Protein 1VYU (pdb70)

Secondary structure (P-SEA, 3-state):
caaaaaaaaaaaaaaaaccccccbbbbbccccccccccccccccccccccccbbbbbcccccccbbbbbcccccccbbbbbcaaaaaaaaaaaaacccccccccccbbbbbccccccccccccaaaaaaaaaaccccbbbbbbcccccccccaaaaaaaaaaaaaaaccccccccccccccccccccccccccbbbbbccccaaaaaaaaaaacccccccccccaaaaaaccccccccccccccaaaaaaaaaaaaaaaaaaacc/ccaaaaaaaaaaaaaaaaaaaaaaaccccccbbbbbcccccccccccccccccbbbbcccbbbbbcccccccbbbbbcccccccbbbbbcaaaaaaaaaaaaaacccccccccccccccccbbbbbccccccccccccaaaaaaaaccccccbbbbbbccccccccccaaaaaaaaaaaaaaaccccbbbbcccccccccccccccccccccccccccaaaaaaaaaaacccccccccccaaaaaaccccccccccccccaaaaaaaaaaaaaaaaaaac

Organism: Rattus norvegicus (NCBI:txid10116)

GO terms:
  GO:1990454 L-type voltage-gated calcium channel complex (C, IDA)
  GO:0061577 calcium ion transmembrane transport via high voltage-gated calcium channel (P, IDA)
  GO:0005246 calcium channel regulator activity (F, IMP)
  GO:1990454 L-type voltage-gated calcium channel complex (C, IMP)
  GO:1901843 positive regulation of high voltage-gated calcium channel activity (P, IMP)
  GO:0005515 protein binding (F, IPI)
  GO:0016324 apical plasma membrane (C, IDA)
  GO:0005891 voltage-gated calcium channel complex (C, IDA)
  GO:1901386 negative regulation of voltage-gated calcium channel activity (P, IDA)
  GO:1901387 positive regulation of voltage-gated calcium channel activity (P, IDA)
  GO:1902630 regulation of membrane hyperpolarization (P, IDA)
  GO:0071456 cellular response to hypoxia (P, IEP)
  GO:0019901 protein kinase binding (F, IDA)
  GO:0005245 voltage-gated calcium channel activity (F, TAS)
  GO:0006816 calcium ion transport (P, TAS)
  GO:0005245 voltage-gated calcium channel activity (F, IMP)
  GO:1905788 negative regulation of detection of mechanical stimulus involved in sensory perception of touch (P, IMP)
  GO:2000463 positive regulation of excitatory postsynaptic potential (P, IMP)
  GO:0050966 detection of mechanical stimulus involved in sensory perception of pain (P, IMP)
  GO:0090314 positive regulation of protein targeting to membrane (P, IMP)

Nearest PDB structures (foldseek):
  1vyu-assembly2_B  TM=1.004E+00  e=7.362E-59  Rattus norvegicus
  1vyv-assembly1_A  TM=9.678E-01  e=3.023E-46  Rattus norvegicus
  5v2p-assembly1_A  TM=9.501E-01  e=9.180E-45  Rattus norvegicus
  5v2q-assembly1_A  TM=9.617E-01  e=9.643E-43  Rattus norvegicus
  8dam-assembly1_A  TM=9.283E-01  e=4.276E-42  Mus musculus

Structure (mmCIF, N/CA/C/O backbone):
data_1VYU
#
_entry.id   1VYU
#
_cell.length_a   57.300
_cell.length_b   66.400
_cell.length_c   90.000
_cell.angle_alpha   90.00
_cell.angle_beta   103.10
_cell.angle_gamma   90.00
#
_symmetry.space_group_name_H-M   'P 1 21 1'
#
loop_
_entity.id
_entity.type
_entity.pdbx_description
1 polymer 'CALCIUM CHANNEL BETA-3 SUBUNIT'
2 water water
#
loop_
_atom_site.group_PDB
_atom_site.id
_atom_site.type_symbol
_atom_site.label_atom_id
_atom_site.label_alt_id
_atom_site.label_comp_id
_atom_site.label_asym_id
_atom_site.label_entity_id
_atom_site.label_seq_id
_atom_site.pdbx_PDB_ins_code
_atom_site.Cartn_x
_atom_site.Cartn_y
_atom_site.Cartn_z
_atom_site.occupancy
_atom_site.B_iso_or_equiv
_atom_site.auth_seq_id
_atom_site.auth_comp_id
_atom_site.auth_asym_id
_atom_site.auth_atom_id
_atom_site.pdbx_PDB_model_num
ATOM 1 N N . SER A 1 24 ? -33.013 67.903 23.951 1.00 96.33 39 SER A N 1
ATOM 2 C CA . SER A 1 24 ? -33.433 67.071 22.788 1.00 96.17 39 SER A CA 1
ATOM 3 C C . SER A 1 24 ? -34.946 66.911 22.765 1.00 95.80 39 SER A C 1
ATOM 4 O O . SER A 1 24 ? -35.569 66.699 23.805 1.00 95.43 39 SER A O 1
ATOM 7 N N . ALA A 1 25 ? -35.529 67.029 21.574 1.00 95.50 40 ALA A N 1
ATOM 8 C CA . ALA A 1 25 ? -36.971 66.885 21.397 1.00 94.95 40 ALA A CA 1
ATOM 9 C C . ALA A 1 25 ? -37.363 65.425 21.604 1.00 94.35 40 ALA A C 1
ATOM 10 O O . ALA A 1 25 ? -38.510 65.115 21.935 1.00 93.70 40 ALA A O 1
ATOM 12 N N . ARG A 1 26 ? -36.387 64.540 21.413 1.00 93.88 41 ARG A N 1
ATOM 13 C CA . ARG A 1 26 ? -36.581 63.106 21.576 1.00 92.93 41 ARG A CA 1
ATOM 14 C C . ARG A 1 26 ? -36.941 62.782 23.026 1.00 91.68 41 ARG A C 1
ATOM 15 O O . ARG A 1 26 ? -37.816 61.957 23.283 1.00 91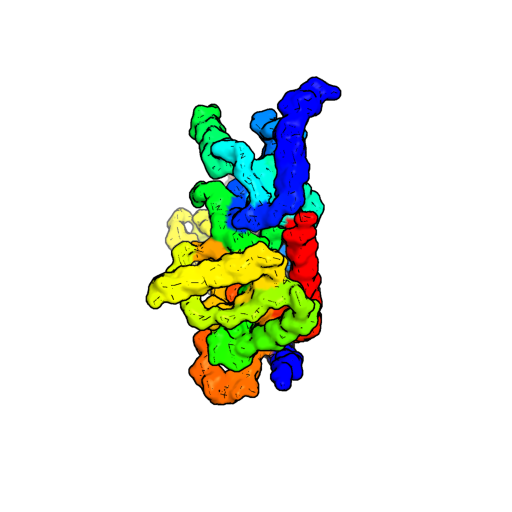.12 41 ARG A O 1
ATOM 23 N N . ARG A 1 27 ? -36.290 63.470 23.961 1.00 90.59 42 ARG A N 1
ATOM 24 C CA . ARG A 1 27 ? -36.523 63.267 25.391 1.00 89.61 42 ARG A CA 1
ATOM 25 C C . ARG A 1 27 ? -37.991 63.498 25.758 1.00 87.52 42 ARG A C 1
ATOM 26 O O . ARG A 1 27 ? -38.553 62.769 26.574 1.00 87.68 42 ARG A O 1
ATOM 34 N N . GLU A 1 28 ? -38.606 64.510 25.149 1.00 84.92 43 GLU A N 1
ATOM 35 C CA . GLU A 1 28 ? -40.007 64.835 25.413 1.00 82.47 43 GLU A CA 1
ATOM 36 C C . GLU A 1 28 ? -40.959 63.771 24.870 1.00 79.16 43 GLU A C 1
ATOM 37 O O . GLU A 1 28 ? -41.903 63.365 25.549 1.00 78.85 43 GLU A O 1
ATOM 43 N N . VAL A 1 29 ? -40.702 63.326 23.644 1.00 75.76 44 VAL A N 1
ATOM 44 C CA . VAL A 1 29 ? -41.522 62.308 22.986 1.00 72.27 44 VAL A CA 1
ATOM 45 C C . VAL A 1 29 ? -41.507 60.971 23.736 1.00 69.57 44 VAL A C 1
ATOM 46 O O . VAL A 1 29 ? -42.512 60.259 23.775 1.00 68.76 44 VAL A O 1
ATOM 50 N N . GLU A 1 30 ? -40.371 60.661 24.356 1.00 66.36 45 GLU A N 1
ATOM 51 C CA . GLU A 1 30 ? -40.189 59.411 25.093 1.00 63.46 45 GLU A CA 1
ATOM 52 C C . GLU A 1 30 ? -40.518 59.460 26.583 1.00 61.46 45 GLU A C 1
ATOM 53 O O . GLU A 1 30 ? -40.566 58.416 27.225 1.00 62.51 45 GLU A O 1
ATOM 59 N N . SER A 1 31 ? -40.722 60.655 27.131 1.00 58.83 46 SER A N 1
ATOM 60 C CA . SER A 1 31 ? -40.992 60.821 28.564 1.00 55.98 46 SER A CA 1
ATOM 61 C C . SER A 1 31 ? -41.924 59.798 29.208 1.00 54.01 46 SER A C 1
ATOM 62 O O . SER A 1 31 ? -41.685 59.362 30.332 1.00 52.95 46 SER A O 1
ATOM 65 N N . GLN A 1 32 ? -42.982 59.421 28.497 1.00 52.26 47 GLN A N 1
ATOM 66 C CA . GLN A 1 32 ? -43.946 58.460 29.019 1.00 51.96 47 GLN A CA 1
ATOM 67 C C . GLN A 1 32 ? -43.404 57.033 28.974 1.00 49.94 47 GLN A C 1
ATOM 68 O O . GLN A 1 32 ? -43.667 56.228 29.876 1.00 48.54 47 GLN A O 1
ATOM 74 N N . ALA A 1 33 ? -42.668 56.719 27.912 1.00 47.88 48 ALA A N 1
ATOM 75 C CA . ALA A 1 33 ? -42.068 55.397 27.750 1.00 46.10 48 ALA A CA 1
ATOM 76 C C . ALA A 1 33 ? -40.934 55.257 28.762 1.00 43.58 48 ALA A C 1
ATOM 77 O O . ALA A 1 33 ? -40.788 54.218 29.398 1.00 41.65 48 ALA A O 1
ATOM 79 N N . GLN A 1 34 ? -40.174 56.337 28.935 1.00 44.26 49 GLN A N 1
ATOM 80 C CA . GLN A 1 34 ? -39.055 56.386 29.872 1.00 45.58 49 GLN A CA 1
ATOM 81 C C . GLN A 1 34 ? -39.558 56.239 31.310 1.00 45.64 49 GLN A C 1
ATOM 82 O O . GLN A 1 34 ? -38.910 55.599 32.136 1.00 45.96 49 GLN A O 1
ATOM 88 N N . GLN A 1 35 ? -40.718 56.827 31.595 1.00 44.59 50 GLN A N 1
ATOM 89 C CA . GLN A 1 35 ? -41.334 56.756 32.920 1.00 45.51 50 GLN A CA 1
ATOM 90 C C . GLN A 1 35 ? -41.719 55.305 33.228 1.00 44.08 50 GLN A C 1
ATOM 91 O O . GLN A 1 35 ? -41.494 54.817 34.335 1.00 42.61 50 GLN A O 1
ATOM 97 N N . GLN A 1 36 ? -42.290 54.630 32.232 1.00 42.51 51 GLN A N 1
ATOM 98 C CA . GLN A 1 36 ? -42.705 53.236 32.355 1.00 42.46 51 GLN A CA 1
ATOM 99 C C . GLN A 1 36 ? -41.481 52.343 32.595 1.00 39.73 51 GLN A C 1
ATOM 100 O O . GLN A 1 36 ? -41.525 51.404 33.389 1.00 38.37 51 GLN A O 1
ATOM 106 N N . LEU A 1 37 ? -40.394 52.660 31.901 1.00 36.26 52 LEU A N 1
ATOM 107 C CA . LEU A 1 37 ? -39.137 51.934 32.011 1.00 36.32 52 LEU A CA 1
ATOM 108 C C . LEU A 1 37 ? -38.635 52.055 33.454 1.00 36.66 52 LEU A C 1
ATOM 109 O O . LEU A 1 37 ? -38.275 51.059 34.086 1.00 36.11 52 LEU A O 1
ATOM 114 N N . GLU A 1 38 ? -38.678 53.279 33.974 1.00 36.04 53 GLU A N 1
ATOM 115 C CA . GLU A 1 38 ? -38.243 53.595 35.328 1.00 35.72 53 GLU A CA 1
ATOM 116 C C . GLU A 1 38 ? -39.061 52.851 36.381 1.00 34.27 53 GLU A C 1
ATOM 117 O O . GLU A 1 38 ? -38.518 52.406 37.393 1.00 32.95 53 GLU A O 1
ATOM 123 N N . ARG A 1 39 ? -40.363 52.723 36.142 1.00 30.07 54 ARG A N 1
ATOM 124 C CA . ARG A 1 39 ? -41.243 52.034 37.081 1.00 32.32 54 ARG A CA 1
ATOM 125 C C . ARG A 1 39 ? -40.982 50.528 37.118 1.00 31.11 54 ARG A C 1
ATOM 126 O O . ARG A 1 39 ? -40.800 49.952 38.197 1.00 30.10 54 ARG A O 1
ATOM 134 N N . ALA A 1 40 ? -40.915 49.916 35.938 1.00 29.76 55 ALA A N 1
ATOM 135 C CA . ALA A 1 40 ? -40.673 48.477 35.800 1.00 30.07 55 ALA A CA 1
ATOM 136 C C . ALA A 1 40 ? -39.400 48.024 36.509 1.00 29.48 55 ALA A C 1
ATOM 137 O O . ALA A 1 40 ? -39.312 46.890 36.973 1.00 29.38 55 ALA A O 1
ATOM 139 N N . LYS A 1 41 ? -38.453 48.945 36.647 1.00 28.90 56 LYS A N 1
ATOM 140 C CA . LYS A 1 41 ? -37.171 48.683 37.291 1.00 29.95 56 LYS A CA 1
ATOM 141 C C . LYS A 1 41 ? -37.324 48.149 38.718 1.00 29.16 56 LYS A C 1
ATOM 142 O O . LYS A 1 41 ? -36.530 47.319 39.176 1.00 29.91 56 LYS A O 1
ATOM 148 N N . HIS A 1 42 ? -38.378 48.587 39.397 1.00 26.19 57 HIS A N 1
ATOM 149 C CA . HIS A 1 42 ? -38.611 48.179 40.774 1.00 24.08 57 HIS A CA 1
ATOM 150 C C . HIS A 1 42 ? -39.614 47.048 40.917 1.00 23.77 57 HIS A C 1
ATOM 151 O O . HIS A 1 42 ? -39.975 46.664 42.026 1.00 22.08 57 HIS A O 1
ATOM 158 N N . LYS A 1 43 ? -40.046 46.498 39.792 1.00 23.56 58 LYS A N 1
ATOM 159 C CA . LYS A 1 43 ? -41.002 45.401 39.824 1.00 27.50 58 LYS A CA 1
ATOM 160 C C . LYS A 1 43 ? -40.284 44.057 39.804 1.00 27.28 58 LYS A C 1
ATOM 161 O O . LYS A 1 43 ? -39.154 43.963 39.348 1.00 27.81 58 LYS A O 1
ATOM 167 N N . PRO A 1 44 ? -40.913 43.013 40.361 1.00 27.79 59 PRO A N 1
ATOM 168 C CA . PRO A 1 44 ? -40.312 41.675 40.385 1.00 27.31 59 PRO A CA 1
ATOM 169 C C . PRO A 1 44 ? -40.357 41.063 38.996 1.00 26.69 59 PRO A C 1
ATOM 170 O O . PRO A 1 44 ? -41.032 41.582 38.103 1.00 28.51 59 PRO A O 1
ATOM 174 N N . VAL A 1 45 ? -39.659 39.947 38.820 1.00 25.10 60 VAL A N 1
ATOM 175 C CA . VAL A 1 45 ? -39.646 39.255 37.539 1.00 23.74 60 VAL A CA 1
ATOM 176 C C . VAL A 1 45 ? -40.955 38.485 37.328 1.00 22.92 60 VAL A C 1
ATOM 177 O O . VAL A 1 45 ? -41.280 37.597 38.101 1.00 24.75 60 VAL A O 1
ATOM 181 N N . ALA A 1 46 ? -41.727 38.867 36.311 1.00 23.46 61 ALA A N 1
ATOM 182 C CA . ALA A 1 46 ? -42.992 38.196 35.991 1.00 21.73 61 ALA A CA 1
ATOM 183 C C . ALA A 1 46 ? -42.705 36.802 35.421 1.00 22.07 61 ALA A C 1
ATOM 184 O O . ALA A 1 46 ? -43.327 35.820 35.826 1.00 24.73 61 ALA A O 1
ATOM 186 N N . PHE A 1 47 ? -41.789 36.730 34.455 1.00 19.56 62 PHE A N 1
ATOM 187 C CA . PHE A 1 47 ? -41.385 35.456 33.855 1.00 19.55 62 PHE A CA 1
ATOM 188 C C . PHE A 1 47 ? -40.048 35.627 33.149 1.00 17.69 62 PHE A C 1
ATOM 189 O O . PHE A 1 47 ? -39.530 36.739 33.048 1.00 18.56 62 PHE A O 1
ATOM 197 N N . ALA A 1 48 ? -39.491 34.523 32.668 1.00 17.15 63 ALA A N 1
ATOM 198 C CA . ALA A 1 48 ? -38.200 34.552 31.987 1.00 18.82 63 ALA A CA 1
ATOM 199 C C . ALA A 1 48 ? -38.234 33.797 30.667 1.00 19.24 63 ALA A C 1
ATOM 200 O O . ALA A 1 48 ? -39.031 32.879 30.485 1.00 19.41 63 ALA A O 1
ATOM 202 N N . VAL A 1 49 ? -37.375 34.205 29.739 1.00 19.32 64 VAL A N 1
ATOM 203 C CA . VAL A 1 49 ? -37.295 33.548 28.445 1.00 21.02 64 VAL A CA 1
ATOM 204 C C . VAL A 1 49 ? -35.851 33.339 28.021 1.00 22.26 64 VAL A C 1
ATOM 205 O O . VAL A 1 49 ? -34.954 34.063 28.458 1.00 22.87 64 VAL A O 1
ATOM 209 N N . ARG A 1 50 ? -35.639 32.318 27.195 1.00 21.83 65 ARG A N 1
ATOM 210 C CA . ARG A 1 50 ? -34.329 32.035 26.617 1.00 22.15 65 ARG A CA 1
ATOM 211 C C . ARG A 1 50 ? -34.568 32.387 25.150 1.00 19.98 65 ARG A C 1
ATOM 212 O O . ARG A 1 50 ? -35.609 32.051 24.606 1.00 18.87 65 ARG A O 1
ATOM 220 N N . THR A 1 51 ? -33.652 33.120 24.530 1.00 21.26 66 THR A N 1
ATOM 221 C CA . THR A 1 51 ? -33.842 33.508 23.138 1.00 24.17 66 THR A CA 1
ATOM 222 C C . THR A 1 51 ? -33.336 32.484 22.136 1.00 25.86 66 THR A C 1
ATOM 223 O O . THR A 1 51 ? -32.392 31.745 22.411 1.00 25.96 66 THR A O 1
ATOM 227 N N . ASN A 1 52 ? -33.957 32.469 20.963 1.00 27.29 67 ASN A N 1
ATOM 228 C CA . ASN A 1 52 ? -33.549 31.574 19.889 1.00 31.55 67 ASN A CA 1
ATOM 229 C C . ASN A 1 52 ? -33.084 32.384 18.682 1.00 33.23 67 ASN A C 1
ATOM 230 O O . ASN A 1 52 ? -32.792 31.828 17.621 1.00 33.19 67 ASN A O 1
ATOM 235 N N . VAL A 1 53 ? -33.028 33.704 18.851 1.00 32.39 68 VAL A N 1
ATOM 236 C CA . VAL A 1 53 ? -32.595 34.587 17.779 1.00 31.98 68 VAL A CA 1
ATOM 237 C C . VAL A 1 53 ? -31.740 35.714 18.314 1.00 31.71 68 VAL A C 1
ATOM 238 O O . VAL A 1 53 ? -31.724 35.992 19.511 1.00 31.32 68 VAL A O 1
ATOM 242 N N . SER A 1 54 ? -31.009 36.337 17.405 1.00 31.07 69 SER A N 1
ATOM 243 C CA . SER A 1 54 ? -30.143 37.456 17.722 1.00 32.59 69 SER A CA 1
ATOM 244 C C . SER A 1 54 ? -30.991 38.725 17.584 1.00 31.06 69 SER A C 1
ATOM 245 O O . SER A 1 54 ? -31.917 38.777 16.767 1.00 30.15 69 SER A O 1
ATOM 248 N N . TYR A 1 55 ? -30.719 39.725 18.414 1.00 28.93 70 TYR A N 1
ATOM 249 C CA . TYR A 1 55 ? -31.471 40.979 18.336 1.00 28.65 70 TYR A CA 1
ATOM 250 C C . TYR A 1 55 ? -30.814 42.147 19.062 1.00 28.92 70 TYR A C 1
ATOM 251 O O . TYR A 1 55 ? -30.667 42.134 20.283 1.00 29.16 70 TYR A O 1
ATOM 260 N N . CYS A 1 56 ? -30.500 43.189 18.300 1.00 30.54 71 CYS A N 1
ATOM 261 C CA . CYS A 1 56 ? -29.865 44.388 18.830 1.00 32.53 71 CYS A CA 1
ATOM 262 C C . CYS A 1 56 ? -30.875 45.540 18.945 1.00 32.88 71 CYS A C 1
ATOM 263 O O . CYS A 1 56 ? -31.148 46.239 17.973 1.00 34.16 71 CYS A O 1
ATOM 266 N N . GLY A 1 57 ? -31.420 45.732 20.144 1.00 34.56 72 GLY A N 1
ATOM 267 C CA . GLY A 1 57 ? -32.398 46.787 20.370 1.00 34.67 72 GLY A CA 1
ATOM 268 C C . GLY A 1 57 ? -31.858 48.207 20.374 1.00 35.98 72 GLY A C 1
ATOM 269 O O . GLY A 1 57 ? -32.612 49.155 20.137 1.00 35.89 72 GLY A O 1
ATOM 270 N N . VAL A 1 58 ? -30.567 48.358 20.662 1.00 35.05 73 VAL A N 1
ATOM 271 C CA . VAL A 1 58 ? -29.917 49.665 20.686 1.00 35.75 73 VAL A CA 1
ATOM 272 C C . VAL A 1 58 ? -30.058 50.358 19.327 1.00 37.59 73 VAL A C 1
ATOM 273 O O . VAL A 1 58 ? -30.109 51.586 19.244 1.00 35.75 73 VAL A O 1
ATOM 277 N N . LEU A 1 59 ? -30.177 49.556 18.274 1.00 39.55 74 LEU A N 1
ATOM 278 C CA . LEU A 1 59 ? -30.308 50.079 16.921 1.00 41.90 74 LEU A CA 1
ATOM 279 C C . LEU A 1 59 ? -31.728 50.034 16.368 1.00 43.29 74 LEU A C 1
ATOM 280 O O . LEU A 1 59 ? -31.967 50.460 15.233 1.00 44.79 74 LEU A O 1
ATOM 285 N N . ASP A 1 60 ? -32.665 49.492 17.144 1.00 42.91 75 ASP A N 1
ATOM 286 C CA . ASP A 1 60 ? -34.046 49.434 16.693 1.00 43.88 75 ASP A CA 1
ATOM 287 C C . ASP A 1 60 ? -34.613 50.848 16.765 1.00 46.48 75 ASP A C 1
ATOM 288 O O . ASP A 1 60 ? -34.806 51.416 17.846 1.00 46.10 75 ASP A O 1
ATOM 293 N N . GLU A 1 61 ? -34.847 51.402 15.583 1.00 48.49 76 GLU A N 1
ATOM 294 C CA . GLU A 1 61 ? -35.366 52.748 15.393 1.00 50.98 76 GLU A CA 1
ATOM 295 C C . GLU A 1 61 ? -36.702 52.980 16.085 1.00 50.54 76 GLU A C 1
ATOM 296 O O . GLU A 1 61 ? -36.921 54.040 16.671 1.00 50.76 76 GLU A O 1
ATOM 302 N N . GLU A 1 62 ? -37.594 51.995 16.017 1.00 50.44 77 GLU A N 1
ATOM 303 C CA . GLU A 1 62 ? -38.902 52.145 16.636 1.00 50.34 77 GLU A CA 1
ATOM 304 C C . GLU A 1 62 ? -39.053 51.678 18.076 1.00 47.24 77 GLU A C 1
ATOM 305 O O . GLU A 1 62 ? -40.152 51.339 18.522 1.00 46.58 77 GLU A O 1
ATOM 311 N N . CYS A 1 63 ? -37.945 51.702 18.809 1.00 44.04 78 CYS A N 1
ATOM 312 C CA . CYS A 1 63 ? -37.946 51.325 20.217 1.00 40.30 78 CYS A CA 1
ATOM 313 C C . CYS A 1 63 ? -38.453 52.558 20.970 1.00 37.98 78 CYS A C 1
ATOM 314 O O . CYS A 1 63 ? -37.951 53.662 20.758 1.00 38.34 78 CYS A O 1
ATOM 317 N N . PRO A 1 64 ? -39.462 52.390 21.848 1.00 37.47 79 PRO A N 1
ATOM 318 C CA . PRO A 1 64 ? -40.055 53.486 22.636 1.00 37.10 79 PRO A CA 1
ATOM 319 C C . PRO A 1 64 ? -39.072 54.505 23.222 1.00 39.21 79 PRO A C 1
ATOM 320 O O . PRO A 1 64 ? -39.402 55.679 23.377 1.00 41.37 79 PRO A O 1
ATOM 324 N N . VAL A 1 65 ? -37.882 54.041 23.581 1.00 40.99 80 VAL A N 1
ATOM 325 C CA . VAL A 1 65 ? -36.824 54.906 24.099 1.00 40.83 80 VAL A CA 1
ATOM 326 C C . VAL A 1 65 ? -35.595 54.475 23.314 1.00 43.52 80 VAL A C 1
ATOM 327 O O . VAL A 1 65 ? -35.114 53.346 23.475 1.00 44.24 80 VAL A O 1
ATOM 331 N N . GLN A 1 66 ? -35.123 55.347 22.428 1.00 44.90 81 GLN A N 1
ATOM 332 C CA . GLN A 1 66 ? -33.961 55.036 21.600 1.00 46.16 81 GLN A CA 1
ATOM 333 C C . GLN A 1 66 ? -32.692 54.743 22.384 1.00 43.74 81 GLN A C 1
ATOM 334 O O . GLN A 1 66 ? -32.340 55.464 23.319 1.00 42.68 81 GLN A O 1
ATOM 340 N N . GLY A 1 67 ? -32.017 53.668 21.989 1.00 42.26 82 GLY A N 1
ATOM 341 C CA . GLY A 1 67 ? -30.791 53.270 22.652 1.00 40.77 82 GLY A CA 1
ATOM 342 C C . GLY A 1 67 ? -31.024 52.423 23.887 1.00 41.03 82 GLY A C 1
ATOM 343 O O . GLY A 1 67 ? -30.069 51.903 24.477 1.00 40.74 82 GLY A O 1
ATOM 344 N N . SER A 1 68 ? -32.290 52.285 24.282 1.00 39.39 83 SER A N 1
ATOM 345 C CA . SER A 1 68 ? -32.647 51.500 25.457 1.00 38.15 83 SER A CA 1
ATOM 346 C C . SER A 1 68 ? -33.369 50.203 25.108 1.00 35.23 83 SER A C 1
ATOM 347 O O . SER A 1 68 ? -34.334 49.812 25.760 1.00 35.73 83 SER A O 1
ATOM 350 N N . GLY A 1 69 ? -32.901 49.559 24.048 1.00 33.09 84 GLY A N 1
ATOM 351 C CA . GLY A 1 69 ? -33.475 48.298 23.623 1.00 31.30 84 GLY A CA 1
ATOM 352 C C . GLY A 1 69 ? -32.495 47.195 23.972 1.00 27.08 84 GLY A C 1
ATOM 353 O O . GLY A 1 69 ? -31.297 47.333 23.743 1.00 28.11 84 GLY A O 1
ATOM 354 N N . VAL A 1 70 ? -33.002 46.107 24.537 1.00 26.41 85 VAL A N 1
ATOM 355 C CA . VAL A 1 70 ? -32.170 44.974 24.929 1.00 24.90 85 VAL A CA 1
ATOM 356 C C . VAL A 1 70 ? -31.325 44.482 23.743 1.00 25.97 85 VAL A C 1
ATOM 357 O O . VAL A 1 70 ? -31.783 44.479 22.593 1.00 27.55 85 VAL A O 1
ATOM 361 N N . ASN A 1 71 ? -30.086 44.095 24.028 1.00 24.88 86 ASN A N 1
ATOM 362 C CA . ASN A 1 71 ? -29.159 43.617 23.009 1.00 24.20 86 ASN A CA 1
ATOM 363 C C . ASN A 1 71 ? -28.780 42.180 23.345 1.00 25.68 86 ASN A C 1
ATOM 364 O O . ASN A 1 71 ? -27.971 41.936 24.244 1.00 25.23 86 ASN A O 1
ATOM 369 N N . PHE A 1 72 ? -29.351 41.228 22.615 1.00 25.72 87 PHE A N 1
ATOM 370 C CA . PHE A 1 72 ? -29.079 39.832 22.902 1.00 26.14 87 PHE A CA 1
ATOM 371 C C . PHE A 1 72 ? -28.707 38.923 21.740 1.00 26.64 87 PHE A C 1
ATOM 372 O O . PHE A 1 72 ? -29.064 39.185 20.599 1.00 29.84 87 PHE A O 1
ATOM 380 N N . GLU A 1 73 ? -27.968 37.864 22.061 1.00 28.01 88 GLU A N 1
ATOM 381 C CA . GLU A 1 73 ? -27.570 36.837 21.092 1.00 29.02 88 GLU A CA 1
ATOM 382 C C . GLU A 1 73 ? -28.589 35.714 21.275 1.00 27.00 88 GLU A C 1
ATOM 383 O O . GLU A 1 73 ? -29.410 35.747 22.195 1.00 27.01 88 GLU A O 1
ATOM 389 N N . ALA A 1 74 ? -28.511 34.708 20.416 1.00 26.10 89 ALA A N 1
ATOM 390 C CA . ALA A 1 74 ? -29.381 33.554 20.538 1.00 26.40 89 ALA A CA 1
ATOM 391 C C . ALA A 1 74 ? -28.895 32.812 21.786 1.00 25.32 89 ALA A C 1
ATOM 392 O O . ALA A 1 74 ? -27.700 32.808 22.089 1.00 25.63 89 ALA A O 1
ATOM 394 N N . LYS A 1 75 ? -29.831 32.256 22.546 1.00 25.97 90 LYS A N 1
ATOM 395 C CA . LYS A 1 75 ? -29.521 31.506 23.767 1.00 28.20 90 LYS A CA 1
ATOM 396 C C . LYS A 1 75 ? -29.268 32.352 25.007 1.00 26.76 90 LYS A C 1
ATOM 397 O O . LYS A 1 75 ? -28.927 31.816 26.060 1.00 27.03 90 LYS A O 1
ATOM 403 N N . ASP A 1 76 ? -29.406 33.670 24.876 1.00 23.78 91 ASP A N 1
ATOM 404 C CA . ASP A 1 76 ? -29.255 34.558 26.024 1.00 22.98 91 ASP A CA 1
ATOM 405 C C . ASP A 1 76 ? -30.564 34.457 26.824 1.00 20.27 91 ASP A C 1
ATOM 406 O O . ASP A 1 76 ? -31.584 33.984 26.313 1.00 20.17 91 ASP A O 1
ATOM 411 N N . PHE A 1 77 ? -30.527 34.891 28.076 1.00 19.59 92 PHE A N 1
ATOM 412 C CA . PHE A 1 77 ? -31.703 34.861 28.924 1.00 17.85 92 PHE A CA 1
ATOM 413 C C . PHE A 1 77 ? -32.189 36.262 29.242 1.00 18.54 92 PHE A C 1
ATOM 414 O O . PHE A 1 77 ? -31.389 37.184 29.421 1.00 19.19 92 PHE A O 1
ATOM 422 N N . LEU A 1 78 ? -33.507 36.415 29.316 1.00 19.58 93 LEU A N 1
ATOM 423 C CA . LEU A 1 78 ? -34.112 37.706 29.627 1.00 19.04 93 LEU A CA 1
ATOM 424 C C . LEU A 1 78 ? -35.142 37.565 30.732 1.00 19.26 93 LEU A C 1
ATOM 425 O O . LEU A 1 78 ? -35.895 36.590 30.760 1.00 19.67 93 LEU A O 1
ATOM 430 N N . HIS A 1 79 ? -35.141 38.518 31.661 1.00 18.62 94 HIS A N 1
ATOM 431 C CA . HIS A 1 79 ? -36.136 38.549 32.730 1.00 20.41 94 HIS A CA 1
ATOM 432 C C . HIS A 1 79 ? -37.162 39.606 32.322 1.00 20.29 94 HIS A C 1
ATOM 433 O O . HIS A 1 79 ? -36.804 40.748 32.040 1.00 17.86 94 HIS A O 1
ATOM 440 N N . ILE A 1 80 ? -38.420 39.201 32.221 1.00 22.24 95 ILE A N 1
ATOM 441 C CA . ILE A 1 80 ? -39.473 40.121 31.838 1.00 23.81 95 ILE A CA 1
ATOM 442 C C . ILE A 1 80 ? -40.211 40.617 33.072 1.00 27.13 95 ILE A C 1
ATOM 443 O O . ILE A 1 80 ? -40.691 39.829 33.894 1.00 26.80 95 ILE A O 1
ATOM 448 N N . LYS A 1 81 ? -40.275 41.933 33.213 1.00 28.59 96 LYS A N 1
ATOM 449 C CA . LYS A 1 81 ? -40.958 42.518 34.353 1.00 31.89 96 LYS A CA 1
ATOM 450 C C . LYS A 1 81 ? -42.343 43.014 34.001 1.00 33.72 96 LYS A C 1
ATOM 451 O O . LYS A 1 81 ? -43.266 42.902 34.804 1.00 34.47 96 LYS A O 1
ATOM 457 N N . GLU A 1 82 ? -42.520 43.438 32.755 1.00 36.27 97 GLU A N 1
ATOM 458 C CA . GLU A 1 82 ? -43.802 43.983 32.335 1.00 41.03 97 GLU A CA 1
ATOM 459 C C . GLU A 1 82 ? -44.021 43.960 30.827 1.00 42.72 97 GLU A C 1
ATOM 460 O O . GLU A 1 82 ? -43.073 43.914 30.039 1.00 39.93 97 GLU A O 1
ATOM 466 N N . LYS A 1 83 ? -45.293 43.950 30.446 1.00 44.69 98 LYS A N 1
ATOM 467 C CA . LYS A 1 83 ? -45.686 43.985 29.048 1.00 46.60 98 LYS A CA 1
ATOM 468 C C . LYS A 1 83 ? -46.178 45.416 28.809 1.00 47.26 98 LYS A C 1
ATOM 469 O O . LYS A 1 83 ? -47.112 45.882 29.464 1.00 47.73 98 LYS A O 1
ATOM 475 N N . TYR A 1 84 ? -45.476 46.131 27.937 1.00 46.36 99 TYR A N 1
ATOM 476 C CA . TYR A 1 84 ? -45.789 47.518 27.611 1.00 47.71 99 TYR A CA 1
ATOM 477 C C . TYR A 1 84 ? -46.906 47.624 26.559 1.00 49.12 99 TYR A C 1
ATOM 478 O O . TYR A 1 84 ? -47.856 48.399 26.716 1.00 48.79 99 TYR A O 1
ATOM 487 N N . SER A 1 85 ? -46.789 46.822 25.505 1.00 48.06 100 SER A N 1
ATOM 488 C CA . SER A 1 85 ? -47.766 46.791 24.423 1.00 48.63 100 SER A CA 1
ATOM 489 C C . SER A 1 85 ? -47.663 45.433 23.743 1.00 48.73 100 SER A C 1
ATOM 490 O O . SER A 1 85 ? -46.879 44.582 24.167 1.00 48.95 100 SER A O 1
ATOM 493 N N . ASN A 1 86 ? -48.450 45.231 22.690 1.00 48.79 101 ASN A N 1
ATOM 494 C CA . ASN A 1 86 ? -48.420 43.973 21.945 1.00 48.78 101 ASN A CA 1
ATOM 495 C C . ASN A 1 86 ? -47.144 43.866 21.121 1.00 46.48 101 ASN A C 1
ATOM 496 O O . ASN A 1 86 ? -46.834 42.814 20.567 1.00 46.84 101 ASN A O 1
ATOM 501 N N . ASP A 1 87 ? -46.390 44.956 21.084 1.00 43.58 102 ASP A N 1
ATOM 502 C CA . ASP A 1 87 ? -45.147 45.009 20.335 1.00 40.77 102 ASP A CA 1
ATOM 503 C C . ASP A 1 87 ? -43.915 45.030 21.236 1.00 36.71 102 ASP A C 1
ATOM 504 O O . ASP A 1 87 ? -42.827 44.639 20.812 1.00 31.47 102 ASP A O 1
ATOM 509 N N . TRP A 1 88 ? -44.093 45.470 22.481 1.00 33.17 103 TRP A N 1
ATOM 510 C CA . TRP A 1 88 ? -42.973 45.599 23.397 1.00 31.29 103 TRP A CA 1
ATOM 511 C C . TRP A 1 88 ? -43.192 45.167 24.829 1.00 29.75 103 TRP A C 1
ATOM 512 O O . TRP A 1 88 ? -44.236 45.425 25.414 1.00 32.01 103 TRP A O 1
ATOM 523 N N . TRP A 1 89 ? -42.165 44.540 25.394 1.00 27.76 104 TRP A N 1
ATOM 524 C CA . TRP A 1 89 ? -42.166 44.122 26.788 1.00 24.82 104 TRP A CA 1
ATOM 525 C C . TRP A 1 89 ? -41.087 44.962 27.461 1.00 22.34 104 TRP A C 1
ATOM 526 O O . TRP A 1 89 ? -40.367 45.714 26.798 1.00 21.39 104 TRP A O 1
ATOM 537 N N . ILE A 1 90 ? -40.989 44.853 28.779 1.00 20.49 105 ILE A N 1
ATOM 538 C CA . ILE A 1 90 ? -39.968 45.570 29.521 1.00 20.29 105 ILE A CA 1
ATOM 539 C C . ILE A 1 90 ? -39.314 44.581 30.485 1.00 20.74 105 ILE A C 1
ATOM 540 O O . ILE A 1 90 ? -39.991 43.822 31.189 1.00 21.09 105 ILE A O 1
ATOM 545 N N . GLY A 1 91 ? -37.989 44.547 30.459 1.00 20.32 106 GLY A N 1
ATOM 546 C CA . GLY A 1 91 ? -37.263 43.644 31.328 1.00 20.36 106 GLY A CA 1
ATOM 547 C C . GLY A 1 91 ? -35.784 43.866 31.145 1.00 23.13 106 GLY A C 1
ATOM 548 O O . GLY A 1 91 ? -35.352 44.984 30.857 1.00 21.56 106 GLY A O 1
ATOM 549 N N . ARG A 1 92 ? -34.992 42.810 31.293 1.00 22.96 107 ARG A N 1
ATOM 550 C CA . ARG A 1 92 ? -33.563 42.972 31.125 1.00 22.12 107 ARG A CA 1
ATOM 551 C C . ARG A 1 92 ? -32.797 41.723 30.746 1.00 22.91 107 ARG A C 1
ATOM 552 O O . ARG A 1 92 ? -33.264 40.594 30.951 1.00 24.88 107 ARG A O 1
ATOM 560 N N . LEU A 1 93 ? -31.624 41.949 30.162 1.00 19.65 108 LEU A N 1
ATOM 561 C CA . LEU A 1 93 ? -30.724 40.881 29.775 1.00 20.46 108 LEU A CA 1
ATOM 562 C C . LEU A 1 93 ? -30.135 40.333 31.082 1.00 20.36 108 LEU A C 1
ATOM 563 O O . LEU A 1 93 ? -29.649 41.098 31.924 1.00 18.37 108 LEU A O 1
ATOM 568 N N . VAL A 1 94 ? -30.215 39.022 31.275 1.00 21.67 109 VAL A N 1
ATOM 569 C CA . VAL A 1 94 ? -29.672 38.430 32.490 1.00 23.76 109 VAL A CA 1
ATOM 570 C C . VAL A 1 94 ? -28.152 38.331 32.342 1.00 26.58 109 VAL A C 1
ATOM 571 O O . VAL A 1 94 ? -27.610 37.394 31.750 1.00 27.08 109 VAL A O 1
ATOM 575 N N . LYS A 1 95 ? -27.500 39.376 32.841 1.00 29.11 110 LYS A N 1
ATOM 576 C CA . LYS A 1 95 ? -26.055 39.562 32.801 1.00 30.37 110 LYS A CA 1
ATOM 577 C C . LYS A 1 95 ? -25.761 40.646 33.857 1.00 31.19 110 LYS A C 1
ATOM 578 O O . LYS A 1 95 ? -26.611 41.498 34.106 1.00 31.48 110 LYS A O 1
ATOM 584 N N . GLU A 1 96 ? -24.589 40.612 34.488 1.00 31.81 111 GLU A N 1
ATOM 585 C CA . GLU A 1 96 ? -24.239 41.648 35.465 1.00 33.82 111 GLU A CA 1
ATOM 586 C C . GLU A 1 96 ? -24.208 42.985 34.739 1.00 31.79 111 GLU A C 1
ATOM 587 O O . GLU A 1 96 ? -23.546 43.113 33.709 1.00 29.23 111 GLU A O 1
ATOM 593 N N . GLY A 1 97 ? -24.915 43.977 35.274 1.00 32.48 112 GLY A N 1
ATOM 594 C CA . GLY A 1 97 ? -24.944 45.286 34.634 1.00 31.02 112 GLY A CA 1
ATOM 595 C C . GLY A 1 97 ? -25.973 45.394 33.517 1.00 31.10 112 GLY A C 1
ATOM 596 O O . GLY A 1 97 ? -25.952 46.346 32.743 1.00 31.28 112 GLY A O 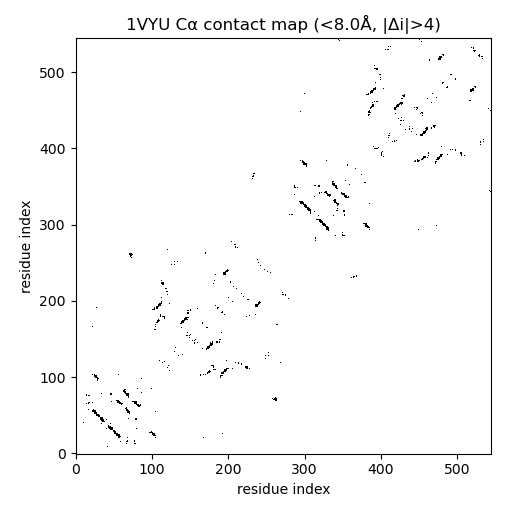1
ATOM 597 N N . GLY A 1 98 ? -26.845 44.395 33.401 1.00 31.63 113 GLY A N 1
ATOM 598 C CA . GLY A 1 98 ? -27.881 44.431 32.380 1.00 31.91 113 GLY A CA 1
ATOM 599 C C . GLY A 1 98 ? -29.021 45.276 32.912 1.00 32.61 113 GLY A C 1
ATOM 600 O O . GLY A 1 98 ? -29.767 44.824 33.782 1.00 33.25 113 GLY A O 1
ATOM 601 N N . ASP A 1 99 ? -29.131 46.508 32.420 1.00 31.66 114 ASP A N 1
ATOM 602 C CA . ASP A 1 99 ? -30.166 47.448 32.855 1.00 32.65 114 ASP A CA 1
ATOM 603 C C . ASP A 1 99 ? -31.551 47.224 32.252 1.00 30.05 114 ASP A C 1
ATOM 604 O O . ASP A 1 99 ? -31.701 46.536 31.237 1.00 30.27 114 ASP A O 1
ATOM 609 N N . ILE A 1 100 ? -32.554 47.840 32.876 1.00 27.40 115 ILE A N 1
ATOM 610 C CA . ILE A 1 100 ? -33.935 47.748 32.415 1.00 26.86 115 ILE A CA 1
ATOM 611 C C . ILE A 1 100 ? -34.002 48.256 30.968 1.00 25.06 115 ILE A C 1
ATOM 612 O O . ILE A 1 100 ? -33.383 49.260 30.616 1.00 24.51 115 ILE A O 1
ATOM 617 N N . ALA A 1 101 ? -34.728 47.538 30.123 1.00 22.92 116 ALA A N 1
ATOM 618 C CA . ALA A 1 101 ? -34.802 47.902 28.723 1.00 23.07 116 ALA A CA 1
ATOM 619 C C . ALA A 1 101 ? -36.074 47.416 28.044 1.00 24.07 116 ALA A C 1
ATOM 620 O O . ALA A 1 101 ? -36.852 46.637 28.616 1.00 24.24 116 ALA A O 1
ATOM 622 N N . PHE A 1 102 ? -36.292 47.912 26.829 1.00 23.58 117 PHE A N 1
ATOM 623 C CA . PHE A 1 102 ? -37.446 47.515 26.041 1.00 24.92 117 PHE A CA 1
ATOM 624 C C . PHE A 1 102 ? -37.075 46.238 25.295 1.00 24.07 117 PHE A C 1
ATOM 625 O O . PHE A 1 102 ? -35.965 46.099 24.782 1.00 24.41 117 PHE A O 1
ATOM 633 N N . ILE A 1 103 ? -37.990 45.280 25.327 1.00 24.08 118 ILE A N 1
ATOM 634 C CA . ILE A 1 103 ? -37.787 43.979 24.716 1.00 23.58 118 ILE A CA 1
ATOM 635 C C . ILE A 1 103 ? -38.896 43.723 23.709 1.00 26.02 118 ILE A C 1
ATOM 636 O O . ILE A 1 103 ? -40.072 43.853 24.025 1.00 31.30 118 ILE A O 1
ATOM 641 N N . PRO A 1 104 ? -38.530 43.385 22.468 1.00 27.63 119 PRO A N 1
ATOM 642 C CA . PRO A 1 104 ? -39.517 43.115 21.417 1.00 27.73 119 PRO A CA 1
ATOM 643 C C . PRO A 1 104 ? -40.329 41.878 21.757 1.00 29.34 119 PRO A C 1
ATOM 644 O O . PRO A 1 104 ? -39.772 40.872 22.200 1.00 27.24 119 PRO A O 1
ATOM 648 N N . SER A 1 105 ? -41.634 41.939 21.517 1.00 29.91 120 SER A N 1
ATOM 649 C CA . SER A 1 105 ? -42.507 40.792 21.768 1.00 31.73 120 SER A CA 1
ATOM 650 C C . SER A 1 105 ? -42.256 39.776 20.643 1.00 31.34 120 SER A C 1
ATOM 651 O O . SER A 1 105 ? -41.612 40.101 19.649 1.00 28.28 120 SER A O 1
ATOM 654 N N . PRO A 1 106 ? -42.714 38.520 20.810 1.00 34.68 121 PRO A N 1
ATOM 655 C CA . PRO A 1 106 ? -42.504 37.525 19.752 1.00 38.13 121 PRO A CA 1
ATOM 656 C C . PRO A 1 106 ? -43.110 38.027 18.437 1.00 42.76 121 PRO A C 1
ATOM 657 O O . PRO A 1 106 ? -42.554 37.801 17.361 1.00 44.94 121 PRO A O 1
ATOM 661 N N . GLN A 1 107 ? -44.221 38.757 18.550 1.00 46.63 122 GLN A N 1
ATOM 662 C CA . GLN A 1 107 ? -44.924 39.335 17.403 1.00 50.13 122 GLN A CA 1
ATOM 663 C C . GLN A 1 107 ? -44.009 40.303 16.643 1.00 50.73 122 GLN A C 1
ATOM 664 O O . GLN A 1 107 ? -43.857 40.197 15.424 1.00 50.36 122 GLN A O 1
ATOM 670 N N . ARG A 1 108 ? -43.407 41.240 17.373 1.00 51.00 123 ARG A N 1
ATOM 671 C CA . ARG A 1 108 ? -42.500 42.226 16.788 1.00 52.67 123 ARG A CA 1
ATOM 672 C C . ARG A 1 108 ? -41.336 41.549 16.065 1.00 53.86 123 ARG A C 1
ATOM 673 O O . ARG A 1 108 ? -40.995 41.929 14.944 1.00 54.29 123 ARG A O 1
ATOM 681 N N . LEU A 1 109 ? -40.739 40.544 16.704 1.00 53.85 124 LEU A N 1
ATOM 682 C CA . LEU A 1 109 ? -39.618 39.811 16.122 1.00 54.65 124 LEU A CA 1
ATOM 683 C C . LEU A 1 109 ? -40.006 39.085 14.837 1.00 57.99 124 LEU A C 1
ATOM 684 O O . LEU A 1 109 ? -39.188 38.938 13.931 1.00 57.81 124 LEU A O 1
ATOM 689 N N . GLU A 1 110 ? -41.258 38.643 14.760 1.00 62.55 125 GLU A N 1
ATOM 690 C CA . GLU A 1 110 ? -41.761 37.951 13.577 1.00 66.64 125 GLU A CA 1
ATOM 691 C C . GLU A 1 110 ? -41.909 38.918 12.412 1.00 67.87 125 GLU A C 1
ATOM 692 O O . GLU A 1 110 ? -41.620 38.569 11.271 1.00 68.15 125 GLU A O 1
ATOM 698 N N . SER A 1 111 ? -42.352 40.135 12.711 1.00 70.31 126 SER A N 1
ATOM 699 C CA . SER A 1 111 ? -42.522 41.169 11.697 1.00 72.99 126 SER A CA 1
ATOM 700 C C . SER A 1 111 ? -41.159 41.570 11.137 1.00 74.59 126 SER A C 1
ATOM 701 O O . SER A 1 111 ? -41.024 41.838 9.944 1.00 75.08 126 SER A O 1
ATOM 704 N N . ILE A 1 112 ? -40.154 41.597 12.010 1.00 76.31 127 ILE A N 1
ATOM 705 C CA . ILE A 1 112 ? -38.793 41.953 11.622 1.00 78.22 127 ILE A CA 1
ATOM 706 C C . ILE A 1 112 ? -38.204 40.884 10.708 1.00 80.43 127 ILE A C 1
ATOM 707 O O . ILE A 1 112 ? -37.582 41.201 9.696 1.00 81.26 127 ILE A O 1
ATOM 712 N N . ARG A 1 113 ? -38.421 39.620 11.068 1.00 83.36 128 ARG A N 1
ATOM 713 C CA . ARG A 1 113 ? -37.920 38.484 10.296 1.00 85.85 128 ARG A CA 1
ATOM 714 C C . ARG A 1 113 ? -38.672 38.385 8.970 1.00 87.78 128 ARG A C 1
ATOM 715 O O . ARG A 1 113 ? -38.103 37.989 7.951 1.00 87.77 128 ARG A O 1
ATOM 723 N N . LEU A 1 114 ? -39.956 38.741 9.001 1.00 90.18 129 LEU A N 1
ATOM 724 C CA . LEU A 1 114 ? -40.819 38.719 7.823 1.00 92.88 129 LEU A CA 1
ATOM 725 C C . LEU A 1 114 ? -40.413 39.825 6.855 1.00 94.85 129 LEU A C 1
ATOM 726 O O . LEU A 1 114 ? -40.475 39.652 5.640 1.00 94.95 129 LEU A O 1
ATOM 731 N N . LYS A 1 115 ? -40.024 40.970 7.411 1.00 97.16 130 LYS A N 1
ATOM 732 C CA . LYS A 1 115 ? -39.595 42.122 6.625 1.00 99.54 130 LYS A CA 1
ATOM 733 C C . LYS A 1 115 ? -38.339 41.781 5.832 1.00 101.26 130 LYS A C 1
ATOM 734 O O . LYS A 1 115 ? -38.276 42.019 4.628 1.00 101.93 130 LYS A O 1
ATOM 740 N N . GLN A 1 116 ? -37.318 41.272 6.512 1.00 103.35 131 GLN A N 1
ATOM 741 C CA . GLN A 1 116 ? -36.054 40.943 5.848 1.00 105.49 131 GLN A CA 1
ATOM 742 C C . GLN A 1 116 ? -36.151 39.771 4.935 1.00 106.82 131 GLN A C 1
ATOM 743 O O . GLN A 1 116 ? -35.276 39.558 4.084 1.00 107.58 131 GLN A O 1
ATOM 749 N N . GLU A 1 117 ? -37.179 39.042 5.112 1.00 107.92 132 GLU A N 1
ATOM 750 C CA . GLU A 1 117 ? -37.277 37.791 4.414 1.00 109.08 132 GLU A CA 1
ATOM 751 C C . GLU A 1 117 ? -38.128 37.870 3.217 1.00 109.73 132 GLU A C 1
ATOM 752 O O . GLU A 1 117 ? -38.518 36.867 2.623 1.00 109.88 132 GLU A O 1
ATOM 758 N N . GLN A 1 118 ? -38.390 39.081 2.893 1.00 110.28 133 GLN A N 1
ATOM 759 C CA . GLN A 1 118 ? -39.259 39.416 1.859 1.00 110.94 133 GLN A CA 1
ATOM 760 C C . GLN A 1 118 ? -38.821 40.757 1.253 1.00 111.16 133 GLN A C 1
ATOM 761 O O . GLN A 1 118 ? -39.572 41.416 0.541 1.00 111.13 133 GLN A O 1
ATOM 767 N N . LYS A 1 119 ? -37.573 41.163 1.578 1.00 111.28 134 LYS A N 1
ATOM 768 C CA . LYS A 1 119 ? -36.934 42.414 1.158 1.00 111.51 134 LYS A CA 1
ATOM 769 C C . LYS A 1 119 ? -35.553 42.164 0.513 1.00 111.41 134 LYS A C 1
ATOM 770 O O . LYS A 1 119 ? -35.339 42.437 -0.667 1.00 111.38 134 LYS A O 1
ATOM 776 N N . VAL A 1 153 ? -37.770 27.314 16.667 1.00 53.39 168 VAL A N 1
ATOM 777 C CA . VAL A 1 153 ? -38.504 28.185 15.759 1.00 51.76 168 VAL A CA 1
ATOM 778 C C . VAL A 1 153 ? -39.083 29.449 16.426 1.00 49.51 168 VAL A C 1
ATOM 779 O O . VAL A 1 153 ? -38.908 30.550 15.899 1.00 50.87 168 VAL A O 1
ATOM 783 N N . PRO A 1 154 ? -39.764 29.323 17.587 1.00 46.20 169 PRO A N 1
ATOM 784 C CA . PRO A 1 154 ? -40.300 30.540 18.217 1.00 43.19 169 PRO A CA 1
ATOM 785 C C . PRO A 1 154 ? -39.110 31.363 18.705 1.00 39.78 169 PRO A C 1
ATOM 786 O O . PRO A 1 154 ? -38.092 30.800 19.117 1.00 40.71 169 PRO A O 1
ATOM 790 N N . PRO A 1 155 ? -39.222 32.698 18.686 1.00 36.20 170 PRO A N 1
ATOM 791 C CA . PRO A 1 155 ? -38.100 33.528 19.137 1.00 33.46 170 PRO A CA 1
ATOM 792 C C . PRO A 1 155 ? -37.735 33.333 20.612 1.00 30.96 170 PRO A C 1
ATOM 793 O O . PRO A 1 155 ? -36.562 33.388 20.970 1.00 30.66 170 PRO A O 1
ATOM 797 N N . TYR A 1 156 ? -38.739 33.081 21.452 1.00 29.06 171 TYR A N 1
ATOM 798 C CA . TYR A 1 156 ? -38.525 32.905 22.888 1.00 26.45 171 TYR A CA 1
ATOM 799 C C . TYR A 1 156 ? -39.145 31.633 23.439 1.00 27.29 171 TYR A C 1
ATOM 800 O O . TYR A 1 156 ? -40.203 31.194 22.988 1.00 28.34 171 TYR A O 1
ATOM 809 N N . ASP A 1 157 ? -38.484 31.062 24.440 1.00 25.92 172 ASP A N 1
ATOM 810 C CA . ASP A 1 157 ? -38.982 29.886 25.134 1.00 24.86 172 ASP A CA 1
ATOM 811 C C . ASP A 1 157 ? -39.074 30.333 26.587 1.00 24.90 172 ASP A C 1
ATOM 812 O O . ASP A 1 157 ? -38.148 30.966 27.102 1.00 23.87 172 ASP A O 1
ATOM 817 N N . VAL A 1 158 ? -40.208 30.058 27.225 1.00 22.92 173 VAL A N 1
ATOM 818 C CA . VAL A 1 158 ? -40.410 30.425 28.616 1.00 22.06 173 VAL A CA 1
ATOM 819 C C . VAL A 1 158 ? -39.653 29.410 29.467 1.00 22.94 173 VAL A C 1
ATOM 820 O O . VAL A 1 158 ? -39.767 28.199 29.260 1.00 22.65 173 VAL A O 1
ATOM 824 N N . VAL A 1 159 ? -38.814 29.926 30.359 1.00 19.64 174 VAL A N 1
ATOM 825 C CA . VAL A 1 159 ? -37.987 29.114 31.242 1.00 18.56 174 VAL A CA 1
ATOM 826 C C . VAL A 1 159 ? -38.085 29.662 32.672 1.00 20.20 174 VAL A C 1
ATOM 827 O O . VAL A 1 159 ? -38.668 30.728 32.895 1.00 21.14 174 VAL A O 1
ATOM 831 N N . PRO A 1 160 ? -37.557 28.919 33.664 1.00 19.78 175 PRO A N 1
ATOM 832 C CA . PRO A 1 160 ? -37.610 29.394 35.056 1.00 18.80 175 PRO A CA 1
ATOM 833 C C . PRO A 1 160 ? -36.751 30.651 35.198 1.00 17.72 175 PRO A C 1
ATOM 834 O O . PRO A 1 160 ? -35.839 30.875 34.385 1.00 18.46 175 PRO A O 1
ATOM 838 N N . SER A 1 161 ? -37.033 31.460 36.220 1.00 16.11 176 SER A N 1
ATOM 839 C CA . SER A 1 161 ? -36.290 32.704 36.461 1.00 17.75 176 SER A CA 1
ATOM 840 C C . SER A 1 161 ? -34.849 32.464 36.920 1.00 19.10 176 SER A C 1
ATOM 841 O O . SER A 1 161 ? -34.040 33.393 36.981 1.00 19.85 176 SER A O 1
ATOM 852 N N . ARG A 1 163 ? -31.918 29.305 36.284 1.00 17.19 178 ARG A N 1
ATOM 853 C CA . ARG A 1 163 ? -31.623 28.048 35.608 1.00 18.99 178 ARG A CA 1
ATOM 854 C C . ARG A 1 163 ? -31.270 26.990 36.660 1.00 18.67 178 ARG A C 1
ATOM 855 O O . ARG A 1 163 ? -30.334 27.165 37.435 1.00 18.86 178 ARG A O 1
ATOM 863 N N . PRO A 1 164 ? -32.035 25.890 36.719 1.00 18.58 179 PRO A N 1
ATOM 864 C CA . PRO A 1 164 ? -31.749 24.844 37.713 1.00 17.77 179 PRO A CA 1
ATOM 865 C C . PRO A 1 164 ? -30.405 24.175 37.457 1.00 16.21 179 PRO A C 1
ATOM 866 O O . PRO A 1 164 ? -30.086 23.834 36.326 1.00 12.98 179 PRO A O 1
ATOM 870 N N . VAL A 1 165 ? -29.602 24.046 38.508 1.00 16.28 180 VAL A N 1
ATOM 871 C CA . VAL A 1 165 ? -28.313 23.384 38.397 1.00 13.82 180 VAL A CA 1
ATOM 872 C C . VAL A 1 165 ? -28.565 21.874 38.406 1.00 14.36 180 VAL A C 1
ATOM 873 O O . VAL A 1 165 ? -29.308 21.368 39.248 1.00 12.97 180 VAL A O 1
ATOM 877 N N . VAL A 1 166 ? -27.992 21.174 37.430 1.00 14.24 181 VAL A N 1
ATOM 878 C CA . VAL A 1 166 ? -28.135 19.727 37.320 1.00 15.25 181 VAL A CA 1
ATOM 879 C C . VAL A 1 166 ? -26.751 19.115 37.114 1.00 16.07 181 VAL A C 1
ATOM 880 O O . VAL A 1 166 ? -25.997 19.552 36.242 1.00 16.84 181 VAL A O 1
ATOM 884 N N . LEU A 1 167 ? -26.431 18.097 37.908 1.00 16.34 182 LEU A N 1
ATOM 885 C CA . LEU A 1 167 ? -25.139 17.421 37.804 1.00 17.92 182 LEU A CA 1
ATOM 886 C C . LEU A 1 167 ? -25.239 16.139 36.996 1.00 18.26 182 LEU A C 1
ATOM 887 O O . LEU A 1 167 ? -26.170 15.368 37.184 1.00 19.69 182 LEU A O 1
ATOM 892 N N . VAL A 1 168 ? -24.281 15.918 36.097 1.00 18.53 183 VAL A N 1
ATOM 893 C CA . VAL A 1 168 ? -24.239 14.695 35.302 1.00 17.74 183 VAL A CA 1
ATOM 894 C C . VAL A 1 168 ? -22.803 14.185 35.335 1.00 19.80 183 VAL A C 1
ATOM 895 O O . VAL A 1 168 ? -21.852 14.965 35.326 1.00 18.13 183 VAL A O 1
ATOM 899 N N . GLY A 1 169 ? -22.660 12.869 35.431 1.00 20.42 184 GLY A N 1
ATOM 900 C CA . GLY A 1 169 ? -21.341 12.278 35.466 1.00 21.41 184 GLY A CA 1
ATOM 901 C C . GLY A 1 169 ? -20.804 12.047 36.867 1.00 22.05 184 GLY A C 1
ATOM 902 O O . GLY A 1 169 ? -21.374 12.537 37.844 1.00 20.40 184 GLY A O 1
ATOM 903 N N . PRO A 1 170 ? -19.639 11.381 36.979 1.00 22.91 185 PRO A N 1
ATOM 904 C CA . PRO A 1 170 ? -18.892 10.890 35.809 1.00 21.83 185 PRO A CA 1
ATOM 905 C C . PRO A 1 170 ? -19.575 9.727 35.106 1.00 21.31 185 PRO A C 1
ATOM 906 O O . PRO A 1 170 ? -19.336 9.485 33.933 1.00 22.39 185 PRO A O 1
ATOM 910 N N . SER A 1 171 ? -20.461 9.041 35.815 1.00 22.64 186 SER A N 1
ATOM 911 C CA . SER A 1 171 ? -21.165 7.908 35.237 1.00 22.93 186 SER A CA 1
ATOM 912 C C . SER A 1 171 ? -22.655 7.937 35.601 1.00 23.68 186 SER A C 1
ATOM 913 O O . SER A 1 171 ? -23.222 9.008 35.814 1.00 22.87 186 SER A O 1
ATOM 916 N N . LEU A 1 172 ? -23.274 6.762 35.690 1.00 23.25 187 LEU A N 1
ATOM 917 C CA . LEU A 1 172 ? -24.688 6.640 36.011 1.00 23.39 187 LEU A CA 1
ATOM 918 C C . LEU A 1 172 ? -25.057 6.862 37.465 1.00 24.24 187 LEU A C 1
ATOM 919 O O . LEU A 1 172 ? -24.412 6.333 38.372 1.00 24.41 187 LEU A O 1
ATOM 924 N N . LYS A 1 173 ? -26.126 7.627 37.674 1.00 23.65 188 LYS A N 1
ATOM 925 C CA . LYS A 1 173 ? -26.641 7.876 39.011 1.00 25.28 188 LYS A CA 1
ATOM 926 C C . LYS A 1 173 ? -27.287 6.560 39.467 1.00 26.40 188 LYS A C 1
ATOM 927 O O . LYS A 1 173 ? -27.691 5.736 38.639 1.00 25.51 188 LYS A O 1
ATOM 933 N N . GLY A 1 174 ? -27.374 6.354 40.775 1.00 26.46 189 GLY A N 1
ATOM 934 C CA . GLY A 1 174 ? -27.944 5.116 41.269 1.00 26.59 189 GLY A CA 1
ATOM 935 C C . GLY A 1 174 ? -26.808 4.185 41.662 1.00 27.42 189 GLY A C 1
ATOM 936 O O . GLY A 1 174 ? -27.024 3.178 42.331 1.00 28.15 189 GLY A O 1
ATOM 937 N N . TYR A 1 175 ? -25.597 4.526 41.231 1.00 27.04 190 TYR A N 1
ATOM 938 C CA . TYR A 1 175 ? -24.405 3.753 41.547 1.00 26.70 190 TYR A CA 1
ATOM 939 C C . TYR A 1 175 ? -23.492 4.582 42.442 1.00 28.01 190 TYR A C 1
ATOM 940 O O . TYR A 1 175 ? -23.449 5.816 42.344 1.00 27.52 190 TYR A O 1
ATOM 949 N N . GLU A 1 176 ? -22.748 3.891 43.299 1.00 27.94 191 GLU A N 1
ATOM 950 C CA . GLU A 1 176 ? -21.873 4.530 44.276 1.00 28.02 191 GLU A CA 1
ATOM 951 C C . GLU A 1 176 ? -20.842 5.568 43.855 1.00 26.31 191 GLU A C 1
ATOM 952 O O . GLU A 1 176 ? -20.723 6.592 44.518 1.00 27.90 191 GLU A O 1
ATOM 958 N N . VAL A 1 177 ? -20.081 5.317 42.792 1.00 25.08 192 VAL A N 1
ATOM 959 C CA . VAL A 1 177 ? -19.058 6.279 42.376 1.00 24.37 192 VAL A CA 1
ATOM 960 C C . VAL A 1 177 ? -19.657 7.637 42.008 1.00 23.65 192 VAL A C 1
ATOM 961 O O . VAL A 1 177 ? -19.224 8.673 42.515 1.00 23.02 192 VAL A O 1
ATOM 965 N N . THR A 1 178 ? -20.678 7.623 41.157 1.00 22.23 193 THR A N 1
ATOM 966 C CA . THR A 1 178 ? -21.331 8.856 40.749 1.00 22.91 193 THR A CA 1
ATOM 967 C C . THR A 1 178 ? -22.121 9.490 41.898 1.00 22.99 193 THR A C 1
ATOM 968 O O . THR A 1 178 ? -21.983 10.690 42.152 1.00 23.48 193 THR A O 1
ATOM 972 N N . ASP A 1 179 ? -22.904 8.688 42.619 1.00 24.11 194 ASP A N 1
ATOM 973 C CA . ASP A 1 179 ? -23.704 9.209 43.736 1.00 26.24 194 ASP A CA 1
ATOM 974 C C . ASP A 1 179 ? -22.852 9.848 44.831 1.00 26.19 194 ASP A C 1
ATOM 975 O O . ASP A 1 179 ? -23.217 10.878 45.382 1.00 29.08 194 ASP A O 1
ATOM 996 N N . GLN A 1 182 ? -21.275 13.196 43.468 1.00 24.70 197 GLN A N 1
ATOM 997 C CA . GLN A 1 182 ? -22.288 14.235 43.343 1.00 23.65 197 GLN A CA 1
ATOM 998 C C . GLN A 1 182 ? -22.753 14.669 44.729 1.00 23.89 197 GLN A C 1
ATOM 999 O O . GLN A 1 182 ? -22.942 15.863 44.969 1.00 22.95 197 GLN A O 1
ATOM 1005 N N . LYS A 1 183 ? -22.854 13.715 45.660 1.00 25.00 198 LYS A N 1
ATOM 1006 C CA . LYS A 1 183 ? -23.274 14.021 47.034 1.00 26.55 198 LYS A CA 1
ATOM 1007 C C . LYS A 1 183 ? -22.337 15.027 47.700 1.00 24.13 198 LYS A C 1
ATOM 1008 O O . LYS A 1 183 ? -22.791 15.967 48.345 1.00 25.12 198 LYS A O 1
ATOM 1014 N N . ALA A 1 184 ? -21.035 14.840 47.509 1.00 23.80 199 ALA A N 1
ATOM 1015 C CA . ALA A 1 184 ? -20.030 15.742 48.068 1.00 22.36 199 ALA A CA 1
ATOM 1016 C C . ALA A 1 184 ? -20.228 17.159 47.516 1.00 24.85 199 ALA A C 1
ATOM 1017 O O . ALA A 1 184 ? -20.046 18.147 48.234 1.00 26.43 199 ALA A O 1
ATOM 1019 N N . LEU A 1 185 ? -20.599 17.262 46.241 1.00 24.00 200 LEU A N 1
ATOM 1020 C CA . LEU A 1 185 ? -20.839 18.574 45.639 1.00 23.16 200 LEU A CA 1
ATOM 1021 C C . LEU A 1 185 ? -22.102 19.213 46.207 1.00 23.03 200 LEU A C 1
ATOM 1022 O O . LEU A 1 185 ? -22.110 20.407 46.521 1.00 23.67 200 LEU A O 1
ATOM 1027 N N . PHE A 1 186 ? -23.157 18.413 46.352 1.00 21.55 201 PHE A N 1
ATOM 1028 C CA . PHE A 1 186 ? -24.417 18.893 46.905 1.00 24.72 201 PHE A CA 1
ATOM 1029 C C . PHE A 1 186 ? -24.223 19.414 48.335 1.00 25.83 201 PHE A C 1
ATOM 1030 O O . PHE A 1 186 ? -24.761 20.461 48.684 1.00 27.99 201 PHE A O 1
ATOM 1038 N N . ASP A 1 187 ? -23.480 18.672 49.159 1.00 25.82 202 ASP A N 1
ATOM 1039 C CA . ASP A 1 187 ? -23.229 19.074 50.546 1.00 26.44 202 ASP A CA 1
ATOM 1040 C C . ASP A 1 187 ? -22.472 20.398 50.602 1.00 26.38 202 ASP A C 1
ATOM 1041 O O . ASP A 1 187 ? -22.790 21.273 51.412 1.00 27.35 202 ASP A O 1
ATOM 1046 N N . PHE A 1 188 ? -21.457 20.524 49.753 1.00 24.52 203 PHE A N 1
ATOM 1047 C CA . PHE A 1 188 ? -20.684 21.749 49.674 1.00 26.52 203 PHE A CA 1
ATOM 1048 C C . PHE A 1 188 ? -21.598 22.937 49.336 1.00 28.24 203 PHE A C 1
ATOM 1049 O O . PHE A 1 188 ? -21.537 23.980 49.992 1.00 28.55 203 PHE A O 1
ATOM 1057 N N . LEU A 1 189 ? -22.421 22.781 48.299 1.00 28.23 204 LEU A N 1
ATOM 1058 C CA . LEU A 1 189 ? -23.334 23.844 47.880 1.00 27.66 204 LEU A CA 1
ATOM 1059 C C . LEU A 1 189 ? -24.297 24.270 48.989 1.00 28.96 204 LEU A C 1
ATOM 1060 O O . LEU A 1 189 ? -24.542 25.468 49.170 1.00 27.73 204 LEU A O 1
ATOM 1065 N N . LYS A 1 190 ? -24.831 23.296 49.729 1.00 30.56 205 LYS A N 1
ATOM 1066 C CA . LYS A 1 190 ? -25.755 23.575 50.832 1.00 34.71 205 LYS A CA 1
ATOM 1067 C C . LYS A 1 190 ? -25.095 24.472 51.875 1.00 35.69 205 LYS A C 1
ATOM 1068 O O . LYS A 1 190 ? -25.726 25.378 52.420 1.00 34.56 205 LYS A O 1
ATOM 1074 N N . HIS A 1 191 ? -23.823 24.195 52.149 1.00 36.19 206 HIS A N 1
ATOM 1075 C CA . HIS A 1 191 ? -23.051 24.961 53.117 1.00 37.51 206 HIS A CA 1
ATOM 1076 C C . HIS A 1 191 ? -22.621 26.317 52.561 1.00 34.93 206 HIS A C 1
ATOM 1077 O O . HIS A 1 191 ? -22.866 27.346 53.181 1.00 37.80 206 HIS A O 1
ATOM 1084 N N . ARG A 1 192 ? -21.991 26.313 51.390 1.00 31.90 207 ARG A N 1
ATOM 1085 C CA . ARG A 1 192 ? -21.516 27.539 50.767 1.00 30.48 207 ARG A CA 1
ATOM 1086 C C . ARG A 1 192 ? -22.604 28.557 50.427 1.00 31.21 207 ARG A C 1
ATOM 1087 O O . ARG A 1 192 ? -22.382 29.766 50.556 1.00 31.98 207 ARG A O 1
ATOM 1095 N N . PHE A 1 193 ? -23.779 28.078 50.026 1.00 28.11 208 PHE A N 1
ATOM 1096 C CA . PHE A 1 193 ? -24.864 28.975 49.649 1.00 25.20 208 PHE A CA 1
ATOM 1097 C C . PHE A 1 193 ? -26.081 28.965 50.547 1.00 24.92 208 PHE A C 1
ATOM 1098 O O . PHE A 1 193 ? -27.143 29.435 50.148 1.00 28.02 208 PHE A O 1
ATOM 1106 N N . ASP A 1 194 ? -25.935 28.438 51.756 1.00 27.55 209 ASP A N 1
ATOM 1107 C CA . ASP A 1 194 ? -27.038 28.392 52.716 1.00 29.10 209 ASP A CA 1
ATOM 1108 C C . ASP A 1 194 ? -27.729 29.767 52.779 1.00 27.57 209 ASP A C 1
ATOM 1109 O O . ASP A 1 194 ? -27.062 30.809 52.822 1.00 26.31 209 ASP A O 1
ATOM 1114 N N . GLY A 1 195 ? -29.060 29.759 52.714 1.00 27.37 210 GLY A N 1
ATOM 1115 C CA . GLY A 1 195 ? -29.826 30.997 52.741 1.00 26.57 210 GLY A CA 1
ATOM 1116 C C . GLY A 1 195 ? -30.163 31.556 51.360 1.00 27.74 210 GLY A C 1
ATOM 1117 O O . GLY A 1 195 ? -31.156 32.279 51.195 1.00 27.22 210 GLY A O 1
ATOM 1118 N N . ARG A 1 196 ? -29.338 31.223 50.369 1.00 25.39 211 ARG A N 1
ATOM 1119 C CA . ARG A 1 196 ? -29.520 31.684 48.985 1.00 26.70 211 ARG A CA 1
ATOM 1120 C C . ARG A 1 196 ? -29.772 30.506 48.048 1.00 23.88 211 ARG A C 1
ATOM 1121 O O . ARG A 1 196 ? -29.714 30.662 46.842 1.00 23.26 211 ARG A O 1
ATOM 1129 N N . ILE A 1 197 ? -30.062 29.336 48.594 1.00 25.17 212 ILE A N 1
ATOM 1130 C CA . ILE A 1 197 ? -30.212 28.163 47.750 1.00 26.71 212 ILE A CA 1
ATOM 1131 C C . ILE A 1 197 ? -31.357 27.221 48.091 1.00 25.47 212 ILE A C 1
ATOM 1132 O O . ILE A 1 197 ? -31.687 27.012 49.254 1.00 26.71 212 ILE A O 1
ATOM 1137 N N .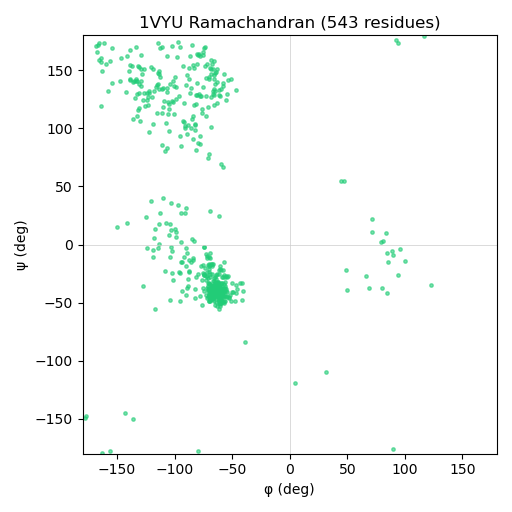 SER A 1 198 ? -31.979 26.685 47.049 1.00 26.23 213 SER A N 1
ATOM 1138 C CA . SER A 1 198 ? -33.058 25.716 47.196 1.00 28.86 213 SER A CA 1
ATOM 1139 C C . SER A 1 198 ? -32.647 24.444 46.462 1.00 28.31 213 SER A C 1
ATOM 1140 O O . SER A 1 198 ? -32.705 24.383 45.229 1.00 28.71 213 SER A O 1
ATOM 1143 N N . ILE A 1 199 ? -32.116 23.486 47.216 1.00 28.56 214 ILE A N 1
ATOM 1144 C CA . ILE A 1 199 ? -31.698 22.206 46.658 1.00 30.16 214 ILE A CA 1
ATOM 1145 C C . ILE A 1 199 ? -32.846 21.230 46.867 1.00 31.49 214 ILE A C 1
ATOM 1146 O O . ILE A 1 199 ? -33.402 21.121 47.973 1.00 34.23 214 ILE A O 1
ATOM 1151 N N . THR A 1 200 ? -33.256 20.574 45.789 1.00 28.80 215 THR A N 1
ATOM 1152 C CA . THR A 1 200 ? -34.352 19.633 45.887 1.00 24.08 215 THR A CA 1
ATOM 1153 C C . THR A 1 200 ? -34.150 18.368 45.073 1.00 22.15 215 THR A C 1
ATOM 1154 O O . THR A 1 200 ? -33.511 18.372 44.019 1.00 21.08 215 THR A O 1
ATOM 1158 N N . ARG A 1 201 ? -34.715 17.283 45.576 1.00 20.83 216 ARG A N 1
ATOM 1159 C CA . ARG A 1 201 ? -34.627 15.983 44.924 1.00 22.12 216 ARG A CA 1
ATOM 1160 C C . ARG A 1 201 ? -35.806 15.817 43.951 1.00 20.92 216 ARG A C 1
ATOM 1161 O O . ARG A 1 201 ? -36.925 16.202 44.267 1.00 21.86 216 ARG A O 1
ATOM 1169 N N . VAL A 1 202 ? -35.538 15.281 42.763 1.00 21.61 217 VAL A N 1
ATOM 1170 C CA . VAL A 1 202 ? -36.577 15.033 41.756 1.00 23.22 217 VAL A CA 1
ATOM 1171 C C . VAL A 1 202 ? -36.444 13.582 41.246 1.00 24.20 217 VAL A C 1
ATOM 1172 O O . VAL A 1 202 ? -35.502 13.246 40.529 1.00 25.16 217 VAL A O 1
ATOM 1176 N N . THR A 1 203 ? -37.360 12.715 41.664 1.00 25.26 218 THR A N 1
ATOM 1177 C CA . THR A 1 203 ? -37.330 11.314 41.246 1.00 25.23 218 THR A CA 1
ATOM 1178 C C . THR A 1 203 ? -38.068 11.064 39.929 1.00 27.23 218 THR A C 1
ATOM 1179 O O . THR A 1 203 ? -37.789 10.085 39.239 1.00 28.01 218 THR A O 1
ATOM 1183 N N . ALA A 1 204 ? -39.006 11.949 39.585 1.00 29.86 219 ALA A N 1
ATOM 1184 C CA . ALA A 1 204 ? -39.765 11.818 38.338 1.00 29.14 219 ALA A CA 1
ATOM 1185 C C . ALA A 1 204 ? -38.816 11.939 37.154 1.00 31.29 219 ALA A C 1
ATOM 1186 O O . ALA A 1 204 ? -37.774 12.609 37.239 1.00 30.98 219 ALA A O 1
ATOM 1188 N N . ASP A 1 205 ? -39.175 11.290 36.053 1.00 29.35 220 ASP A N 1
ATOM 1189 C CA . ASP A 1 205 ? -38.346 11.322 34.874 1.00 30.80 220 ASP A CA 1
ATOM 1190 C C . ASP A 1 205 ? -38.619 12.571 34.055 1.00 31.96 220 ASP A C 1
ATOM 1191 O O . ASP A 1 205 ? -39.457 12.559 33.145 1.00 30.07 220 ASP A O 1
ATOM 1196 N N . LEU A 1 206 ? -37.853 13.623 34.346 1.00 30.94 221 LEU A N 1
ATOM 1197 C CA . LEU A 1 206 ? -37.992 14.899 33.660 1.00 31.62 221 LEU A CA 1
ATOM 1198 C C . LEU A 1 206 ? -37.750 14.810 32.155 1.00 34.54 221 LEU A C 1
ATOM 1199 O O . LEU A 1 206 ? -38.190 15.686 31.415 1.00 33.45 221 LEU A O 1
ATOM 1204 N N . SER A 1 207 ? -37.055 13.769 31.696 1.00 37.24 222 SER A N 1
ATOM 1205 C CA . SER A 1 207 ? -36.785 13.638 30.266 1.00 41.41 222 SER A CA 1
ATOM 1206 C C . SER A 1 207 ? -38.077 13.515 29.457 1.00 43.64 222 SER A C 1
ATOM 1207 O O . SER A 1 207 ? -38.098 13.807 28.258 1.00 43.34 222 SER A O 1
ATOM 1210 N N . LEU A 1 208 ? -39.152 13.102 30.126 1.00 45.72 223 LEU A N 1
ATOM 1211 C CA . LEU A 1 208 ? -40.455 12.946 29.485 1.00 49.61 223 LEU A CA 1
ATOM 1212 C C . LEU A 1 208 ? -41.214 14.276 29.402 1.00 52.42 223 LEU A C 1
ATOM 1213 O O . LEU A 1 208 ? -42.351 14.316 28.930 1.00 53.78 223 LEU A O 1
ATOM 1218 N N . ALA A 1 209 ? -40.581 15.356 29.856 1.00 55.07 224 ALA A N 1
ATOM 1219 C CA . ALA A 1 209 ? -41.199 16.681 29.850 1.00 58.66 224 ALA A CA 1
ATOM 1220 C C . ALA A 1 209 ? -41.388 17.295 28.469 1.00 61.73 224 ALA A C 1
ATOM 1221 O O . ALA A 1 209 ? -40.548 17.147 27.576 1.00 61.15 224 ALA A O 1
ATOM 1223 N N . LYS A 1 210 ? -42.501 18.011 28.330 1.00 64.61 225 LYS A N 1
ATOM 1224 C CA . LYS A 1 210 ? -42.886 18.687 27.098 1.00 67.34 225 LYS A CA 1
ATOM 1225 C C . LYS A 1 210 ? -42.311 20.100 27.051 1.00 67.60 225 LYS A C 1
ATOM 1226 O O . LYS A 1 210 ? -42.683 20.959 27.854 1.00 67.59 225 LYS A O 1
ATOM 1232 N N . SER A 1 231 ? -48.185 10.043 36.061 1.00 56.76 246 SER A N 1
ATOM 1233 C CA . SER A 1 231 ? -47.768 9.751 34.695 1.00 58.07 246 SER A CA 1
ATOM 1234 C C . SER A 1 231 ? -47.106 10.999 34.105 1.00 56.58 246 SER A C 1
ATOM 1235 O O . SER A 1 231 ? -46.080 11.470 34.604 1.00 54.79 246 SER A O 1
ATOM 1238 N N . ILE A 1 232 ? -47.682 11.515 33.025 1.00 55.10 247 ILE A N 1
ATOM 1239 C CA . ILE A 1 232 ? -47.174 12.722 32.394 1.00 53.79 247 ILE A CA 1
ATOM 1240 C C . ILE A 1 232 ? -47.552 13.901 33.302 1.00 50.62 247 ILE A C 1
ATOM 1241 O O . ILE A 1 232 ? -46.936 14.967 33.242 1.00 51.08 247 ILE A O 1
ATOM 1246 N N . ALA A 1 233 ? -48.548 13.685 34.161 1.00 45.99 248 ALA A N 1
ATOM 1247 C CA . ALA A 1 233 ? -49.002 14.712 35.089 1.00 44.29 248 ALA A CA 1
ATOM 1248 C C . ALA A 1 233 ? -48.032 14.860 36.259 1.00 41.76 248 ALA A C 1
ATOM 1249 O O . ALA A 1 233 ? -47.909 15.942 36.823 1.00 40.62 248 ALA A O 1
ATOM 1251 N N . GLU A 1 234 ? -47.361 13.775 36.637 1.00 38.90 249 GLU A N 1
ATOM 1252 C CA . GLU A 1 234 ? -46.405 13.852 37.734 1.00 38.53 249 GLU A CA 1
ATOM 1253 C C . GLU A 1 234 ? -45.201 14.659 37.255 1.00 35.16 249 GLU A C 1
ATOM 1254 O O . GLU A 1 234 ? -44.667 15.476 37.996 1.00 33.87 249 GLU A O 1
ATOM 1260 N N . VAL A 1 235 ? -44.811 14.442 36.001 1.00 31.53 250 VAL A N 1
ATOM 1261 C CA . VAL A 1 235 ? -43.691 15.152 35.397 1.00 31.86 250 VAL A CA 1
ATOM 1262 C C . VAL A 1 235 ? -44.010 16.647 35.254 1.00 32.02 250 VAL A C 1
ATOM 1263 O O . VAL A 1 235 ? -43.196 17.491 35.639 1.00 29.80 250 VAL A O 1
ATOM 1267 N N . GLN A 1 236 ? -45.206 16.966 34.751 1.00 31.03 251 GLN A N 1
ATOM 1268 C CA . GLN A 1 236 ? -45.623 18.362 34.587 1.00 32.85 251 GLN A CA 1
ATOM 1269 C C . GLN A 1 236 ? -45.718 19.080 35.924 1.00 29.30 251 GLN A C 1
ATOM 1270 O O . GLN A 1 236 ? -45.389 20.257 36.030 1.00 28.82 251 GLN A O 1
ATOM 1276 N N . SER A 1 237 ? -46.189 18.364 36.936 1.00 27.60 252 SER A N 1
ATOM 1277 C CA . SER A 1 237 ? -46.316 18.925 38.270 1.00 27.11 252 SER A CA 1
ATOM 1278 C C . SER A 1 237 ? -44.934 19.254 38.837 1.00 26.51 252 SER A C 1
ATOM 1279 O O . SER A 1 237 ? -44.768 20.253 39.534 1.00 26.89 252 SER A O 1
ATOM 1282 N N . GLU A 1 238 ? -43.947 18.415 38.526 1.00 25.54 253 GLU A N 1
ATOM 1283 C CA . GLU A 1 238 ? -42.574 18.643 38.976 1.00 25.87 253 GLU A CA 1
ATOM 1284 C C . GLU A 1 238 ? -41.958 19.818 38.198 1.00 25.24 253 GLU A C 1
ATOM 1285 O O . GLU A 1 238 ? -41.231 20.641 38.765 1.00 25.15 253 GLU A O 1
ATOM 1291 N N . ILE A 1 239 ? -42.282 19.912 36.912 1.00 24.66 254 ILE A N 1
ATOM 1292 C CA . ILE A 1 239 ? -41.797 21.019 36.091 1.00 25.91 254 ILE A CA 1
ATOM 1293 C C . ILE A 1 239 ? -42.300 22.327 36.724 1.00 26.34 254 ILE A C 1
ATOM 1294 O O . ILE A 1 239 ? -41.517 23.234 36.979 1.00 27.35 254 ILE A O 1
ATOM 1299 N N . GLU A 1 240 ? -43.590 22.380 37.058 1.00 27.21 255 GLU A N 1
ATOM 1300 C CA . GLU A 1 240 ? -44.191 23.576 37.665 1.00 29.21 255 GLU A CA 1
ATOM 1301 C C . GLU A 1 240 ? -43.602 23.908 39.030 1.00 27.38 255 GLU A C 1
ATOM 1302 O O . GLU A 1 240 ? -43.460 25.072 39.407 1.00 28.64 255 GLU A O 1
ATOM 1308 N N . ARG A 1 241 ? -43.264 22.863 39.766 1.00 26.58 256 ARG A N 1
ATOM 1309 C CA . ARG A 1 241 ? -42.687 22.994 41.088 1.00 25.03 256 ARG A CA 1
ATOM 1310 C C . ARG A 1 241 ? -41.302 23.652 41.007 1.00 25.20 256 ARG A C 1
ATOM 1311 O O . ARG A 1 241 ? -40.955 24.522 41.823 1.00 24.48 256 ARG A O 1
ATOM 1319 N N . ILE A 1 242 ? -40.514 23.229 40.019 1.00 22.95 257 ILE A N 1
ATOM 1320 C CA . ILE A 1 242 ? -39.189 23.786 39.806 1.00 22.81 257 ILE A CA 1
ATOM 1321 C C . ILE A 1 242 ? -39.312 25.266 39.406 1.00 24.43 257 ILE A C 1
ATOM 1322 O O . ILE A 1 242 ? -38.567 26.114 39.908 1.00 22.84 257 ILE A O 1
ATOM 1327 N N . PHE A 1 243 ? -40.288 25.573 38.552 1.00 24.98 258 PHE A N 1
ATOM 1328 C CA . PHE A 1 243 ? -40.530 26.954 38.130 1.00 25.18 258 PHE A CA 1
ATOM 1329 C C . PHE A 1 243 ? -40.865 27.777 39.374 1.00 26.26 258 PHE A C 1
ATOM 1330 O O . PHE A 1 243 ? -40.353 28.887 39.560 1.00 25.25 258 PHE A O 1
ATOM 1338 N N . GLU A 1 244 ? -41.710 27.211 40.232 1.00 26.95 259 GLU A N 1
ATOM 1339 C CA . GLU A 1 244 ? -42.121 27.885 41.460 1.00 28.95 259 GLU A CA 1
ATOM 1340 C C . GLU A 1 244 ? -40.963 28.176 42.408 1.00 27.47 259 GLU A C 1
ATOM 1341 O O . GLU A 1 244 ? -40.876 29.277 42.952 1.00 27.49 259 GLU A O 1
ATOM 1347 N N . LEU A 1 245 ? -40.075 27.199 42.597 1.00 26.49 260 LEU A N 1
ATOM 1348 C CA . LEU A 1 245 ? -38.917 27.372 43.481 1.00 26.32 260 LEU A CA 1
ATOM 1349 C C . LEU A 1 245 ? -38.034 28.508 43.003 1.00 25.86 260 LEU A C 1
ATOM 1350 O O . LEU A 1 245 ? -37.451 29.225 43.805 1.00 28.63 260 LEU A O 1
ATOM 1355 N N . ALA A 1 246 ? -37.914 28.628 41.687 1.00 24.77 261 ALA A N 1
ATOM 1356 C CA . ALA A 1 246 ? -37.081 29.640 41.057 1.00 26.46 261 ALA A CA 1
ATOM 1357 C C . ALA A 1 246 ? -37.667 31.040 41.086 1.00 25.95 261 ALA A C 1
ATOM 1358 O O . ALA A 1 246 ? -36.954 32.019 40.872 1.00 26.47 261 ALA A O 1
ATOM 1360 N N . LYS A 1 247 ? -38.967 31.125 41.332 1.00 27.64 262 LYS A N 1
ATOM 1361 C CA . LYS A 1 247 ? -39.680 32.394 41.342 1.00 31.44 262 LYS A CA 1
ATOM 1362 C C . LYS A 1 247 ? -39.041 33.463 42.241 1.00 31.88 262 LYS A C 1
ATOM 1363 O O . LYS A 1 247 ? -38.905 34.621 41.830 1.00 31.34 262 LYS A O 1
ATOM 1369 N N . SER A 1 248 ? -38.620 33.057 43.437 1.00 30.99 263 SER A N 1
ATOM 1370 C CA . SER A 1 248 ? -38.009 33.958 44.415 1.00 32.10 263 SER A CA 1
ATOM 1371 C C . SER A 1 248 ? -36.584 34.356 44.079 1.00 29.66 263 SER A C 1
ATOM 1372 O O . SER A 1 248 ? -35.966 35.118 44.818 1.00 30.88 263 SER A O 1
ATOM 1375 N N . LEU A 1 249 ? -36.059 33.815 42.987 1.00 27.57 264 LEU A N 1
ATOM 1376 C CA . LEU A 1 249 ? -34.701 34.094 42.536 1.00 27.30 264 LEU A CA 1
ATOM 1377 C C . LEU A 1 249 ? -33.593 33.472 43.391 1.00 25.07 264 LEU A C 1
ATOM 1378 O O . LEU A 1 249 ? -32.460 33.944 43.388 1.00 26.74 264 LEU A O 1
ATOM 1383 N N . GLN A 1 250 ? -33.924 32.427 44.139 1.00 25.15 265 GLN A N 1
ATOM 1384 C CA . GLN A 1 250 ? -32.922 31.711 44.932 1.00 26.27 265 GLN A CA 1
ATOM 1385 C C . GLN A 1 250 ? -32.211 30.764 43.958 1.00 25.54 265 GLN A C 1
ATOM 1386 O O . GLN A 1 250 ? -32.770 30.415 42.908 1.00 20.14 265 GLN A O 1
ATOM 1392 N N . LEU A 1 251 ? -30.976 30.381 44.276 1.00 22.26 266 LEU A N 1
ATOM 1393 C CA . LEU A 1 251 ? -30.259 29.439 43.427 1.00 22.90 266 LEU A CA 1
ATOM 1394 C C . LEU A 1 251 ? -31.020 28.126 43.553 1.00 20.42 266 LEU A C 1
ATOM 1395 O O . LEU A 1 251 ? -31.344 27.704 44.660 1.00 20.11 266 LEU A O 1
ATOM 1400 N N . VAL A 1 252 ? -31.359 27.525 42.419 1.00 20.28 267 VAL A N 1
ATOM 1401 C CA . VAL A 1 252 ? -32.085 26.258 42.404 1.00 18.50 267 VAL A CA 1
ATOM 1402 C C . VAL A 1 252 ? -31.164 25.130 41.938 1.00 17.41 267 VAL A C 1
ATOM 1403 O O . VAL A 1 252 ? -30.557 25.209 40.872 1.00 18.46 267 VAL A O 1
ATOM 1407 N N . VAL A 1 253 ? -31.041 24.101 42.764 1.00 16.70 268 VAL A N 1
ATOM 1408 C CA . VAL A 1 253 ? -30.203 22.958 42.448 1.00 16.99 268 VAL A CA 1
ATOM 1409 C C . VAL A 1 253 ? -31.071 21.711 42.465 1.00 18.50 268 VAL A C 1
ATOM 1410 O O . VAL A 1 253 ? -31.793 21.448 43.428 1.00 20.13 268 VAL A O 1
ATOM 1414 N N . LEU A 1 254 ? -30.963 20.916 41.416 1.00 19.44 269 LEU A N 1
ATOM 1415 C CA . LEU A 1 254 ? -31.765 19.708 41.311 1.00 18.90 269 LEU A CA 1
ATOM 1416 C C . LEU A 1 254 ? -30.940 18.445 41.375 1.00 20.03 269 LEU A C 1
ATOM 1417 O O . LEU A 1 254 ? -29.889 18.360 40.755 1.00 20.27 269 LEU A O 1
ATOM 1422 N N . ASP A 1 255 ? -31.389 17.487 42.177 1.00 20.73 270 ASP A N 1
ATOM 1423 C CA . ASP A 1 255 ? -30.738 16.188 42.232 1.00 21.58 270 ASP A CA 1
ATOM 1424 C C . ASP A 1 255 ? -31.770 15.333 41.468 1.00 22.21 270 ASP A C 1
ATOM 1425 O O . ASP A 1 255 ? -32.689 14.764 42.065 1.00 21.28 270 ASP A O 1
ATOM 1430 N N . ALA A 1 256 ? -31.671 15.369 40.138 1.00 20.90 271 ALA A N 1
ATOM 1431 C CA . ALA A 1 256 ? -32.571 14.649 39.235 1.00 21.25 271 ALA A CA 1
ATOM 1432 C C . ALA A 1 256 ? -32.033 13.247 38.895 1.00 21.75 271 ALA A C 1
ATOM 1433 O O . ALA A 1 256 ? -31.148 13.089 38.053 1.00 19.79 271 ALA A O 1
ATOM 1435 N N . ASP A 1 257 ? -32.609 12.243 39.547 1.00 24.43 272 ASP A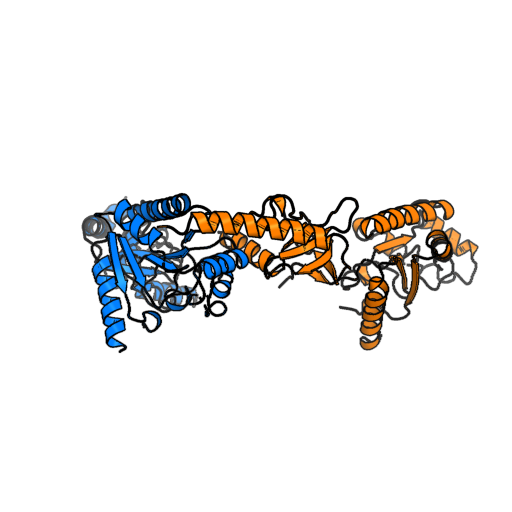 N 1
ATOM 1436 C CA . ASP A 1 257 ? -32.219 10.837 39.406 1.00 26.26 272 ASP A CA 1
ATOM 1437 C C . ASP A 1 257 ? -32.090 10.260 38.009 1.00 24.74 272 ASP A C 1
ATOM 1438 O O . ASP A 1 257 ? -31.159 9.513 37.735 1.00 25.46 272 ASP A O 1
ATOM 1443 N N . THR A 1 258 ? -33.010 10.603 37.119 1.00 24.52 273 THR A N 1
ATOM 1444 C CA . THR A 1 258 ? -32.989 10.031 35.779 1.00 22.38 273 THR A CA 1
ATOM 1445 C C . THR A 1 258 ? -32.109 10.745 34.761 1.00 22.55 273 THR A C 1
ATOM 1446 O O . THR A 1 258 ? -31.766 10.177 33.726 1.00 23.37 273 THR A O 1
ATOM 1450 N N . ILE A 1 259 ? -31.692 11.965 35.075 1.00 21.58 274 ILE A N 1
ATOM 1451 C CA . ILE A 1 259 ? -30.867 12.734 34.151 1.00 20.71 274 ILE A CA 1
ATOM 1452 C C . ILE A 1 259 ? -29.379 12.378 34.198 1.00 22.93 274 ILE A C 1
ATOM 1453 O O . ILE A 1 259 ? -28.656 12.824 35.085 1.00 24.62 274 ILE A O 1
ATOM 1458 N N . ASN A 1 260 ? -28.916 11.609 33.215 1.00 21.05 275 ASN A N 1
ATOM 1459 C CA . ASN A 1 260 ? -27.511 11.225 33.152 1.00 22.11 275 ASN A CA 1
ATOM 1460 C C . ASN A 1 260 ? -26.795 11.819 31.954 1.00 22.29 275 ASN A C 1
ATOM 1461 O O . ASN A 1 260 ? -25.584 11.625 31.789 1.00 23.03 275 ASN A O 1
ATOM 1466 N N . HIS A 1 261 ? -27.522 12.590 31.151 1.00 20.16 276 HIS A N 1
ATOM 1467 C CA . HIS A 1 261 ? -26.950 13.158 29.936 1.00 20.34 276 HIS A CA 1
ATOM 1468 C C . HIS A 1 261 ? -27.711 14.433 29.569 1.00 19.09 276 HIS A C 1
ATOM 1469 O O . HIS A 1 261 ? -28.936 14.457 29.615 1.00 20.36 276 HIS A O 1
ATOM 1476 N N . PRO A 1 262 ? -26.990 15.483 29.141 1.00 17.50 277 PRO A N 1
ATOM 1477 C CA . PRO A 1 262 ? -27.561 16.780 28.753 1.00 19.82 277 PRO A CA 1
ATOM 1478 C C . PRO A 1 262 ? -28.743 16.688 27.783 1.00 19.25 277 PRO A C 1
ATOM 1479 O O . PRO A 1 262 ? -29.725 17.418 27.921 1.00 19.17 277 PRO A O 1
ATOM 1483 N N . ALA A 1 263 ? -28.643 15.789 26.808 1.00 19.43 278 ALA A N 1
ATOM 1484 C CA . ALA A 1 263 ? -29.700 15.613 25.804 1.00 21.36 278 ALA A CA 1
ATOM 1485 C C . ALA A 1 263 ? -31.068 15.282 26.388 1.00 21.11 278 ALA A C 1
ATOM 1486 O O . ALA A 1 263 ? -32.089 15.625 25.795 1.00 24.17 278 ALA A O 1
ATOM 1488 N N . GLN A 1 264 ? -31.088 14.668 27.569 1.00 20.79 279 GLN A N 1
ATOM 1489 C CA . GLN A 1 264 ? -32.344 14.306 28.234 1.00 22.85 279 GLN A CA 1
ATOM 1490 C C . GLN A 1 264 ? -33.176 15.485 28.713 1.00 23.58 279 GLN A C 1
ATOM 1491 O O . GLN A 1 264 ? -34.355 15.319 29.029 1.00 24.33 279 GLN A O 1
ATOM 1497 N N . LEU A 1 265 ? -32.557 16.661 28.794 1.00 23.52 280 LEU A N 1
ATOM 1498 C CA . LEU A 1 265 ? -33.255 17.867 29.228 1.00 25.07 280 LEU A CA 1
ATOM 1499 C C . LEU A 1 265 ? -33.275 18.949 28.158 1.00 24.97 280 LEU A C 1
ATOM 1500 O O . LEU A 1 265 ? -33.981 19.937 28.298 1.00 24.97 280 LEU A O 1
ATOM 1505 N N . ALA A 1 266 ? -32.497 18.755 27.096 1.00 28.81 281 ALA A N 1
ATOM 1506 C CA . ALA A 1 266 ? -32.400 19.721 26.004 1.00 32.84 281 ALA A CA 1
ATOM 1507 C C . ALA A 1 266 ? -33.738 20.023 25.343 1.00 35.49 281 ALA A C 1
ATOM 1508 O O . ALA A 1 266 ? -33.921 21.074 24.726 1.00 37.07 281 ALA A O 1
ATOM 1510 N N . LYS A 1 267 ? -34.671 19.097 25.501 1.00 37.78 282 LYS A N 1
ATOM 1511 C CA . LYS A 1 267 ? -36.000 19.200 24.929 1.00 41.80 282 LYS A CA 1
ATOM 1512 C C . LYS A 1 267 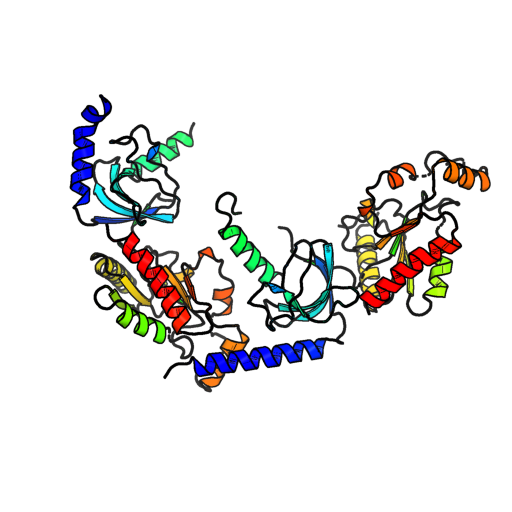? -37.015 19.883 25.847 1.00 41.31 282 LYS A C 1
ATOM 1513 O O . LYS A 1 267 ? -38.075 20.330 25.390 1.00 41.88 282 LYS A O 1
ATOM 1519 N N . THR A 1 268 ? -36.701 19.946 27.138 1.00 37.73 283 THR A N 1
ATOM 1520 C CA . THR A 1 268 ? -37.591 20.569 28.111 1.00 34.24 283 THR A CA 1
ATOM 1521 C C . THR A 1 268 ? -37.471 22.091 28.081 1.00 33.66 283 THR A C 1
ATOM 1522 O O . THR A 1 268 ? -36.706 22.658 27.298 1.00 33.66 283 THR A O 1
ATOM 1526 N N . SER A 1 269 ? -38.217 22.740 28.966 1.00 30.48 284 SER A N 1
ATOM 1527 C CA . SER A 1 269 ? -38.210 24.190 29.074 1.00 29.64 284 SER A CA 1
ATOM 1528 C C . SER A 1 269 ? -37.484 24.603 30.352 1.00 26.22 284 SER A C 1
ATOM 1529 O O . SER A 1 269 ? -37.624 25.736 30.811 1.00 24.55 284 SER A O 1
ATOM 1532 N N . LEU A 1 270 ? -36.690 23.689 30.906 1.00 23.33 285 LEU A N 1
ATOM 1533 C CA . LEU A 1 270 ? -35.966 23.953 32.142 1.00 19.99 285 LEU A CA 1
ATOM 1534 C C . LEU A 1 270 ? -34.694 24.776 32.003 1.00 18.27 285 LEU A C 1
ATOM 1535 O O . LEU A 1 270 ? -34.293 25.434 32.954 1.00 17.17 285 LEU A O 1
ATOM 1540 N N . ALA A 1 271 ? -34.071 24.739 30.826 1.00 16.29 286 ALA A N 1
ATOM 1541 C CA . ALA A 1 271 ? -32.835 25.480 30.562 1.00 18.19 286 ALA A CA 1
ATOM 1542 C C . ALA A 1 271 ? -31.862 25.339 31.728 1.00 18.43 286 ALA A C 1
ATOM 1543 O O . ALA A 1 271 ? -31.386 26.329 32.277 1.00 17.15 286 ALA A O 1
ATOM 1545 N N . PRO A 1 272 ? -31.541 24.096 32.115 1.00 18.97 287 PRO A N 1
ATOM 1546 C CA . PRO A 1 272 ? -30.621 23.895 33.235 1.00 18.16 287 PRO A CA 1
ATOM 1547 C C . PRO A 1 272 ? -29.170 24.300 33.024 1.00 18.60 287 PRO A C 1
ATOM 1548 O O . PRO A 1 272 ? -28.703 24.453 31.893 1.00 18.50 287 PRO A O 1
ATOM 1552 N N . ILE A 1 273 ? -28.485 24.528 34.140 1.00 16.63 288 ILE A N 1
ATOM 1553 C CA . ILE A 1 273 ? -27.056 24.801 34.123 1.00 16.79 288 ILE A CA 1
ATOM 1554 C C . ILE A 1 273 ? -26.514 23.379 34.293 1.00 15.00 288 ILE A C 1
ATOM 1555 O O . ILE A 1 273 ? -26.684 22.757 35.346 1.00 15.89 288 ILE A O 1
ATOM 1560 N N . ILE A 1 274 ? -25.999 22.823 33.207 1.00 16.82 289 ILE A N 1
ATOM 1561 C CA . ILE A 1 274 ? -25.476 21.463 33.222 1.00 17.69 289 ILE A CA 1
ATOM 1562 C C . ILE A 1 274 ? -24.043 21.440 33.743 1.00 18.64 289 ILE A C 1
ATOM 1563 O O . ILE A 1 274 ? -23.160 22.079 33.182 1.00 18.45 289 ILE A O 1
ATOM 1568 N N . VAL A 1 275 ? -23.830 20.709 34.831 1.00 18.86 290 VAL A N 1
ATOM 1569 C CA . VAL A 1 275 ? -22.510 20.594 35.428 1.00 17.89 290 VAL A CA 1
ATOM 1570 C C . VAL A 1 275 ? -21.961 19.179 35.235 1.00 17.08 290 VAL A C 1
ATOM 1571 O O . VAL A 1 275 ? -22.486 18.224 35.789 1.00 15.86 290 VAL A O 1
ATOM 1575 N N . PHE A 1 276 ? -20.899 19.074 34.444 1.00 16.26 291 PHE A N 1
ATOM 1576 C CA . PHE A 1 276 ? -20.249 17.803 34.153 1.00 18.60 291 PHE A CA 1
ATOM 1577 C C . PHE A 1 276 ? -19.222 17.460 35.253 1.00 17.06 291 PHE A C 1
ATOM 1578 O O . PHE A 1 276 ? -18.183 18.103 35.369 1.00 18.76 291 PHE A O 1
ATOM 1586 N N . VAL A 1 277 ? -19.554 16.478 36.081 1.00 16.36 292 VAL A N 1
ATOM 1587 C CA . VAL A 1 277 ? -18.674 16.033 37.161 1.00 17.23 292 VAL A CA 1
ATOM 1588 C C . VAL A 1 277 ? -17.780 14.944 36.572 1.00 18.43 292 VAL A C 1
ATOM 1589 O O . VAL A 1 277 ? -18.185 13.796 36.466 1.00 18.46 292 VAL A O 1
ATOM 1593 N N . LYS A 1 278 ? -16.596 15.340 36.123 1.00 20.06 293 LYS A N 1
ATOM 1594 C CA . LYS A 1 278 ? -15.650 14.422 35.506 1.00 24.51 293 LYS A CA 1
ATOM 1595 C C . LYS A 1 278 ? -14.721 13.690 36.446 1.00 25.41 293 LYS A C 1
ATOM 1596 O O . LYS A 1 278 ? -14.494 14.099 37.583 1.00 25.95 293 LYS A O 1
ATOM 1602 N N . VAL A 1 279 ? -14.153 12.621 35.904 1.00 26.43 294 VAL A N 1
ATOM 1603 C CA . VAL A 1 279 ? -13.172 11.784 36.575 1.00 27.04 294 VAL A CA 1
ATOM 1604 C C . VAL A 1 279 ? -12.026 11.778 35.555 1.00 28.07 294 VAL A C 1
ATOM 1605 O O . VAL A 1 279 ? -12.261 11.959 34.355 1.00 26.61 294 VAL A O 1
ATOM 1609 N N . SER A 1 280 ? -10.796 11.631 36.041 1.00 28.83 295 SER A N 1
ATOM 1610 C CA . SER A 1 280 ? -9.589 11.659 35.204 1.00 28.06 295 SER A CA 1
ATOM 1611 C C . SER A 1 280 ? -9.615 10.932 33.850 1.00 26.89 295 SER A C 1
ATOM 1612 O O . SER A 1 280 ? -9.205 11.490 32.838 1.00 28.44 295 SER A O 1
ATOM 1615 N N . SER A 1 281 ? -10.083 9.692 33.826 1.00 27.12 296 SER A N 1
ATOM 1616 C CA . SER A 1 281 ? -10.121 8.930 32.580 1.00 28.52 296 SER A CA 1
ATOM 1617 C C . SER A 1 281 ? -10.954 7.667 32.753 1.00 26.66 296 SER A C 1
ATOM 1618 O O . SER A 1 281 ? -11.364 7.342 33.863 1.00 26.74 296 SER A O 1
ATOM 1621 N N . PRO A 1 282 ? -11.245 6.960 31.648 1.00 25.88 297 PRO A N 1
ATOM 1622 C CA . PRO A 1 282 ? -12.040 5.727 31.730 1.00 28.15 297 PRO A CA 1
ATOM 1623 C C . PRO A 1 282 ? -11.401 4.705 32.678 1.00 27.97 297 PRO A C 1
ATOM 1624 O O . PRO A 1 282 ? -12.090 4.103 33.502 1.00 28.64 297 PRO A O 1
ATOM 1628 N N . LYS A 1 283 ? -10.082 4.535 32.575 1.00 30.00 298 LYS A N 1
ATOM 1629 C CA . LYS A 1 283 ? -9.360 3.586 33.433 1.00 31.28 298 LYS A CA 1
ATOM 1630 C C . LYS A 1 283 ? -9.481 3.941 34.910 1.00 30.83 298 LYS A C 1
ATOM 1631 O O . LYS A 1 283 ? -9.659 3.058 35.745 1.00 31.85 298 LYS A O 1
ATOM 1637 N N . VAL A 1 284 ? -9.387 5.229 35.232 1.00 29.92 299 VAL A N 1
ATOM 1638 C CA . VAL A 1 284 ? -9.525 5.662 36.615 1.00 28.46 299 VAL A CA 1
ATOM 1639 C C . VAL A 1 284 ? -10.934 5.351 37.110 1.00 29.08 299 VAL A C 1
ATOM 1640 O O . VAL A 1 284 ? -11.114 4.864 38.224 1.00 28.64 299 VAL A O 1
ATOM 1644 N N . LEU A 1 285 ? -11.928 5.589 36.258 1.00 28.36 300 LEU A N 1
ATOM 1645 C CA . LEU A 1 285 ? -13.310 5.323 36.629 1.00 29.02 300 LEU A CA 1
ATOM 1646 C C . LEU A 1 285 ? -13.481 3.838 36.923 1.00 31.02 300 LEU A C 1
ATOM 1647 O O . LEU A 1 285 ? -14.204 3.462 37.846 1.00 31.21 300 LEU A O 1
ATOM 1652 N N . GLN A 1 286 ? -12.808 3.002 36.135 1.00 32.78 301 GLN A N 1
ATOM 1653 C CA . GLN A 1 286 ? -12.883 1.558 36.316 1.00 34.27 301 GLN A CA 1
ATOM 1654 C C . GLN A 1 286 ? -12.282 1.126 37.648 1.00 31.93 301 GLN A C 1
ATOM 1655 O O . GLN A 1 286 ? -12.824 0.245 38.303 1.00 33.05 301 GLN A O 1
ATOM 1661 N N . ARG A 1 287 ? -11.188 1.765 38.060 1.00 30.96 302 ARG A N 1
ATOM 1662 C CA . ARG A 1 287 ? -10.557 1.427 39.336 1.00 32.50 302 ARG A CA 1
ATOM 1663 C C . ARG A 1 287 ? -11.428 1.897 40.508 1.00 31.58 302 ARG A C 1
ATOM 1664 O O . ARG A 1 287 ? -11.460 1.266 41.561 1.00 31.31 302 ARG A O 1
ATOM 1672 N N . LEU A 1 288 ? -12.130 3.014 40.323 1.00 29.51 303 LEU A N 1
ATOM 1673 C CA . LEU A 1 288 ? -12.997 3.537 41.372 1.00 25.90 303 LEU A CA 1
ATOM 1674 C C . LEU A 1 288 ? -14.170 2.591 41.578 1.00 25.87 303 LEU A C 1
ATOM 1675 O O . LEU A 1 288 ? -14.556 2.312 42.705 1.00 28.00 303 LEU A O 1
ATOM 1680 N N . ILE A 1 289 ? -14.722 2.092 40.478 1.00 25.56 304 ILE A N 1
ATOM 1681 C CA . ILE A 1 289 ? -15.849 1.169 40.519 1.00 27.99 304 ILE A CA 1
ATOM 1682 C C . ILE A 1 289 ? -15.426 -0.165 41.136 1.00 31.78 304 ILE A C 1
ATOM 1683 O O . ILE A 1 289 ? -16.191 -0.797 41.873 1.00 30.28 304 ILE A O 1
ATOM 1688 N N . ARG A 1 290 ? -14.190 -0.562 40.850 1.00 36.46 305 ARG A N 1
ATOM 1689 C CA . ARG A 1 290 ? -13.626 -1.805 41.354 1.00 40.01 305 ARG A CA 1
ATOM 1690 C C . ARG A 1 290 ? -13.369 -1.698 42.857 1.00 39.64 305 ARG A C 1
ATOM 1691 O O . ARG A 1 290 ? -13.529 -2.671 43.588 1.00 41.88 305 ARG A O 1
ATOM 1699 N N . SER A 1 291 ? -13.020 -0.503 43.320 1.00 39.55 306 SER A N 1
ATOM 1700 C CA . SER A 1 291 ? -12.751 -0.283 44.740 1.00 41.29 306 SER A CA 1
ATOM 1701 C C . SER A 1 291 ? -14.033 -0.260 45.571 1.00 42.11 306 SER A C 1
ATOM 1702 O O . SER A 1 291 ? -13.994 -0.103 46.796 1.00 41.38 306 SER A O 1
ATOM 1705 N N . ARG A 1 292 ? -15.167 -0.394 44.897 1.00 43.17 307 ARG A N 1
ATOM 1706 C CA . ARG A 1 292 ? -16.456 -0.375 45.569 1.00 45.20 307 ARG A CA 1
ATOM 1707 C C . ARG A 1 292 ? -16.966 -1.770 45.872 1.00 45.49 307 ARG A C 1
ATOM 1708 O O . ARG A 1 292 ? -17.774 -1.953 46.781 1.00 46.77 307 ARG A O 1
ATOM 1716 N N . GLY A 1 293 ? -16.488 -2.752 45.114 1.00 46.63 308 GLY A N 1
ATOM 1717 C CA . GLY A 1 293 ? -16.905 -4.120 45.344 1.00 48.59 308 GLY A CA 1
ATOM 1718 C C . GLY A 1 293 ? -17.660 -4.749 44.196 1.00 50.85 308 GLY A C 1
ATOM 1719 O O . GLY A 1 293 ? -17.938 -4.096 43.184 1.00 50.48 308 GLY A O 1
ATOM 1720 N N . LYS A 1 294 ? -18.030 -6.012 44.392 1.00 52.37 309 LYS A N 1
ATOM 1721 C CA . LYS A 1 294 ? -18.743 -6.811 43.398 1.00 53.86 309 LYS A CA 1
ATOM 1722 C C . LYS A 1 294 ? -20.093 -6.255 42.983 1.00 53.46 309 LYS A C 1
ATOM 1723 O O . LYS A 1 294 ? -20.459 -6.334 41.812 1.00 53.40 309 LYS A O 1
ATOM 1729 N N . SER A 1 295 ? -20.842 -5.726 43.947 1.00 53.71 310 SER A N 1
ATOM 1730 C CA . SER A 1 295 ? -22.164 -5.165 43.677 1.00 53.41 310 SER A CA 1
ATOM 1731 C C . SER A 1 295 ? -22.102 -4.025 42.663 1.00 51.86 310 SER A C 1
ATOM 1732 O O . SER A 1 295 ? -23.025 -3.833 41.868 1.00 51.82 310 SER A O 1
ATOM 1735 N N . GLN A 1 296 ? -21.007 -3.273 42.700 1.00 49.59 311 GLN A N 1
ATOM 1736 C CA . GLN A 1 296 ? -20.819 -2.154 41.789 1.00 48.18 311 GLN A CA 1
ATOM 1737 C C . GLN A 1 296 ? -20.129 -2.586 40.503 1.00 47.22 311 GLN A C 1
ATOM 1738 O O . GLN A 1 296 ? -20.475 -2.114 39.424 1.00 47.59 311 GLN A O 1
ATOM 1752 N N . LYS A 1 298 ? -20.387 -5.390 39.161 1.00 46.13 313 LYS A N 1
ATOM 1753 C CA . LYS A 1 298 ? -21.357 -6.213 38.455 1.00 46.34 313 LYS A CA 1
ATOM 1754 C C . LYS A 1 298 ? -22.017 -5.406 37.336 1.00 45.66 313 LYS A C 1
ATOM 1755 O O . LYS A 1 298 ? -22.533 -5.970 36.365 1.00 43.54 313 LYS A O 1
ATOM 1761 N N . HIS A 1 299 ? -21.980 -4.080 37.476 1.00 43.34 314 HIS A N 1
ATOM 1762 C CA . HIS A 1 299 ? -22.568 -3.173 36.498 1.00 40.18 314 HIS A CA 1
ATOM 1763 C C . HIS A 1 299 ? -21.514 -2.231 35.917 1.00 39.06 314 HIS A C 1
ATOM 1764 O O . HIS A 1 299 ? -21.790 -1.058 35.650 1.00 36.64 314 HIS A O 1
ATOM 1771 N N . LEU A 1 300 ? -20.313 -2.761 35.704 1.00 36.79 315 LEU A N 1
ATOM 1772 C CA . LEU A 1 300 ? -19.194 -1.991 35.160 1.00 36.14 315 LEU A CA 1
ATOM 1773 C C . LEU A 1 300 ? -19.444 -1.456 33.747 1.00 36.09 315 LEU A C 1
ATOM 1774 O O . LEU A 1 300 ? -19.192 -0.278 33.457 1.00 35.16 315 LEU A O 1
ATOM 1779 N N . THR A 1 301 ? -19.943 -2.333 32.883 1.00 35.17 316 THR A N 1
ATOM 1780 C CA . THR A 1 301 ? -20.212 -2.005 31.488 1.00 36.13 316 THR A CA 1
ATOM 1781 C C . THR A 1 301 ? -21.170 -0.827 31.257 1.00 33.56 316 THR A C 1
ATOM 1782 O O . THR A 1 301 ? -20.847 0.074 30.489 1.00 34.75 316 THR A O 1
ATOM 1786 N N . VAL A 1 302 ? -22.332 -0.825 31.908 1.00 32.59 317 VAL A N 1
ATOM 1787 C CA . VAL A 1 302 ? -23.288 0.278 31.740 1.00 31.58 317 VAL A CA 1
ATOM 1788 C C . VAL A 1 302 ? -22.737 1.606 32.272 1.00 30.71 317 VAL A C 1
ATOM 1789 O O . VAL A 1 302 ? -23.014 2.672 31.712 1.00 29.42 317 VAL A O 1
ATOM 1793 N N . GLN A 1 303 ? -21.919 1.536 33.320 1.00 29.44 318 GLN A N 1
ATOM 1794 C CA . GLN A 1 303 ? -21.316 2.738 33.887 1.00 28.78 318 GLN A CA 1
ATOM 1795 C C . GLN A 1 303 ? -20.251 3.298 32.946 1.00 31.44 318 GLN A C 1
ATOM 1796 O O . GLN A 1 303 ? -20.209 4.508 32.705 1.00 30.84 318 GLN A O 1
ATOM 1818 N N . ALA A 1 306 ? -21.871 4.993 30.029 1.00 29.70 321 ALA A N 1
ATOM 1819 C CA . ALA A 1 306 ? -22.450 6.279 30.410 1.00 28.27 321 ALA A CA 1
ATOM 1820 C C . ALA A 1 306 ? -21.358 7.344 30.359 1.00 28.44 321 ALA A C 1
ATOM 1821 O O . ALA A 1 306 ? -21.576 8.449 29.866 1.00 26.53 321 ALA A O 1
ATOM 1823 N N . TYR A 1 307 ? -20.174 6.983 30.847 1.00 30.51 322 TYR A N 1
ATOM 1824 C CA . TYR A 1 307 ? -19.026 7.880 30.851 1.00 32.06 322 TYR A CA 1
ATOM 1825 C C . TYR A 1 307 ? -18.628 8.270 29.421 1.00 32.74 322 TYR A C 1
ATOM 1826 O O . TYR A 1 307 ? -18.419 9.453 29.135 1.00 33.14 322 TYR A O 1
ATOM 1835 N N . ASP A 1 308 ? -18.519 7.276 28.536 1.00 33.07 323 ASP A N 1
ATOM 1836 C CA . ASP A 1 308 ? -18.149 7.514 27.139 1.00 33.35 323 ASP A CA 1
ATOM 1837 C C . ASP A 1 308 ? -19.109 8.494 26.473 1.00 31.50 323 ASP A C 1
ATOM 1838 O O . ASP A 1 308 ? -18.671 9.441 25.826 1.00 32.10 323 ASP A O 1
ATOM 1843 N N . LYS A 1 309 ? -20.410 8.262 26.634 1.00 28.85 324 LYS A N 1
ATOM 1844 C CA . LYS A 1 309 ? -21.436 9.134 26.074 1.00 29.23 324 LYS A CA 1
ATOM 1845 C C . LYS A 1 309 ? -21.187 10.586 26.493 1.00 27.49 324 LYS A C 1
ATOM 1846 O O . LYS A 1 309 ? -21.237 11.494 25.668 1.00 29.13 324 LYS A O 1
ATOM 1852 N N . LEU A 1 310 ? -20.887 10.790 27.773 1.00 24.15 325 LEU A N 1
ATOM 1853 C CA . LEU A 1 310 ? -20.641 12.135 28.285 1.00 24.80 325 LEU A CA 1
ATOM 1854 C C . LEU A 1 310 ? -19.418 12.809 27.686 1.00 23.91 325 LEU A C 1
ATOM 1855 O O . LEU A 1 310 ? -19.512 13.940 27.211 1.00 23.49 325 LEU A O 1
ATOM 1860 N N . VAL A 1 311 ? -18.284 12.111 27.675 1.00 24.54 326 VAL A N 1
ATOM 1861 C CA . VAL A 1 311 ? -17.059 12.688 27.130 1.00 23.76 326 VAL A CA 1
ATOM 1862 C C . VAL A 1 311 ? -17.151 12.898 25.622 1.00 25.09 326 VAL A C 1
ATOM 1863 O O . VAL A 1 311 ? -16.411 13.695 25.055 1.00 27.84 326 VAL A O 1
ATOM 1867 N N . GLN A 1 312 ? -18.096 12.215 24.983 1.00 26.84 327 GLN A N 1
ATOM 1868 C CA . GLN A 1 312 ? -18.308 12.356 23.543 1.00 29.68 327 GLN A CA 1
ATOM 1869 C C . GLN A 1 312 ? -19.194 13.564 23.211 1.00 30.16 327 GLN A C 1
ATOM 1870 O O . GLN A 1 312 ? -19.322 13.938 22.043 1.00 31.59 327 GLN A O 1
ATOM 1876 N N . CYS A 1 313 ? -19.827 14.149 24.228 1.00 27.47 328 CYS A N 1
ATOM 1877 C CA . CYS A 1 313 ? -20.680 15.322 24.032 1.00 26.14 328 CYS A CA 1
ATOM 1878 C C . CYS A 1 313 ? -19.898 16.541 23.586 1.00 25.12 328 CYS A C 1
ATOM 1879 O O . CYS A 1 313 ? -18.762 16.750 24.012 1.00 24.02 328 CYS A O 1
ATOM 1882 N N . PRO A 1 314 ? -20.513 17.380 22.742 1.00 25.74 329 PRO A N 1
ATOM 1883 C CA . PRO A 1 314 ? -19.858 18.598 22.263 1.00 27.30 329 PRO A CA 1
ATOM 1884 C C . PRO A 1 314 ? -19.710 19.512 23.486 1.00 27.59 329 PRO A C 1
ATOM 1885 O O . PRO A 1 314 ? -20.470 19.398 24.449 1.00 27.26 329 PRO A O 1
ATOM 1889 N N . PRO A 1 315 ? -18.736 20.426 23.465 1.00 28.98 330 PRO A N 1
ATOM 1890 C CA . PRO A 1 315 ? -18.513 21.348 24.587 1.00 29.12 330 PRO A CA 1
ATOM 1891 C C . PRO A 1 315 ? -19.746 22.177 24.986 1.00 28.34 330 PRO A C 1
ATOM 1892 O O . PRO A 1 315 ? -20.000 22.384 26.170 1.00 29.68 330 PRO A O 1
ATOM 1896 N N . GLU A 1 316 ? -20.509 22.640 24.000 1.00 28.92 331 GLU A N 1
ATOM 1897 C CA . GLU A 1 316 ? -21.693 23.461 24.258 1.00 28.43 331 GLU A CA 1
ATOM 1898 C C . GLU A 1 316 ? -22.768 22.776 25.098 1.00 26.12 331 GLU A C 1
ATOM 1899 O O . GLU A 1 316 ? -23.633 23.448 25.653 1.00 27.13 331 GLU A O 1
ATOM 1905 N N . SER A 1 317 ? -22.728 21.451 25.182 1.00 23.65 332 SER A N 1
ATOM 1906 C CA . SER A 1 317 ? -23.712 20.713 25.980 1.00 24.16 332 SER A CA 1
ATOM 1907 C C . SER A 1 317 ? -23.532 20.916 27.490 1.00 20.93 332 SER A C 1
ATOM 1908 O O . SER A 1 317 ? -24.431 20.623 28.276 1.00 19.17 332 SER A O 1
ATOM 1911 N N . PHE A 1 318 ? -22.360 21.382 27.898 1.00 20.96 333 PHE A N 1
ATOM 1912 C CA . PHE A 1 318 ? -22.101 21.592 29.321 1.00 20.37 333 PHE A CA 1
ATOM 1913 C C . PHE A 1 318 ? -21.887 23.061 29.654 1.00 21.21 333 PHE A C 1
ATOM 1914 O O . PHE A 1 318 ? -21.197 23.767 28.926 1.00 21.46 333 PHE A O 1
ATOM 1922 N N . ASP A 1 319 ? -22.473 23.523 30.756 1.00 20.07 334 ASP A N 1
ATOM 1923 C CA . ASP A 1 319 ? -22.287 24.911 31.171 1.00 18.45 334 ASP A CA 1
ATOM 1924 C C . ASP A 1 319 ? -21.055 25.032 32.062 1.00 19.52 334 ASP A C 1
ATOM 1925 O O . ASP A 1 319 ? -20.396 26.074 32.072 1.00 17.91 334 ASP A O 1
ATOM 1930 N N . VAL A 1 320 ? -20.746 23.955 32.792 1.00 17.58 335 VAL A N 1
ATOM 1931 C CA . VAL A 1 320 ? -19.585 23.912 33.685 1.00 17.30 335 VAL A CA 1
ATOM 1932 C C . VAL A 1 320 ? -18.949 22.531 33.636 1.00 18.83 335 VAL A C 1
ATOM 1933 O O . VAL A 1 320 ? -19.636 21.522 33.752 1.00 19.97 335 VAL A O 1
ATOM 1937 N N . ILE A 1 321 ? -17.635 22.479 33.466 1.00 19.98 336 ILE A N 1
ATOM 1938 C CA . ILE A 1 321 ? -16.954 21.195 33.437 1.00 21.26 336 ILE A CA 1
ATOM 1939 C C . ILE A 1 321 ? -16.024 21.106 34.631 1.00 21.25 336 ILE A C 1
ATOM 1940 O O . ILE A 1 321 ? -15.068 21.871 34.731 1.00 22.19 336 ILE A O 1
ATOM 1945 N N . LEU A 1 322 ? -16.341 20.199 35.554 1.00 21.48 337 LEU A N 1
ATOM 1946 C CA . LEU A 1 322 ? -15.535 19.990 36.756 1.00 21.22 337 LEU A CA 1
ATOM 1947 C C . LEU A 1 322 ? -14.531 18.860 36.520 1.00 22.78 337 LEU A C 1
ATOM 1948 O O . LEU A 1 322 ? -14.790 17.696 36.848 1.00 23.89 337 LEU A O 1
ATOM 1953 N N . ASP A 1 323 ? -13.396 19.208 35.925 1.00 24.19 338 ASP A N 1
ATOM 1954 C CA . ASP A 1 323 ? -12.348 18.230 35.627 1.00 28.42 338 ASP A CA 1
ATOM 1955 C C . ASP A 1 323 ? -11.138 18.288 36.567 1.00 28.31 338 ASP A C 1
ATOM 1956 O O . ASP A 1 323 ? -10.070 17.762 36.251 1.00 31.42 338 ASP A O 1
ATOM 1961 N N . GLU A 1 324 ? -11.309 18.929 37.716 1.00 28.16 339 GLU A N 1
ATOM 1962 C CA . GLU A 1 324 ? -10.238 19.043 38.697 1.00 30.02 339 GLU A CA 1
ATOM 1963 C C . GLU A 1 324 ? -9.976 17.718 39.412 1.00 30.29 339 GLU A C 1
ATOM 1964 O O . GLU A 1 324 ? -10.901 16.954 39.682 1.00 30.59 339 GLU A O 1
ATOM 1970 N N . ASN A 1 325 ? -8.705 17.448 39.696 1.00 30.63 340 ASN A N 1
ATOM 1971 C CA . ASN A 1 325 ? -8.314 16.232 40.401 1.00 30.99 340 ASN A CA 1
ATOM 1972 C C . ASN A 1 325 ? -8.866 16.222 41.820 1.00 31.38 340 ASN A C 1
ATOM 1973 O O . ASN A 1 325 ? -9.301 15.187 42.317 1.00 32.53 340 ASN A O 1
ATOM 1978 N N . GLN A 1 326 ? -8.845 17.386 42.462 1.00 33.11 341 GLN A N 1
ATOM 1979 C CA . GLN A 1 326 ? -9.311 17.513 43.833 1.00 35.39 341 GLN A CA 1
ATOM 1980 C C . GLN A 1 326 ? -10.676 18.158 43.994 1.00 35.05 341 GLN A C 1
ATOM 1981 O O . GLN A 1 326 ? -10.987 19.170 43.362 1.00 33.84 341 GLN A O 1
ATOM 1987 N N . LEU A 1 327 ? -11.461 17.568 44.889 1.00 35.87 342 LEU A N 1
ATOM 1988 C CA . LEU A 1 327 ? -12.814 18.005 45.207 1.00 36.12 342 LEU A CA 1
ATOM 1989 C C . LEU A 1 327 ? -12.946 19.491 45.533 1.00 36.76 342 LEU A C 1
ATOM 1990 O O . LEU A 1 327 ? -13.830 20.165 45.008 1.00 34.74 342 LEU A O 1
ATOM 1995 N N . ASP A 1 328 ? -12.084 19.987 46.417 1.00 38.07 343 ASP A N 1
ATOM 1996 C CA . ASP A 1 328 ? -12.118 21.388 46.830 1.00 39.15 343 ASP A CA 1
ATOM 1997 C C . ASP A 1 328 ? -11.965 22.356 45.674 1.00 36.86 343 ASP A C 1
ATOM 1998 O O . ASP A 1 328 ? -12.634 23.383 45.632 1.00 36.83 343 ASP A O 1
ATOM 2003 N N . ASP A 1 329 ? -11.077 22.031 44.743 1.00 34.86 344 ASP A N 1
ATOM 2004 C CA . ASP A 1 329 ? -10.856 22.871 43.576 1.00 33.08 344 ASP A CA 1
ATOM 2005 C C . ASP A 1 329 ? -12.087 22.858 42.681 1.00 32.03 344 ASP A C 1
ATOM 2006 O O . ASP A 1 329 ? -12.432 23.867 42.066 1.00 32.12 344 ASP A O 1
ATOM 2011 N N . ALA A 1 330 ? -12.743 21.702 42.619 1.00 30.50 345 ALA A N 1
ATOM 2012 C CA . ALA A 1 330 ? -13.955 21.545 41.828 1.00 28.75 345 ALA A CA 1
ATOM 2013 C C . ALA A 1 330 ? -15.058 22.398 42.457 1.00 28.25 345 ALA A C 1
ATOM 2014 O O . ALA A 1 330 ? -15.759 23.128 41.758 1.00 28.94 345 ALA A O 1
ATOM 2016 N N . CYS A 1 331 ? -15.170 22.326 43.783 1.00 27.93 346 CYS A N 1
ATOM 2017 C CA . CYS A 1 331 ? -16.167 23.080 44.536 1.00 28.49 346 CYS A CA 1
ATOM 2018 C C . CYS A 1 331 ? -16.002 24.586 44.360 1.00 29.23 346 CYS A C 1
ATOM 2019 O O . CYS A 1 331 ? -16.989 25.302 44.175 1.00 26.70 346 CYS A O 1
ATOM 2022 N N . GLU A 1 332 ? -14.759 25.062 44.426 1.00 27.23 347 GLU A N 1
ATOM 2023 C CA . GLU A 1 332 ? -14.478 26.484 44.264 1.00 27.85 347 GLU A CA 1
ATOM 2024 C C . GLU A 1 332 ? -14.761 26.930 42.840 1.00 26.38 347 GLU A C 1
ATOM 2025 O O . GLU A 1 332 ? -15.204 28.053 42.601 1.00 26.76 347 GLU A O 1
ATOM 2031 N N . HIS A 1 333 ? -14.490 26.041 41.895 1.00 26.58 348 HIS A N 1
ATOM 2032 C CA . HIS A 1 333 ? -14.743 26.325 40.490 1.00 26.75 348 HIS A CA 1
ATOM 2033 C C . HIS A 1 333 ? -16.261 26.511 40.307 1.00 24.97 348 HIS A C 1
ATOM 2034 O O . HIS A 1 333 ? -16.697 27.462 39.667 1.00 24.33 348 HIS A O 1
ATOM 2041 N N . LEU A 1 334 ? -17.050 25.638 40.930 1.00 21.73 349 LEU A N 1
ATOM 2042 C CA . LEU A 1 334 ? -18.507 25.715 40.831 1.00 24.98 349 LEU A CA 1
ATOM 2043 C C . LEU A 1 334 ? -19.074 26.930 41.581 1.00 24.36 349 LEU A C 1
ATOM 2044 O O . LEU A 1 334 ? -19.958 27.622 41.074 1.00 24.83 349 LEU A O 1
ATOM 2049 N N . ALA A 1 335 ? -18.579 27.170 42.792 1.00 24.85 350 ALA A N 1
ATOM 2050 C CA . ALA A 1 335 ? -19.029 28.307 43.596 1.00 26.00 350 ALA A CA 1
ATOM 2051 C C . ALA A 1 335 ? -18.762 29.603 42.848 1.00 25.28 350 ALA A C 1
ATOM 2052 O O . ALA A 1 335 ? -19.643 30.443 42.709 1.00 26.10 350 ALA A O 1
ATOM 2054 N N . GLU A 1 336 ? -17.551 29.743 42.329 1.00 26.87 351 GLU A N 1
ATOM 2055 C CA . GLU A 1 336 ? -17.194 30.937 41.580 1.00 31.25 351 GLU A CA 1
ATOM 2056 C C . GLU A 1 336 ? -18.139 31.189 40.402 1.00 29.78 351 GLU A C 1
ATOM 2057 O O . GLU A 1 336 ? -18.612 32.312 40.211 1.00 28.33 351 GLU A O 1
ATOM 2063 N N . TYR A 1 337 ? -18.450 30.131 39.654 1.00 27.37 352 TYR A N 1
ATOM 2064 C CA . TYR A 1 337 ? -19.373 30.230 38.524 1.00 24.48 352 TYR A CA 1
ATOM 2065 C C . TYR A 1 337 ? -20.761 30.646 39.022 1.00 23.17 352 TYR A C 1
ATOM 2066 O O . TYR A 1 337 ? -21.431 31.475 38.407 1.00 25.85 352 TYR A O 1
ATOM 2075 N N . LEU A 1 338 ? -21.197 30.046 40.127 1.00 21.19 353 LEU A N 1
ATOM 2076 C CA . LEU A 1 338 ? -22.506 30.346 40.693 1.00 22.62 353 LEU A CA 1
ATOM 2077 C C . LEU A 1 338 ? -22.600 31.728 41.347 1.00 23.96 353 LEU A C 1
ATOM 2078 O O . LEU A 1 338 ? -23.694 32.304 41.437 1.00 23.46 353 LEU A O 1
ATOM 2083 N N . GLU A 1 339 ? -21.474 32.245 41.830 1.00 22.80 354 GLU A N 1
ATOM 2084 C CA . GLU A 1 339 ? -21.465 33.582 42.433 1.00 26.25 354 GLU A CA 1
ATOM 2085 C C . GLU A 1 339 ? -21.704 34.593 41.308 1.00 25.30 354 GLU A C 1
ATOM 2086 O O . GLU A 1 339 ? -22.441 35.564 41.467 1.00 26.64 354 GLU A O 1
ATOM 2092 N N . VAL A 1 340 ? -21.081 34.339 40.165 1.00 26.08 355 VAL A N 1
ATOM 2093 C CA . VAL A 1 340 ? -21.247 35.189 38.992 1.00 26.93 355 VAL A CA 1
ATOM 2094 C C . VAL A 1 340 ? -22.708 35.152 38.534 1.00 26.85 355 VAL A C 1
ATOM 2095 O O . VAL A 1 340 ? -23.282 36.187 38.215 1.00 29.88 355 VAL A O 1
ATOM 2099 N N . TYR A 1 341 ? -23.314 33.966 38.550 1.00 25.33 356 TYR A N 1
ATOM 2100 C CA . TYR A 1 341 ? -24.704 33.802 38.126 1.00 23.60 356 TYR A CA 1
ATOM 2101 C C . TYR A 1 341 ? -25.653 34.524 39.077 1.00 23.86 356 TYR A C 1
ATOM 2102 O O . TYR A 1 341 ? -26.683 35.076 38.662 1.00 22.74 356 TYR A O 1
ATOM 2111 N N . TRP A 1 342 ? -25.317 34.502 40.361 1.00 24.15 357 TRP A N 1
ATOM 2112 C CA . TRP A 1 342 ? -26.129 35.180 41.355 1.00 28.22 357 TRP A CA 1
ATOM 2113 C C . TRP A 1 342 ? -26.154 36.682 41.040 1.00 30.17 357 TRP A C 1
ATOM 2114 O O . TRP A 1 342 ? -27.222 37.290 40.938 1.00 31.41 357 TRP A O 1
ATOM 2125 N N . ARG A 1 343 ? -24.979 37.253 40.805 1.00 32.45 358 ARG A N 1
ATOM 2126 C CA . ARG A 1 343 ? -24.871 38.679 40.504 1.00 34.82 358 ARG A CA 1
ATOM 2127 C C . ARG A 1 343 ? -25.583 39.074 39.213 1.00 34.74 358 ARG A C 1
ATOM 2128 O O . ARG A 1 343 ? -26.162 40.159 39.130 1.00 35.69 358 ARG A O 1
ATOM 2136 N N . ALA A 1 344 ? -25.569 38.179 38.227 1.00 31.84 359 ALA A N 1
ATOM 2137 C CA . ALA A 1 344 ? -26.220 38.443 36.948 1.00 30.91 359 ALA A CA 1
ATOM 2138 C C . ALA A 1 344 ? -27.746 38.437 37.045 1.00 31.60 359 ALA A C 1
ATOM 2139 O O . ALA A 1 344 ? -28.424 39.130 36.280 1.00 28.71 359 ALA A O 1
ATOM 2141 N N . THR A 1 345 ? -28.274 37.663 37.992 1.00 32.00 360 THR A N 1
ATOM 2142 C CA . THR A 1 345 ? -29.714 37.540 38.172 1.00 32.47 360 THR A CA 1
ATOM 2143 C C . THR A 1 345 ? -30.327 38.484 39.199 1.00 35.26 360 THR A C 1
ATOM 2144 O O . THR A 1 345 ? -31.546 38.636 39.244 1.00 34.90 360 THR A O 1
ATOM 2148 N N . HIS A 1 346 ? -29.499 39.101 40.033 1.00 39.34 361 HIS A N 1
ATOM 2149 C CA . HIS A 1 346 ? -30.017 40.016 41.044 1.00 45.21 361 HIS A CA 1
ATOM 2150 C C . HIS A 1 346 ? -29.714 41.470 40.721 1.00 49.27 361 HIS A C 1
ATOM 2151 O O . HIS A 1 346 ? -28.588 41.943 40.887 1.00 50.87 361 HIS A O 1
ATOM 2158 N N . HIS A 1 347 ? -30.755 42.163 40.263 1.00 54.03 362 HIS A N 1
ATOM 2159 C CA . HIS A 1 347 ? -30.672 43.557 39.843 1.00 58.01 362 HIS A CA 1
ATOM 2160 C C . HIS A 1 347 ? -31.841 44.371 40.408 1.00 60.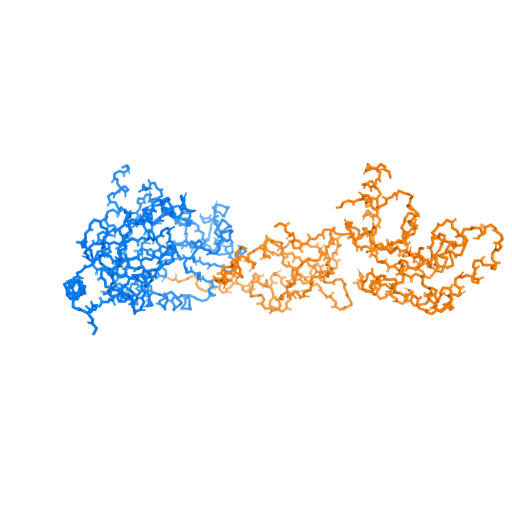56 362 HIS A C 1
ATOM 2161 O O . HIS A 1 347 ? -33.010 43.976 40.184 1.00 61.80 362 HIS A O 1
ATOM 2168 N N . PRO A 1 348 ? -31.570 45.408 41.055 1.00 63.34 363 PRO A N 1
ATOM 2169 N N . VAL B 1 16 ? -17.581 9.595 54.467 1.00 67.47 31 VAL B N 1
ATOM 2170 C CA . VAL B 1 16 ? -16.191 9.462 53.937 1.00 67.09 31 VAL B CA 1
ATOM 2171 C C . VAL B 1 16 ? -16.182 9.716 52.426 1.00 65.43 31 VAL B C 1
ATOM 2172 O O . VAL B 1 16 ? -17.045 9.221 51.697 1.00 66.21 31 VAL B O 1
ATOM 2176 N N . SER B 1 17 ? -15.206 10.496 51.967 1.00 62.71 32 SER B N 1
ATOM 2177 C CA . SER B 1 17 ? -15.087 10.832 50.549 1.00 59.07 32 SER B CA 1
ATOM 2178 C C . SER B 1 17 ? -14.344 9.780 49.733 1.00 55.53 32 SER B C 1
ATOM 2179 O O . SER B 1 17 ? -13.748 8.849 50.277 1.00 55.67 32 SER B O 1
ATOM 2182 N N . LEU B 1 18 ? -14.367 9.968 48.419 1.00 51.21 33 LEU B N 1
ATOM 2183 C CA . LEU B 1 18 ? -13.719 9.066 47.473 1.00 45.99 33 LEU B CA 1
ATOM 2184 C C . LEU B 1 18 ? -12.427 9.718 46.957 1.00 42.84 33 LEU B C 1
ATOM 2185 O O . LEU B 1 18 ? -11.749 9.190 46.069 1.00 39.73 33 LEU B O 1
ATOM 2190 N N . GLU B 1 19 ? -12.078 10.845 47.570 1.00 39.79 34 GLU B N 1
ATOM 2191 C CA . GLU B 1 19 ? -10.909 11.630 47.208 1.00 39.60 34 GLU B CA 1
ATOM 2192 C C . GLU B 1 19 ? -9.562 10.935 47.310 1.00 41.51 34 GLU B C 1
ATOM 2193 O O . GLU B 1 19 ? -8.665 11.194 46.509 1.00 41.12 34 GLU B O 1
ATOM 2199 N N . GLU B 1 20 ? -9.438 10.048 48.291 1.00 43.56 35 GLU B N 1
ATOM 2200 C CA . GLU B 1 20 ? -8.224 9.279 48.526 1.00 43.89 35 GLU B CA 1
ATOM 2201 C C . GLU B 1 20 ? -8.084 8.247 47.403 1.00 41.89 35 GLU B C 1
ATOM 2202 O O . GLU B 1 20 ? -7.007 8.080 46.828 1.00 39.87 35 GLU B O 1
ATOM 2208 N N . ASP B 1 21 ? -9.192 7.584 47.083 1.00 38.79 36 ASP B N 1
ATOM 2209 C CA . ASP B 1 21 ? -9.227 6.574 46.031 1.00 39.18 36 ASP B CA 1
ATOM 2210 C C . ASP B 1 21 ? -8.969 7.164 44.644 1.00 37.74 36 ASP B C 1
ATOM 2211 O O . ASP B 1 21 ? -8.370 6.509 43.792 1.00 36.20 36 ASP B O 1
ATOM 2216 N N . ARG B 1 22 ? -9.449 8.383 44.413 1.00 34.32 37 ARG B N 1
ATOM 2217 C CA . ARG B 1 22 ? -9.245 9.038 43.130 1.00 33.26 37 ARG B CA 1
ATOM 2218 C C . ARG B 1 22 ? -7.753 9.289 42.932 1.00 32.23 37 ARG B C 1
ATOM 2219 O O . ARG B 1 22 ? -7.211 8.995 41.875 1.00 31.53 37 ARG B O 1
ATOM 2227 N N . GLU B 1 23 ? -7.092 9.791 43.972 1.00 33.54 38 GLU B N 1
ATOM 2228 C CA . GLU B 1 23 ? -5.663 10.089 43.922 1.00 36.40 38 GLU B CA 1
ATOM 2229 C C . GLU B 1 23 ? -4.840 8.826 43.715 1.00 35.26 38 GLU B C 1
ATOM 2230 O O . GLU B 1 23 ? -3.890 8.816 42.934 1.00 36.09 38 GLU B O 1
ATOM 2236 N N . SER B 1 24 ? -5.232 7.753 44.391 1.00 33.61 39 SER B N 1
ATOM 2237 C CA . SER B 1 24 ? -4.536 6.480 44.270 1.00 34.61 39 SER B CA 1
ATOM 2238 C C . SER B 1 24 ? -4.745 5.887 42.875 1.00 33.88 39 SER B C 1
ATOM 2239 O O . SER B 1 24 ? -3.790 5.424 42.245 1.00 33.82 39 SER B O 1
ATOM 2242 N N . ALA B 1 25 ? -5.989 5.915 42.394 1.00 29.90 40 ALA B N 1
ATOM 2243 C CA . ALA B 1 25 ? -6.319 5.392 41.075 1.00 29.18 40 ALA B CA 1
ATOM 2244 C C . ALA B 1 25 ? -5.601 6.173 39.967 1.00 30.39 40 ALA B C 1
ATOM 2245 O O . ALA B 1 25 ? -5.208 5.604 38.956 1.00 31.42 40 ALA B O 1
ATOM 2247 N N . ARG B 1 26 ? -5.406 7.468 40.191 1.00 29.49 41 ARG B N 1
ATOM 2248 C CA . ARG B 1 26 ? -4.726 8.350 39.247 1.00 31.32 41 ARG B CA 1
ATOM 2249 C C . ARG B 1 26 ? -3.244 7.958 39.131 1.00 33.13 41 ARG B C 1
ATOM 2250 O O . ARG B 1 26 ? -2.692 7.836 38.027 1.00 30.13 41 ARG B O 1
ATOM 2258 N N . ARG B 1 27 ? -2.610 7.760 40.285 1.00 35.26 42 ARG B N 1
ATOM 2259 C CA . ARG B 1 27 ? -1.198 7.381 40.357 1.00 37.44 42 ARG B CA 1
ATOM 2260 C C . ARG B 1 27 ? -0.957 6.023 39.714 1.00 36.94 42 ARG B C 1
ATOM 2261 O O . ARG B 1 27 ? 0.015 5.839 38.988 1.00 37.73 42 ARG B O 1
ATOM 2269 N N . GLU B 1 28 ? -1.863 5.086 39.972 1.00 36.23 43 GLU B N 1
ATOM 2270 C CA . GLU B 1 28 ? -1.762 3.736 39.442 1.00 36.95 43 GLU B CA 1
ATOM 2271 C C . GLU B 1 28 ? -1.960 3.669 37.928 1.00 36.15 43 GLU B C 1
ATOM 2272 O O . GLU B 1 28 ? -1.288 2.900 37.232 1.00 34.52 43 GLU B O 1
ATOM 2278 N N . VAL B 1 29 ? -2.877 4.483 37.416 1.00 33.48 44 VAL B N 1
ATOM 2279 C CA . VAL B 1 29 ? -3.146 4.506 35.986 1.00 30.30 44 VAL B CA 1
ATOM 2280 C C . VAL B 1 29 ? -1.958 5.123 35.238 1.00 29.76 44 VAL B C 1
ATOM 2281 O O . VAL B 1 29 ? -1.556 4.634 34.183 1.00 28.51 44 VAL B O 1
ATOM 2285 N N . GLU B 1 30 ? -1.369 6.162 35.818 1.00 30.72 45 GLU B N 1
ATOM 2286 C CA . GLU B 1 30 ? -0.225 6.821 35.212 1.00 32.89 45 GLU B CA 1
ATOM 2287 C C . GLU B 1 30 ? 0.967 5.872 35.178 1.00 34.94 45 GLU B C 1
ATOM 2288 O O . GLU B 1 30 ? 1.687 5.794 34.175 1.00 33.83 45 GLU B O 1
ATOM 2294 N N . SER B 1 31 ? 1.163 5.157 36.283 1.00 33.55 46 SER B N 1
ATOM 2295 C CA . SER B 1 31 ? 2.257 4.204 36.403 1.00 34.63 46 SER B CA 1
ATOM 2296 C C . SER B 1 31 ? 2.107 3.108 35.348 1.00 33.07 46 SER B C 1
ATOM 2297 O O . SER B 1 31 ? 3.063 2.792 34.639 1.00 33.08 46 SER B O 1
ATOM 2300 N N . GLN B 1 32 ? 0.898 2.567 35.210 1.00 33.73 47 GLN B N 1
ATOM 2301 C CA . GLN B 1 32 ? 0.632 1.532 34.212 1.00 34.59 47 GLN B CA 1
ATOM 2302 C C . GLN B 1 32 ? 0.782 2.099 32.793 1.00 34.63 47 GLN B C 1
ATOM 2303 O O . GLN B 1 32 ? 1.125 1.370 31.860 1.00 35.68 47 GLN B O 1
ATOM 2309 N N . ALA B 1 33 ? 0.530 3.399 32.634 1.00 33.39 48 ALA B N 1
ATOM 2310 C CA . ALA B 1 33 ? 0.635 4.045 31.325 1.00 34.49 48 ALA B CA 1
ATOM 2311 C C . ALA B 1 33 ? 2.097 4.226 30.949 1.00 34.67 48 ALA B C 1
ATOM 2312 O O . ALA B 1 33 ? 2.487 4.030 29.800 1.00 33.49 48 ALA B O 1
ATOM 2314 N N . GLN B 1 34 ? 2.895 4.597 31.942 1.00 36.68 49 GLN B N 1
ATOM 2315 C CA . GLN B 1 34 ? 4.323 4.812 31.775 1.00 39.49 49 GLN B CA 1
ATOM 2316 C C . GLN B 1 34 ? 5.006 3.505 31.384 1.00 39.76 49 GLN B C 1
ATOM 2317 O O . GLN B 1 34 ? 5.951 3.502 30.593 1.00 40.20 49 GLN B O 1
ATOM 2323 N N . GLN B 1 35 ? 4.495 2.398 31.919 1.00 40.38 50 GLN B N 1
ATOM 2324 C CA . GLN B 1 35 ? 5.035 1.074 31.643 1.00 42.43 50 GLN B CA 1
ATOM 2325 C C . GLN B 1 35 ? 4.528 0.498 30.317 1.00 42.61 50 GLN B C 1
ATOM 2326 O O . GLN B 1 35 ? 5.206 -0.314 29.692 1.00 42.05 50 GLN B O 1
ATOM 2332 N N . GLN B 1 36 ? 3.330 0.898 29.896 1.00 42.95 51 GLN B N 1
ATOM 2333 C CA . GLN B 1 36 ? 2.793 0.418 28.623 1.00 41.44 51 GLN B CA 1
ATOM 2334 C C . GLN B 1 36 ? 3.527 1.115 27.482 1.00 41.73 51 GLN B C 1
ATOM 2335 O O . GLN B 1 36 ? 3.619 0.594 26.366 1.00 40.77 51 GLN B O 1
ATOM 2341 N N . LEU B 1 37 ? 4.055 2.297 27.791 1.00 41.58 52 LEU B N 1
ATOM 2342 C CA . LEU B 1 37 ? 4.804 3.113 26.849 1.00 42.64 52 LEU B CA 1
ATOM 2343 C C . LEU B 1 37 ? 6.168 2.460 26.627 1.00 44.66 52 LEU B C 1
ATOM 2344 O O . LEU B 1 37 ? 6.648 2.365 25.495 1.00 44.77 52 LEU B O 1
ATOM 2349 N N . GLU B 1 38 ? 6.779 2.006 27.721 1.00 47.37 53 GLU B N 1
ATOM 2350 C CA . GLU B 1 38 ? 8.082 1.341 27.678 1.00 49.54 53 GLU B CA 1
ATOM 2351 C C . GLU B 1 38 ? 7.968 0.036 26.910 1.00 49.48 53 GLU B C 1
ATOM 2352 O O . GLU B 1 38 ? 8.814 -0.278 26.080 1.00 50.23 53 GLU B O 1
ATOM 2358 N N . ARG B 1 39 ? 6.907 -0.713 27.186 1.00 49.36 54 ARG B N 1
ATOM 2359 C CA . ARG B 1 39 ? 6.664 -1.983 26.519 1.00 50.44 54 ARG B CA 1
ATOM 2360 C C . ARG B 1 39 ? 6.415 -1.841 25.018 1.00 50.24 54 ARG B C 1
ATOM 2361 O O . ARG B 1 39 ? 6.644 -2.782 24.260 1.00 50.62 54 ARG B O 1
ATOM 2369 N N . ALA B 1 40 ? 5.920 -0.681 24.592 1.00 49.56 55 ALA B N 1
ATOM 2370 C CA . ALA B 1 40 ? 5.641 -0.451 23.176 1.00 50.30 55 ALA B CA 1
ATOM 2371 C C . ALA B 1 40 ? 6.854 0.073 22.410 1.00 50.68 55 ALA B C 1
ATOM 2372 O O . ALA B 1 40 ? 6.878 0.054 21.177 1.00 49.28 55 ALA B O 1
ATOM 2374 N N . LYS B 1 41 ? 7.872 0.493 23.157 1.00 52.67 56 LYS B N 1
ATOM 2375 C CA . LYS B 1 41 ? 9.102 1.057 22.607 1.00 54.08 56 LYS B CA 1
ATOM 2376 C C . LYS B 1 41 ? 9.702 0.267 21.447 1.00 54.53 56 LYS B C 1
ATOM 2377 O O . LYS B 1 41 ? 10.250 0.855 20.512 1.00 55.51 56 LYS B O 1
ATOM 2383 N N . HIS B 1 42 ? 9.571 -1.056 21.488 1.00 54.37 57 HIS B N 1
ATOM 2384 C CA . HIS B 1 42 ? 10.125 -1.898 20.433 1.00 55.09 57 HIS B CA 1
ATOM 2385 C C . HIS B 1 42 ? 9.131 -2.837 19.744 1.00 52.63 57 HIS B C 1
ATOM 2386 O O . HIS B 1 42 ? 9.519 -3.864 19.186 1.00 52.97 57 HIS B O 1
ATOM 2393 N N . LYS B 1 43 ? 7.851 -2.487 19.790 1.00 50.27 58 LYS B N 1
ATOM 2394 C CA . LYS B 1 43 ? 6.822 -3.287 19.134 1.00 48.06 58 LYS B CA 1
ATOM 2395 C C . LYS B 1 43 ? 6.816 -2.942 17.645 1.00 45.47 58 LYS B C 1
ATOM 2396 O O . LYS B 1 43 ? 7.399 -1.938 17.234 1.00 44.39 58 LYS B O 1
ATOM 2402 N N . PRO B 1 44 ? 6.191 -3.791 16.815 1.00 43.12 59 PRO B N 1
ATOM 2403 C CA . PRO B 1 44 ? 6.116 -3.567 15.367 1.00 42.34 59 PRO B CA 1
ATOM 2404 C C . PRO B 1 44 ? 5.240 -2.360 15.026 1.00 41.69 59 PRO B C 1
ATOM 2405 O O . PRO B 1 44 ? 4.308 -2.030 15.765 1.00 40.64 59 PRO B O 1
ATOM 2409 N N . VAL B 1 45 ? 5.545 -1.709 13.906 1.00 38.74 60 VAL B N 1
ATOM 2410 C CA . VAL B 1 45 ? 4.769 -0.569 13.440 1.00 36.07 60 VAL B CA 1
ATOM 2411 C C . VAL B 1 45 ? 3.480 -1.120 12.830 1.00 37.21 60 VAL B C 1
ATOM 2412 O O . VAL B 1 45 ? 3.521 -1.834 11.826 1.00 38.89 60 VAL B O 1
ATOM 2416 N N . ALA B 1 46 ? 2.348 -0.828 13.469 1.00 35.36 61 ALA B N 1
ATOM 2417 C CA . ALA B 1 46 ? 1.047 -1.290 12.991 1.00 35.50 61 ALA B CA 1
ATOM 2418 C C . ALA B 1 46 ? 0.659 -0.525 11.738 1.00 34.57 61 ALA B C 1
ATOM 2419 O O . ALA B 1 46 ? 0.192 -1.111 10.761 1.00 34.79 61 ALA B O 1
ATOM 2421 N N . PHE B 1 47 ? 0.829 0.793 11.787 1.00 33.03 62 PHE B N 1
ATOM 2422 C CA . PHE B 1 47 ? 0.521 1.642 10.647 1.00 32.11 62 PHE B CA 1
ATOM 2423 C C . PHE B 1 47 ? 1.146 3.014 10.793 1.00 31.47 62 PHE B C 1
ATOM 2424 O O . PHE B 1 47 ? 1.511 3.428 11.894 1.00 30.90 62 PHE B O 1
ATOM 2432 N N . ALA B 1 48 ? 1.275 3.705 9.666 1.00 30.47 63 ALA B N 1
ATOM 2433 C CA . ALA B 1 48 ? 1.859 5.038 9.630 1.00 30.46 63 ALA B CA 1
ATOM 2434 C C . ALA B 1 48 ? 0.849 6.059 9.121 1.00 30.09 63 ALA B C 1
ATOM 2435 O O . ALA B 1 48 ? -0.055 5.720 8.350 1.00 29.91 63 ALA B O 1
ATOM 2437 N N . VAL B 1 49 ? 0.993 7.304 9.567 1.00 27.96 64 VAL B N 1
ATOM 2438 C CA . VAL B 1 49 ? 0.106 8.374 9.123 1.00 28.77 64 VAL B CA 1
ATOM 2439 C C . VAL B 1 49 ? 0.869 9.666 8.868 1.00 29.63 64 VAL B C 1
ATOM 2440 O O . VAL B 1 49 ? 1.959 9.875 9.400 1.00 30.35 64 VAL B O 1
ATOM 2444 N N . ARG B 1 50 ? 0.309 10.500 7.998 1.00 32.17 65 ARG B N 1
ATOM 2445 C CA . ARG B 1 50 ? 0.870 11.811 7.690 1.00 32.18 65 ARG B CA 1
ATOM 2446 C C . ARG B 1 50 ? -0.154 12.771 8.298 1.00 32.81 65 ARG B C 1
ATOM 2447 O O . ARG B 1 50 ? -1.360 12.570 8.141 1.00 32.65 65 ARG B O 1
ATOM 2455 N N . THR B 1 51 ? 0.320 13.783 9.019 1.00 33.56 66 THR B N 1
ATOM 2456 C CA . THR B 1 51 ? -0.568 14.738 9.680 1.00 35.10 66 THR B CA 1
ATOM 2457 C C . THR B 1 51 ? -1.063 15.873 8.786 1.00 36.41 66 THR B C 1
ATOM 2458 O O . THR B 1 51 ? -0.380 16.278 7.844 1.00 37.54 66 THR B O 1
ATOM 2462 N N . ASN B 1 52 ? -2.247 16.392 9.108 1.00 37.58 67 ASN B N 1
ATOM 2463 C CA . ASN B 1 52 ? -2.853 17.501 8.367 1.00 38.63 67 ASN B CA 1
ATOM 2464 C C . ASN B 1 52 ? -3.051 18.714 9.265 1.00 38.99 67 ASN B C 1
ATOM 2465 O O . ASN B 1 52 ? -3.515 19.763 8.811 1.00 40.73 67 ASN B O 1
ATOM 2470 N N . VAL B 1 53 ? -2.747 18.549 10.549 1.00 37.10 68 VAL B N 1
ATOM 2471 C CA . VAL B 1 53 ? -2.875 19.629 11.518 1.00 35.35 68 VAL B CA 1
ATOM 2472 C C . VAL B 1 53 ? -1.675 19.605 12.458 1.00 36.00 68 VAL B C 1
ATOM 2473 O O . VAL B 1 53 ? -0.890 18.652 12.453 1.00 36.16 68 VAL B O 1
ATOM 2477 N N . SER B 1 54 ? -1.503 20.675 13.224 1.00 34.42 69 SER B N 1
ATOM 2478 C CA . SER B 1 54 ? -0.415 20.740 14.184 1.00 35.38 69 SER B CA 1
ATOM 2479 C C . SER B 1 54 ? -0.992 20.355 15.543 1.00 35.42 69 SER B C 1
ATOM 2480 O O . SER B 1 54 ? -2.210 20.384 15.745 1.00 35.14 69 SER B O 1
ATOM 2483 N N . TYR B 1 55 ? -0.115 19.988 16.467 1.00 35.23 70 TYR B N 1
ATOM 2484 C CA . TYR B 1 55 ? -0.530 19.577 17.801 1.00 35.54 70 TYR B CA 1
ATOM 2485 C C . TYR B 1 55 ? 0.636 19.745 18.765 1.00 37.69 70 TYR B C 1
ATOM 2486 O O . TYR B 1 55 ? 1.763 19.335 18.466 1.00 37.18 70 TYR B O 1
ATOM 2495 N N . CYS B 1 56 ? 0.362 20.365 19.910 1.00 40.86 71 CYS B N 1
ATOM 2496 C CA . CYS B 1 56 ? 1.382 20.592 20.926 1.00 44.05 71 CYS B CA 1
ATOM 2497 C C . CYS B 1 56 ? 1.094 19.733 22.157 1.00 44.67 71 CYS B C 1
ATOM 2498 O O . CYS B 1 56 ? 0.471 20.192 23.118 1.00 45.70 71 CYS B O 1
ATOM 2501 N N . GLY B 1 57 ? 1.569 18.490 22.117 1.00 44.40 72 GLY B N 1
ATOM 2502 C CA . GLY B 1 57 ? 1.360 17.552 23.207 1.00 43.95 72 GLY B CA 1
ATOM 2503 C C . GLY B 1 57 ? 1.873 17.949 24.575 1.00 44.06 72 GLY B C 1
ATOM 2504 O O . GLY B 1 57 ? 1.324 17.513 25.588 1.00 44.52 72 GLY B O 1
ATOM 2505 N N . VAL B 1 58 ? 2.918 18.769 24.618 1.00 45.05 73 VAL B N 1
ATOM 2506 C CA . VAL B 1 58 ? 3.475 19.206 25.896 1.00 46.25 73 VAL B CA 1
ATOM 2507 C C . VAL B 1 58 ? 2.492 20.092 26.659 1.00 45.56 73 VAL B C 1
ATOM 2508 O O . VAL B 1 58 ? 2.636 20.288 27.860 1.00 45.94 73 VAL B O 1
ATOM 2512 N N . LEU B 1 59 ? 1.487 20.610 25.958 1.00 45.09 74 LEU B N 1
ATOM 2513 C CA . LEU B 1 59 ? 0.484 21.465 26.579 1.00 44.50 74 LEU B CA 1
ATOM 2514 C C . LEU B 1 59 ? -0.838 20.746 26.847 1.00 43.64 74 LEU B C 1
ATOM 2515 O O . LEU B 1 59 ? -1.750 21.318 27.451 1.00 44.89 74 LEU B O 1
ATOM 2520 N N . ASP B 1 60 ? -0.951 19.506 26.383 1.00 40.05 75 ASP B N 1
ATOM 2521 C CA . ASP B 1 60 ? -2.167 18.735 26.588 1.00 37.35 75 ASP B CA 1
ATOM 2522 C C . ASP B 1 60 ? -2.130 18.068 27.967 1.00 37.50 75 ASP B C 1
ATOM 2523 O O . ASP B 1 60 ? -1.356 17.142 28.204 1.00 35.12 75 ASP B O 1
ATOM 2528 N N . GLU B 1 61 ? -2.984 18.551 28.864 1.00 38.77 76 GLU B N 1
ATOM 2529 C CA . GLU B 1 61 ? -3.080 18.040 30.225 1.00 39.23 76 GLU B CA 1
ATOM 2530 C C . GLU B 1 61 ? -3.724 16.664 30.329 1.00 36.02 76 GLU B C 1
ATOM 2531 O O . GLU B 1 61 ? -3.670 16.036 31.380 1.00 35.53 76 GLU B O 1
ATOM 2537 N N . GLU B 1 62 ? -4.333 16.199 29.243 1.00 34.52 77 GLU B N 1
ATOM 2538 C CA . GLU B 1 62 ? -4.979 14.890 29.235 1.00 33.26 77 GLU B CA 1
ATOM 2539 C C . GLU B 1 62 ? -4.056 13.732 28.815 1.00 31.14 77 GLU B C 1
ATOM 2540 O O . GLU B 1 62 ? -4.459 12.567 28.813 1.00 30.24 77 GLU B O 1
ATOM 2546 N N . CYS B 1 63 ? -2.820 14.059 28.453 1.00 29.64 78 CYS B N 1
ATOM 2547 C CA . CYS B 1 63 ? -1.845 13.042 28.072 1.00 31.24 78 CYS B CA 1
ATOM 2548 C C . CYS B 1 63 ? -1.639 12.109 29.285 1.00 30.49 78 CYS B C 1
ATOM 2549 O O . CYS B 1 63 ? -1.413 12.581 30.399 1.00 32.34 78 CYS B O 1
ATOM 2552 N N . PRO B 1 64 ? -1.764 10.783 29.092 1.00 29.51 79 PRO B N 1
ATOM 2553 C CA . PRO B 1 64 ? -1.596 9.790 30.165 1.00 31.87 79 PRO B CA 1
ATOM 2554 C C . PRO B 1 64 ? -0.327 9.907 31.015 1.00 31.37 79 PRO B C 1
ATOM 2555 O O . PRO B 1 64 ? -0.350 9.603 32.200 1.00 32.71 79 PRO B O 1
ATOM 2559 N N . VAL B 1 65 ? 0.773 10.349 30.415 1.00 32.99 80 VAL B N 1
ATOM 2560 C CA . VAL B 1 65 ? 2.023 10.515 31.153 1.00 34.05 80 VAL B CA 1
ATOM 2561 C C . VAL B 1 65 ? 2.600 11.890 30.843 1.00 36.98 80 VAL B C 1
ATOM 2562 O O . VAL B 1 65 ? 2.965 12.181 29.705 1.00 38.31 80 VAL B O 1
ATOM 2566 N N . GLN B 1 66 ? 2.676 12.732 31.868 1.00 40.26 81 GLN B N 1
ATOM 2567 C CA . GLN B 1 66 ? 3.189 14.092 31.724 1.00 44.13 81 GLN B CA 1
ATOM 2568 C C . GLN B 1 66 ? 4.587 14.135 31.118 1.00 45.10 81 GLN B C 1
ATOM 2569 O O . GLN B 1 66 ? 5.511 13.471 31.598 1.00 46.12 81 GLN B O 1
ATOM 2575 N N . GLY B 1 67 ? 4.711 14.881 30.025 1.00 46.48 82 GLY B N 1
ATOM 2576 C CA . GLY B 1 67 ? 5.984 15.021 29.343 1.00 47.21 82 GLY B CA 1
ATOM 2577 C C . GLY B 1 67 ? 6.255 13.973 28.281 1.00 49.04 82 GLY B C 1
ATOM 2578 O O . GLY B 1 67 ? 7.260 14.054 27.574 1.00 50.33 82 GLY B O 1
ATOM 2579 N N . SER B 1 68 ? 5.375 12.981 28.169 1.00 49.30 83 SER B N 1
ATOM 2580 C CA . SER B 1 68 ? 5.552 11.925 27.180 1.00 50.32 83 SER B CA 1
ATOM 2581 C C . SER B 1 68 ? 4.699 12.179 25.944 1.00 49.08 83 SER B C 1
ATOM 2582 O O . SER B 1 68 ? 4.524 11.296 25.110 1.00 48.33 83 SER B O 1
ATOM 2585 N N . GLY B 1 69 ? 4.125 13.371 25.862 1.00 49.64 84 GLY B N 1
ATOM 2586 C CA . GLY B 1 69 ? 3.301 13.714 24.721 1.00 49.85 84 GLY B CA 1
ATOM 2587 C C . GLY B 1 69 ? 4.142 13.986 23.490 1.00 49.18 84 GLY B C 1
ATOM 2588 O O . GLY B 1 69 ? 5.367 14.092 23.566 1.00 51.82 84 GLY B O 1
ATOM 2589 N N . VAL B 1 70 ? 3.482 14.087 22.347 1.00 46.73 85 VAL B N 1
ATOM 2590 C CA . VAL B 1 70 ? 4.182 14.343 21.105 1.00 44.20 85 VAL B CA 1
ATOM 2591 C C . VAL B 1 70 ? 3.807 15.716 20.557 1.00 42.89 85 VAL B C 1
ATOM 2592 O O . VAL B 1 70 ? 2.703 16.206 20.775 1.00 40.88 85 VAL B O 1
ATOM 2596 N N . ASN B 1 71 ? 4.761 16.365 19.908 1.00 42.82 86 ASN B N 1
ATOM 2597 C CA . ASN B 1 71 ? 4.516 17.671 19.313 1.00 42.24 86 ASN B CA 1
ATOM 2598 C C . ASN B 1 71 ? 4.775 17.540 17.828 1.00 40.10 86 ASN B C 1
ATOM 2599 O O . ASN B 1 71 ? 5.814 17.018 17.426 1.00 38.32 86 ASN B O 1
ATOM 2604 N N . PHE B 1 72 ? 3.805 17.947 17.016 1.00 37.81 87 PHE B N 1
ATOM 2605 C CA . PHE B 1 72 ? 3.978 17.877 15.573 1.00 37.20 87 PHE B CA 1
ATOM 2606 C C . PHE B 1 72 ? 3.294 18.995 14.801 1.00 38.26 87 PHE B C 1
ATOM 2607 O O . PHE B 1 72 ? 2.409 19.682 15.316 1.00 37.67 87 PHE B O 1
ATOM 2615 N N . GLU B 1 73 ? 3.758 19.194 13.572 1.00 39.38 88 GLU B N 1
ATOM 2616 C CA . GLU B 1 73 ? 3.217 20.201 12.669 1.00 40.72 88 GLU B CA 1
ATOM 2617 C C . GLU B 1 73 ? 2.511 19.441 11.558 1.00 40.06 88 GLU B C 1
ATOM 2618 O O . GLU B 1 73 ? 2.646 18.221 11.460 1.00 40.86 88 GLU B O 1
ATOM 2624 N N . ALA B 1 74 ? 1.763 20.151 10.720 1.00 39.42 89 ALA B N 1
ATOM 2625 C CA . ALA B 1 74 ? 1.082 19.517 9.598 1.00 38.46 89 ALA B CA 1
ATOM 2626 C C . ALA B 1 74 ? 2.158 18.960 8.667 1.00 38.62 89 ALA B C 1
ATOM 2627 O O . ALA B 1 74 ? 3.269 19.502 8.594 1.00 37.83 89 ALA B O 1
ATOM 2629 N N . LYS B 1 75 ? 1.834 17.862 7.993 1.00 39.16 90 LYS B N 1
ATOM 2630 C CA . LYS B 1 75 ? 2.746 17.199 7.061 1.00 40.32 90 LYS B CA 1
ATOM 2631 C C . LYS B 1 75 ? 3.802 16.320 7.725 1.00 39.46 90 LYS B C 1
ATOM 2632 O O . LYS B 1 75 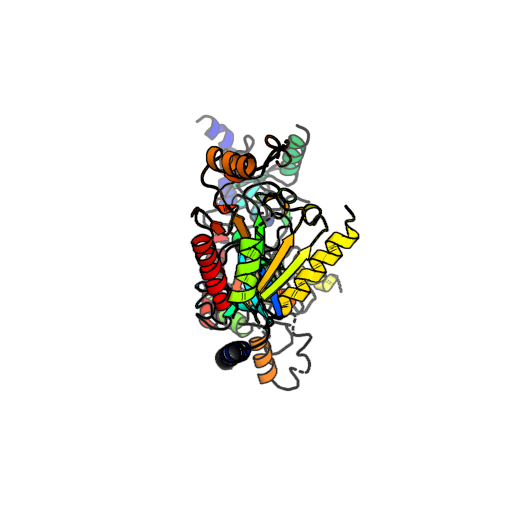? 4.663 15.767 7.041 1.00 40.01 90 LYS B O 1
ATOM 2638 N N . ASP B 1 76 ? 3.761 16.204 9.050 1.00 36.58 91 ASP B N 1
ATOM 2639 C CA . ASP B 1 76 ? 4.720 15.347 9.737 1.00 34.63 91 ASP B CA 1
ATOM 2640 C C . ASP B 1 76 ? 4.271 13.898 9.630 1.00 32.57 91 ASP B C 1
ATOM 2641 O O . ASP B 1 76 ? 3.115 13.626 9.295 1.00 31.50 91 ASP B O 1
ATOM 2646 N N . PHE B 1 77 ? 5.194 12.976 9.888 1.00 29.94 92 PHE B N 1
ATOM 2647 C CA . PHE B 1 77 ? 4.912 11.545 9.808 1.00 30.36 92 PHE B CA 1
ATOM 2648 C C . PHE B 1 77 ? 4.999 10.848 11.158 1.00 30.16 92 PHE B C 1
ATOM 2649 O O . PHE B 1 77 ? 5.928 11.083 11.932 1.00 32.69 92 PHE B O 1
ATOM 2657 N N . LEU B 1 78 ? 4.052 9.956 11.418 1.00 29.49 93 LEU B N 1
ATOM 2658 C CA . LEU B 1 78 ? 4.008 9.234 12.686 1.00 31.71 93 LEU B CA 1
ATOM 2659 C C . LEU B 1 78 ? 3.891 7.730 12.498 1.00 31.32 93 LEU B C 1
ATOM 2660 O O . LEU B 1 78 ? 3.185 7.261 11.610 1.00 30.70 93 LEU B O 1
ATOM 2665 N N . HIS B 1 79 ? 4.597 6.983 13.339 1.00 31.16 94 HIS B N 1
ATOM 2666 C CA . HIS B 1 79 ? 4.531 5.526 13.310 1.00 33.70 94 HIS B CA 1
ATOM 2667 C C . HIS B 1 79 ? 3.703 5.097 14.517 1.00 33.44 94 HIS B C 1
ATOM 2668 O O . HIS B 1 79 ? 4.105 5.301 15.662 1.00 32.52 94 HIS B O 1
ATOM 2675 N N . ILE B 1 80 ? 2.524 4.550 14.255 1.00 33.56 95 ILE B N 1
ATOM 2676 C CA . ILE B 1 80 ? 1.646 4.109 15.326 1.00 34.35 95 ILE B CA 1
ATOM 2677 C C . ILE B 1 80 ? 1.901 2.636 15.639 1.00 35.68 95 ILE B C 1
ATOM 2678 O O . ILE B 1 80 ? 1.768 1.773 14.772 1.00 33.24 95 ILE B O 1
ATOM 2683 N N . LYS B 1 81 ? 2.251 2.357 16.889 1.00 37.09 96 LYS B N 1
ATOM 2684 C CA . LYS B 1 81 ? 2.540 0.996 17.306 1.00 37.71 96 LYS B CA 1
ATOM 2685 C C . LYS B 1 81 ? 1.429 0.317 18.087 1.00 38.45 96 LYS B C 1
ATOM 2686 O O . LYS B 1 81 ? 1.318 -0.909 18.060 1.00 37.75 96 LYS B O 1
ATOM 2692 N N . GLU B 1 82 ? 0.569 1.103 18.730 1.00 38.59 97 GLU B N 1
ATOM 2693 C CA . GLU B 1 82 ? -0.473 0.514 19.563 1.00 38.64 97 GLU B CA 1
ATOM 2694 C C . GLU B 1 82 ? -1.577 1.500 19.949 1.00 37.77 97 GLU B C 1
ATOM 2695 O O . GLU B 1 82 ? -1.389 2.717 19.891 1.00 36.65 97 GLU B O 1
ATOM 2701 N N . LYS B 1 83 ? -2.735 0.956 20.317 1.00 37.18 98 LYS B N 1
ATOM 2702 C CA . LYS B 1 83 ? -3.872 1.757 20.763 1.00 36.80 98 LYS B CA 1
ATOM 2703 C C . LYS B 1 83 ? -4.005 1.635 22.281 1.00 34.45 98 LYS B C 1
ATOM 2704 O O . LYS B 1 83 ? -4.169 0.533 22.815 1.00 35.16 98 LYS B O 1
ATOM 2710 N N . TYR B 1 84 ? -3.925 2.768 22.971 1.00 30.82 99 TYR B N 1
ATOM 2711 C CA . TYR B 1 84 ? -4.044 2.796 24.422 1.00 29.32 99 TYR B CA 1
ATOM 2712 C C . TYR B 1 84 ? -5.504 2.983 24.850 1.00 28.90 99 TYR B C 1
ATOM 2713 O O . TYR B 1 84 ? -5.981 2.310 25.757 1.00 30.38 99 TYR B O 1
ATOM 2722 N N . SER B 1 85 ? -6.213 3.891 24.183 1.00 28.06 100 SER B N 1
ATOM 2723 C CA . SER B 1 85 ? -7.619 4.156 24.494 1.00 26.70 100 SER B CA 1
ATOM 2724 C C . SER B 1 85 ? -8.273 4.909 23.346 1.00 25.96 100 SER B C 1
ATOM 2725 O O . SER B 1 85 ? -7.631 5.184 22.335 1.00 25.31 100 SER B O 1
ATOM 2728 N N . ASN B 1 86 ? -9.553 5.235 23.504 1.00 26.64 101 ASN B N 1
ATOM 2729 C CA . ASN B 1 86 ? -10.285 5.979 22.482 1.00 27.46 101 ASN B CA 1
ATOM 2730 C C . ASN B 1 86 ? -9.568 7.281 22.132 1.00 26.56 101 ASN B C 1
ATOM 2731 O O . ASN B 1 86 ? -9.470 7.637 20.961 1.00 27.59 101 ASN B O 1
ATOM 2736 N N . ASP B 1 87 ? -9.040 7.961 23.146 1.00 24.86 102 ASP B N 1
ATOM 2737 C CA . ASP B 1 87 ? -8.319 9.221 22.962 1.00 26.60 102 ASP B CA 1
ATOM 2738 C C . ASP B 1 87 ? -6.821 9.094 22.666 1.00 26.33 102 ASP B C 1
ATOM 2739 O O . ASP B 1 87 ? -6.220 10.015 22.111 1.00 25.93 102 ASP B O 1
ATOM 2744 N N . TRP B 1 88 ? -6.208 7.976 23.050 1.00 25.34 103 TRP B N 1
ATOM 2745 C CA . TRP B 1 88 ? -4.773 7.836 22.854 1.00 25.01 103 TRP B CA 1
ATOM 2746 C C . TRP B 1 88 ? -4.214 6.599 22.174 1.00 26.80 103 TRP B C 1
ATOM 2747 O O . TRP B 1 88 ? -4.593 5.458 22.464 1.00 25.74 103 TRP B O 1
ATOM 2758 N N . TRP B 1 89 ? -3.262 6.859 21.288 1.00 26.02 104 TRP B N 1
ATOM 2759 C CA . TRP B 1 89 ? -2.536 5.820 20.573 1.00 26.69 104 TRP B CA 1
ATOM 2760 C C . TRP B 1 89 ? -1.117 5.951 21.128 1.00 24.66 104 TRP B C 1
ATOM 2761 O O . TRP B 1 89 ? -0.811 6.919 21.821 1.00 23.51 104 TRP B O 1
ATOM 2772 N N . ILE B 1 90 ? -0.257 4.984 20.830 1.00 24.68 105 ILE B N 1
ATOM 2773 C CA . ILE B 1 90 ? 1.131 5.039 21.275 1.00 24.16 105 ILE B CA 1
ATOM 2774 C C . ILE B 1 90 ? 1.995 4.851 20.043 1.00 23.75 105 ILE B C 1
ATOM 2775 O O . ILE B 1 90 ? 1.754 3.942 19.254 1.00 25.14 105 ILE B O 1
ATOM 2780 N N . GLY B 1 91 ? 2.977 5.733 19.870 1.00 24.76 106 GLY B N 1
ATOM 2781 C CA . GLY B 1 91 ? 3.866 5.656 18.726 1.00 24.94 106 GLY B CA 1
ATOM 2782 C C . GLY B 1 91 ? 4.923 6.738 18.777 1.00 27.28 106 GLY B C 1
ATOM 2783 O O . GLY B 1 91 ? 5.312 7.177 19.856 1.00 27.42 106 GLY B O 1
ATOM 2784 N N . ARG B 1 92 ? 5.373 7.209 17.620 1.00 28.90 107 ARG B N 1
ATOM 2785 C CA . ARG B 1 92 ? 6.399 8.241 17.622 1.00 32.51 107 ARG B CA 1
ATOM 2786 C C . ARG B 1 92 ? 6.584 8.972 16.308 1.00 31.48 107 ARG B C 1
ATOM 2787 O O . ARG B 1 92 ? 6.212 8.472 15.243 1.00 31.09 107 ARG B O 1
ATOM 2795 N N . LEU B 1 93 ? 7.134 10.179 16.409 1.00 32.48 108 LEU B N 1
ATOM 2796 C CA . LEU B 1 93 ? 7.443 10.987 15.240 1.00 35.24 108 LEU B CA 1
ATOM 2797 C C . LEU B 1 93 ? 8.532 10.220 14.501 1.00 36.97 108 LEU B C 1
ATOM 2798 O O . LEU B 1 93 ? 9.488 9.738 15.119 1.00 36.05 108 LEU B O 1
ATOM 2803 N N . VAL B 1 94 ? 8.385 10.092 13.190 1.00 38.69 109 VAL B N 1
ATOM 2804 C CA . VAL B 1 94 ? 9.372 9.377 12.400 1.00 43.13 109 VAL B CA 1
ATOM 2805 C C . VAL B 1 94 ? 10.566 10.288 12.148 1.00 44.24 109 VAL B C 1
ATOM 2806 O O . VAL B 1 94 ? 10.602 11.012 11.156 1.00 43.81 109 VAL B O 1
ATOM 2810 N N . LYS B 1 95 ? 11.511 10.276 13.088 1.00 47.57 110 LYS B N 1
ATOM 2811 C CA . LYS B 1 95 ? 12.739 11.076 13.005 1.00 52.38 110 LYS B CA 1
ATOM 2812 C C . LYS B 1 95 ? 13.770 10.636 14.037 1.00 54.19 110 LYS B C 1
ATOM 2813 O O . LYS B 1 95 ? 13.483 9.799 14.887 1.00 55.05 110 LYS B O 1
ATOM 2819 N N . GLU B 1 96 ? 14.977 11.190 13.933 1.00 56.67 111 GLU B N 1
ATOM 2820 C CA . GLU B 1 96 ? 16.076 10.891 14.851 1.00 58.20 111 GLU B CA 1
ATOM 2821 C C . GLU B 1 96 ? 15.760 11.462 16.227 1.00 57.62 111 GLU B C 1
ATOM 2822 O O . GLU B 1 96 ? 15.459 12.653 16.364 1.00 58.25 111 GLU B O 1
ATOM 2828 N N . GLY B 1 97 ? 15.843 10.615 17.246 1.00 56.82 112 GLY B N 1
ATOM 2829 C CA . GLY B 1 97 ? 15.556 11.074 18.592 1.00 57.05 112 GLY B CA 1
ATOM 2830 C C . GLY B 1 97 ? 14.077 11.026 18.936 1.00 56.35 112 GLY B C 1
ATOM 2831 O O . GLY B 1 97 ? 13.694 11.150 20.106 1.00 56.84 112 GLY B O 1
ATOM 2832 N N . GLY B 1 98 ? 13.239 10.880 17.911 1.00 54.97 113 GLY B N 1
ATOM 2833 C CA . GLY B 1 98 ? 11.809 10.798 18.134 1.00 53.22 113 GLY B CA 1
ATOM 2834 C C . GLY B 1 98 ? 11.532 9.492 18.850 1.00 51.69 113 GLY B C 1
ATOM 2835 O O . GLY B 1 98 ? 11.551 8.428 18.229 1.00 51.89 113 GLY B O 1
ATOM 2836 N N . ASP B 1 99 ? 11.336 9.553 20.163 1.00 50.17 114 ASP B N 1
ATOM 2837 C CA . ASP B 1 99 ? 11.079 8.332 20.918 1.00 48.74 114 ASP B CA 1
ATOM 2838 C C . ASP B 1 99 ? 9.602 8.041 21.138 1.00 43.68 114 ASP B C 1
ATOM 2839 O O . ASP B 1 99 ? 8.747 8.877 20.858 1.00 41.46 114 ASP B O 1
ATOM 2844 N N . ILE B 1 100 ? 9.327 6.835 21.629 1.00 38.79 115 ILE B N 1
ATOM 2845 C CA . ILE B 1 100 ? 7.982 6.361 21.901 1.00 36.35 115 ILE B CA 1
ATOM 2846 C C . ILE B 1 100 ? 7.233 7.389 22.749 1.00 35.55 115 ILE B C 1
ATOM 2847 O O . ILE B 1 100 ? 7.819 8.036 23.622 1.00 36.09 115 ILE B O 1
ATOM 2852 N N . ALA B 1 101 ? 5.947 7.560 22.467 1.00 32.97 116 ALA B N 1
ATOM 2853 C CA . ALA B 1 101 ? 5.139 8.541 23.182 1.00 30.93 116 ALA B CA 1
ATOM 2854 C C . ALA B 1 101 ? 3.654 8.322 22.949 1.00 28.36 116 ALA B C 1
ATOM 2855 O O . ALA B 1 101 ? 3.261 7.468 22.158 1.00 27.05 116 ALA B O 1
ATOM 2857 N N . PHE B 1 102 ? 2.840 9.091 23.667 1.00 27.62 117 PHE B N 1
ATOM 2858 C CA . PHE B 1 102 ? 1.395 9.032 23.523 1.00 26.36 117 PHE B CA 1
ATOM 2859 C C . PHE B 1 102 ? 1.009 9.984 22.395 1.00 24.81 117 PHE B C 1
ATOM 2860 O O . PHE B 1 102 ? 1.483 11.113 22.333 1.00 23.98 117 PHE B O 1
ATOM 2868 N N . ILE B 1 103 ? 0.211 9.479 21.464 1.00 24.78 118 ILE B N 1
ATOM 2869 C CA . ILE B 1 103 ? -0.225 10.246 20.304 1.00 24.46 118 ILE B CA 1
ATOM 2870 C C . ILE B 1 103 ? -1.741 10.371 20.352 1.00 24.25 118 ILE B C 1
ATOM 2871 O O . ILE B 1 103 ? -2.443 9.379 20.547 1.00 24.23 118 ILE B O 1
ATOM 2876 N N . PRO B 1 104 ? -2.264 11.593 20.159 1.00 24.31 119 PRO B N 1
ATOM 2877 C CA . PRO B 1 104 ? -3.713 11.813 20.188 1.00 24.72 119 PRO B CA 1
ATOM 2878 C C . PRO B 1 104 ? -4.438 11.142 19.024 1.00 24.38 119 PRO B C 1
ATOM 2879 O O . PRO B 1 104 ? -4.001 11.213 17.876 1.00 25.51 119 PRO B O 1
ATOM 2883 N N . SER B 1 105 ? -5.509 10.425 19.336 1.00 24.78 120 SER B N 1
ATOM 2884 C CA . SER B 1 105 ? -6.309 9.783 18.295 1.00 24.21 120 SER B CA 1
ATOM 2885 C C . SER B 1 105 ? -7.130 10.890 17.640 1.00 24.35 120 SER B C 1
ATOM 2886 O O . SER B 1 105 ? -7.256 11.998 18.190 1.00 23.35 120 SER B O 1
ATOM 2889 N N . PRO B 1 106 ? -7.676 10.622 16.444 1.00 24.00 121 PRO B N 1
ATOM 2890 C CA . PRO B 1 106 ? -8.486 11.625 15.754 1.00 24.21 121 PRO B CA 1
ATOM 2891 C C . PRO B 1 106 ? -9.609 12.104 16.674 1.00 26.08 121 PRO B C 1
ATOM 2892 O O . PRO B 1 106 ? -10.041 13.253 16.598 1.00 29.48 121 PRO B O 1
ATOM 2896 N N . GLN B 1 107 ? -10.026 11.233 17.586 1.00 26.11 122 GLN B N 1
ATOM 2897 C CA . GLN B 1 107 ? -11.085 11.541 18.542 1.00 29.38 122 GLN B CA 1
ATOM 2898 C C . GLN B 1 107 ? -10.648 12.642 19.514 1.00 29.11 122 GLN B C 1
ATOM 2899 O O . GLN B 1 107 ? -11.415 13.560 19.818 1.00 29.63 122 GLN B O 1
ATOM 2905 N N . ARG B 1 108 ? -9.411 12.555 19.992 1.00 27.92 123 ARG B N 1
ATOM 2906 C CA . ARG B 1 108 ? -8.874 13.558 20.902 1.00 26.49 123 ARG B CA 1
ATOM 2907 C C . ARG B 1 108 ? -8.732 14.875 20.139 1.00 27.32 123 ARG B C 1
ATOM 2908 O O . ARG B 1 108 ? -9.091 15.943 20.646 1.00 29.53 123 ARG B O 1
ATOM 2916 N N . LEU B 1 109 ? -8.265 14.784 18.896 1.00 27.04 124 LEU B N 1
ATOM 2917 C CA . LEU B 1 109 ? -8.070 15.966 18.059 1.00 26.60 124 LEU B CA 1
ATOM 2918 C C . LEU B 1 109 ? -9.396 16.657 17.742 1.00 26.96 124 LEU B C 1
ATOM 2919 O O . LEU B 1 109 ? -9.455 17.882 17.665 1.00 23.68 124 LEU B O 1
ATOM 2924 N N . GLU B 1 110 ? -10.454 15.865 17.581 1.00 28.83 125 GLU B N 1
ATOM 2925 C CA . GLU B 1 110 ? -11.785 16.399 17.315 1.00 32.48 125 GLU B CA 1
ATOM 2926 C C . GLU B 1 110 ? -12.246 17.187 18.548 1.00 32.33 125 GLU B C 1
ATOM 2927 O O . GLU B 1 110 ? -12.758 18.303 18.424 1.00 32.33 125 GLU B O 1
ATOM 2933 N N . SER B 1 111 ? -12.033 16.621 19.736 1.00 30.49 126 SER B N 1
ATOM 2934 C CA . SER B 1 111 ? -12.425 17.300 20.970 1.00 30.87 126 SER B CA 1
ATOM 2935 C C . SER B 1 111 ? -11.673 18.614 21.094 1.00 29.26 126 SER B C 1
ATOM 2936 O O . SER B 1 111 ? -12.256 19.631 21.448 1.00 30.70 126 SER B O 1
ATOM 2939 N N . ILE B 1 112 ? -10.382 18.591 20.776 1.00 28.46 127 ILE B N 1
ATOM 2940 C CA . ILE B 1 112 ? -9.565 19.793 20.845 1.00 27.56 127 ILE B CA 1
ATOM 2941 C C . ILE B 1 112 ? -10.043 20.884 19.880 1.00 28.13 127 ILE B C 1
ATOM 2942 O O . ILE B 1 112 ? -10.111 22.050 20.263 1.00 28.05 127 ILE B O 1
ATOM 2947 N N . ARG B 1 113 ? -10.412 20.515 18.656 1.00 29.48 128 ARG B N 1
ATOM 2948 C CA . ARG B 1 113 ? -10.864 21.524 17.696 1.00 32.09 128 ARG B CA 1
ATOM 2949 C C . ARG B 1 113 ? -12.251 22.089 18.004 1.00 32.31 128 ARG B C 1
ATOM 2950 O O . ARG B 1 113 ? -12.528 23.249 17.701 1.00 31.22 128 ARG B O 1
ATOM 2958 N N . LEU B 1 114 ? -13.109 21.275 18.616 1.00 32.20 129 LEU B N 1
ATOM 2959 C CA . LEU B 1 114 ? -14.451 21.713 18.997 1.00 33.04 129 LEU B CA 1
ATOM 2960 C C . LEU B 1 114 ? -14.328 22.769 20.096 1.00 34.45 129 LEU B C 1
ATOM 2961 O O . LEU B 1 114 ? -15.100 23.722 20.142 1.00 35.07 129 LEU B O 1
ATOM 2966 N N . LYS B 1 115 ? -13.337 22.598 20.966 1.00 36.13 130 LYS B N 1
ATOM 2967 C CA . LYS B 1 115 ? -13.081 23.543 22.047 1.00 37.57 130 LYS B CA 1
ATOM 2968 C C . LYS B 1 115 ? -12.593 24.870 21.460 1.00 36.58 130 LYS B C 1
ATOM 2969 O O . LYS B 1 115 ? -13.077 25.936 21.842 1.00 33.72 130 LYS B O 1
ATOM 2975 N N . GLN B 1 116 ? -11.641 24.787 20.528 1.00 35.89 131 GLN B N 1
ATOM 2976 C CA . GLN B 1 116 ? -11.072 25.967 19.872 1.00 38.08 131 GLN B CA 1
ATOM 2977 C C . GLN B 1 116 ? -12.165 26.734 19.131 1.00 38.44 131 GLN B C 1
ATOM 2978 O O . GLN B 1 116 ? -12.235 27.962 19.183 1.00 38.42 131 GLN B O 1
ATOM 2984 N N . GLU B 1 117 ? -13.021 25.973 18.458 1.00 39.08 132 GLU B N 1
ATOM 2985 C CA . GLU B 1 117 ? -14.130 26.485 17.672 1.00 41.46 132 GLU B CA 1
ATOM 2986 C C . GLU B 1 117 ? -15.147 27.218 18.552 1.00 41.17 132 GLU B C 1
ATOM 2987 O O . GLU B 1 117 ? -15.665 28.272 18.173 1.00 40.36 132 GLU B O 1
ATOM 2993 N N . GLN B 1 118 ? -15.378 26.676 19.746 1.00 38.73 133 GLN B N 1
ATOM 2994 C CA . GLN B 1 118 ? -16.299 27.252 20.717 1.00 38.19 133 GLN B CA 1
ATOM 2995 C C . GLN B 1 118 ? -15.780 28.605 21.201 1.00 38.27 133 GLN B C 1
ATOM 2996 O O . GLN B 1 118 ? -16.558 29.491 21.541 1.00 36.59 133 GLN B O 1
ATOM 3002 N N . LYS B 1 119 ? -14.459 28.749 21.242 1.00 39.44 134 LYS B N 1
ATOM 3003 C CA . LYS B 1 119 ? -13.832 29.990 21.678 1.00 39.86 134 LYS B CA 1
ATOM 3004 C C . LYS B 1 119 ? -13.717 31.034 20.562 1.00 37.60 134 LYS B C 1
ATOM 3005 O O . LYS B 1 119 ? -13.432 32.200 20.829 1.00 36.74 134 LYS B O 1
ATOM 3011 N N . ALA B 1 120 ? -13.928 30.608 19.316 1.00 35.41 135 ALA B N 1
ATOM 3012 C CA . ALA B 1 120 ? -13.869 31.512 18.166 1.00 33.19 135 ALA B CA 1
ATOM 3013 C C . ALA B 1 120 ? -15.214 32.242 18.074 1.00 31.37 135 ALA B C 1
ATOM 3014 O O . ALA B 1 120 ? -16.078 31.888 17.272 1.00 29.87 135 ALA B O 1
ATOM 3016 N N . ARG B 1 121 ? -15.350 33.287 18.885 1.00 30.55 136 ARG B N 1
ATOM 3017 C CA . ARG B 1 121 ? -16.567 34.088 18.991 1.00 33.06 136 ARG B CA 1
ATOM 3018 C C . ARG B 1 121 ? -17.111 34.728 17.722 1.00 31.76 136 ARG B C 1
ATOM 3019 O O . ARG B 1 121 ? -18.305 34.979 17.629 1.00 33.65 136 ARG B O 1
ATOM 3027 N N . ARG B 1 122 ? -16.244 35.021 16.762 1.00 32.52 137 ARG B N 1
ATOM 3028 C CA . ARG B 1 122 ? -16.688 35.662 15.532 1.00 32.52 137 ARG B CA 1
ATOM 3029 C C . ARG B 1 122 ? -16.969 34.714 14.385 1.00 34.00 137 ARG B C 1
ATOM 3030 O O . ARG B 1 122 ? -18.010 34.812 13.750 1.00 34.65 137 ARG B O 1
ATOM 3038 N N . SER B 1 123 ? -16.041 33.803 14.111 1.00 35.98 138 SER B N 1
ATOM 3039 C CA . SER B 1 123 ? -16.209 32.867 13.004 1.00 37.99 138 SER B CA 1
ATOM 3040 C C . SER B 1 123 ? -16.587 31.429 13.371 1.00 39.76 138 SER B C 1
ATOM 3041 O O . SER B 1 123 ? -16.915 30.643 12.485 1.00 37.92 138 SER B O 1
ATOM 3044 N N . GLY B 1 124 ? -16.523 31.091 14.660 1.00 43.11 139 GLY B N 1
ATOM 3045 C CA . GLY B 1 124 ? -16.883 29.757 15.132 1.00 48.58 139 GLY B CA 1
ATOM 3046 C C . GLY B 1 124 ? -16.620 28.613 14.169 1.00 53.38 139 GLY B C 1
ATOM 3047 O O . GLY B 1 124 ? -15.465 28.262 13.914 1.00 54.67 139 GLY B O 1
ATOM 3048 N N . ASN B 1 125 ? -17.692 28.029 13.632 1.00 56.43 140 ASN B N 1
ATOM 3049 C CA . ASN B 1 125 ? -17.569 26.934 12.668 1.00 59.07 140 ASN B CA 1
ATOM 3050 C C . ASN B 1 125 ? -17.814 27.447 11.251 1.00 58.41 140 ASN B C 1
ATOM 3051 O O . ASN B 1 125 ? -16.873 27.634 10.482 1.00 59.31 140 ASN B O 1
ATOM 3056 N N . HIS B 1 152 ? -14.436 17.898 7.721 1.00 69.03 167 HIS B N 1
ATOM 3057 C CA . HIS B 1 152 ? -14.263 17.418 6.356 1.00 69.02 167 HIS B CA 1
ATOM 3058 C C . HIS B 1 152 ? -12.826 16.952 6.115 1.00 66.77 167 HIS B C 1
ATOM 3059 O O . HIS B 1 152 ? -12.592 16.007 5.357 1.00 67.53 167 HIS B O 1
ATOM 3066 N N . VAL B 1 153 ? -11.866 17.625 6.749 1.00 62.81 168 VAL B N 1
ATOM 3067 C CA . VAL B 1 153 ? -10.458 17.266 6.601 1.00 58.36 168 VAL B CA 1
ATOM 3068 C C . VAL B 1 153 ? -9.972 16.461 7.799 1.00 53.98 168 VAL B C 1
ATOM 3069 O O . VAL B 1 153 ? -9.888 16.974 8.916 1.00 53.54 168 VAL B O 1
ATOM 3073 N N . PRO B 1 154 ? -9.665 15.174 7.581 1.00 50.01 169 PRO B N 1
ATOM 3074 C CA . PRO B 1 154 ? -9.186 14.288 8.642 1.00 46.76 169 PRO B CA 1
ATOM 3075 C C . PRO B 1 154 ? -7.816 14.729 9.144 1.00 42.65 169 PRO B C 1
ATOM 3076 O O . PRO B 1 154 ? -6.985 15.204 8.370 1.00 42.20 169 PRO B O 1
ATOM 3080 N N . PRO B 1 155 ? -7.584 14.615 10.459 1.00 38.77 170 PRO B N 1
ATOM 3081 C CA . PRO B 1 155 ? -6.310 14.997 11.076 1.00 35.36 170 PRO B CA 1
ATOM 3082 C C . PRO B 1 155 ? -5.149 14.130 10.577 1.00 32.70 170 PRO B C 1
ATOM 3083 O O . PRO B 1 155 ? -4.011 14.593 10.510 1.00 31.03 170 PRO B O 1
ATOM 3087 N N . TYR B 1 156 ? -5.446 12.885 10.207 1.00 29.41 171 TYR B N 1
ATOM 3088 C CA . TYR B 1 156 ? -4.414 11.964 9.733 1.00 31.91 171 TYR B CA 1
ATOM 3089 C C . TYR B 1 156 ? -4.790 11.206 8.458 1.00 33.41 171 TYR B C 1
ATOM 3090 O O . TYR B 1 156 ? -5.942 10.790 8.276 1.00 33.90 171 TYR B O 1
ATOM 3099 N N . ASP B 1 157 ? -3.800 11.009 7.594 1.00 32.70 172 ASP B N 1
ATOM 3100 C CA . ASP B 1 157 ? -3.976 10.226 6.378 1.00 35.07 172 ASP B CA 1
ATOM 3101 C C . ASP B 1 157 ? -3.049 9.032 6.573 1.00 35.16 172 ASP B C 1
ATOM 3102 O O . ASP B 1 157 ? -1.927 9.193 7.057 1.00 34.76 172 ASP B O 1
ATOM 3107 N N . VAL B 1 158 ? -3.530 7.835 6.252 1.00 34.78 173 VAL B N 1
ATOM 3108 C CA . VAL B 1 158 ? -2.721 6.636 6.383 1.00 35.05 173 VAL B CA 1
ATOM 3109 C C . VAL B 1 158 ? -1.742 6.556 5.220 1.00 35.26 173 VAL B C 1
ATOM 3110 O O . VAL B 1 158 ? -2.130 6.677 4.058 1.00 36.84 173 VAL B O 1
ATOM 3114 N N . VAL B 1 159 ? -0.468 6.375 5.542 1.00 33.77 174 VAL B N 1
ATOM 3115 C CA . VAL B 1 159 ? 0.572 6.299 4.525 1.00 33.85 174 VAL B CA 1
ATOM 3116 C C . VAL B 1 159 ? 1.437 5.065 4.742 1.00 34.07 174 VAL B C 1
ATOM 3117 O O . VAL B 1 159 ? 1.413 4.468 5.816 1.00 34.72 174 VAL B O 1
ATOM 3121 N N . PRO B 1 160 ? 2.212 4.660 3.718 1.00 34.19 175 PRO B N 1
ATOM 3122 C CA . PRO B 1 160 ? 3.085 3.486 3.829 1.00 33.70 175 PRO B CA 1
ATOM 3123 C C . PRO B 1 160 ? 4.051 3.652 5.006 1.00 32.16 175 PRO B C 1
ATOM 3124 O O . PRO B 1 160 ? 4.475 4.768 5.303 1.00 31.20 175 PRO B O 1
ATOM 3128 N N . SER B 1 161 ? 4.402 2.552 5.666 1.00 32.66 176 SER B N 1
ATOM 3129 C CA . SER B 1 161 ? 5.325 2.603 6.809 1.00 34.88 176 SER B CA 1
ATOM 3130 C C . SER B 1 161 ? 6.714 3.135 6.439 1.00 35.22 176 SER B C 1
ATOM 3131 O O . SER B 1 161 ? 7.513 3.487 7.309 1.00 34.03 176 SER B O 1
ATOM 3142 N N . ARG B 1 163 ? 8.304 5.731 3.297 1.00 34.94 178 ARG B N 1
ATOM 3143 C CA . ARG B 1 163 ? 7.992 6.597 2.166 1.00 34.10 178 ARG B CA 1
ATOM 3144 C C . ARG B 1 163 ? 8.772 6.123 0.930 1.00 35.67 178 ARG B C 1
ATOM 3145 O O . ARG B 1 163 ? 10.000 6.090 0.931 1.00 35.53 178 ARG B O 1
ATOM 3153 N N . PRO B 1 164 ? 8.055 5.742 -0.135 1.00 35.31 179 PRO B N 1
ATOM 3154 C CA . PRO B 1 164 ? 8.641 5.260 -1.390 1.00 34.48 179 PRO B CA 1
ATOM 3155 C C . PRO B 1 164 ? 9.430 6.347 -2.098 1.00 33.42 179 PRO B C 1
ATOM 3156 O O . PRO B 1 164 ? 8.932 7.458 -2.302 1.00 33.88 179 PRO B O 1
ATOM 3160 N N . VAL B 1 165 ? 10.669 6.032 -2.454 1.00 32.49 180 VAL B N 1
ATOM 3161 C CA . VAL B 1 165 ? 11.509 6.987 -3.161 1.00 31.62 180 VAL B CA 1
ATOM 3162 C C . VAL B 1 165 ? 11.168 6.974 -4.649 1.00 30.58 180 VAL B C 1
ATOM 3163 O O . VAL B 1 165 ? 11.055 5.914 -5.271 1.00 28.80 180 VAL B O 1
ATOM 3167 N N . VAL B 1 166 ? 10.919 8.158 -5.188 1.00 31.05 181 VAL B N 1
ATOM 3168 C CA . VAL B 1 166 ? 10.606 8.309 -6.601 1.00 31.37 181 VAL B CA 1
ATOM 3169 C C . VAL B 1 166 ? 11.609 9.299 -7.178 1.00 32.10 181 VAL B C 1
ATOM 3170 O O . VAL B 1 166 ? 11.854 10.356 -6.593 1.00 32.05 181 VAL B O 1
ATOM 3174 N N . LEU B 1 167 ? 12.226 8.931 -8.296 1.00 31.25 182 LEU B N 1
ATOM 3175 C CA . LEU B 1 167 ? 13.193 9.810 -8.944 1.00 30.68 182 LEU B CA 1
ATOM 3176 C C . LEU B 1 167 ? 12.503 10.504 -10.109 1.00 30.30 182 LEU B C 1
ATOM 3177 O O . LEU B 1 167 ? 11.721 9.888 -10.831 1.00 30.59 182 LEU B O 1
ATOM 3182 N N . VAL B 1 168 ? 12.744 11.801 -10.252 1.00 29.20 183 VAL B N 1
ATOM 3183 C CA . VAL B 1 168 ? 12.167 12.566 -11.349 1.00 29.87 183 VAL B CA 1
ATOM 3184 C C . VAL B 1 168 ? 13.284 13.439 -11.900 1.00 29.98 183 VAL B C 1
ATOM 3185 O O . VAL B 1 168 ? 14.120 13.933 -11.146 1.00 31.52 183 VAL B O 1
ATOM 3189 N N . GLY B 1 169 ? 13.324 13.586 -13.217 1.00 29.81 184 GLY B N 1
ATOM 3190 C CA . GLY B 1 169 ? 14.353 14.400 -13.831 1.00 31.92 184 GLY B CA 1
ATOM 3191 C C . GLY B 1 169 ? 15.592 13.622 -14.245 1.00 31.74 184 GLY B C 1
ATOM 3192 O O . GLY B 1 169 ? 15.728 12.454 -13.904 1.00 31.69 184 GLY B O 1
ATOM 3193 N N . PRO B 1 170 ? 16.563 14.280 -14.896 1.00 32.67 185 PRO B N 1
ATOM 3194 C CA . PRO B 1 170 ? 16.538 15.706 -15.246 1.00 33.66 185 PRO B CA 1
ATOM 3195 C C . PRO B 1 170 ? 15.503 16.087 -16.297 1.00 33.85 185 PRO B C 1
ATOM 3196 O O . PRO B 1 170 ? 15.133 17.254 -16.416 1.00 34.73 185 PRO B O 1
ATOM 3200 N N . SER B 1 171 ? 14.998 15.091 -17.016 1.00 33.66 186 SER B N 1
ATOM 3201 C CA . SER B 1 171 ? 14.020 15.332 -18.061 1.00 32.21 186 SER B CA 1
ATOM 3202 C C . SER B 1 171 ? 12.998 14.205 -18.094 1.00 31.90 186 SER B C 1
ATOM 3203 O O . SER B 1 171 ? 12.632 13.667 -17.049 1.00 34.35 186 SER B O 1
ATOM 3206 N N . LEU B 1 172 ? 12.535 13.855 -19.289 1.00 32.17 187 LEU B N 1
ATOM 3207 C CA . LEU B 1 172 ? 11.547 12.793 -19.458 1.00 32.52 187 LEU B CA 1
ATOM 3208 C C . LEU B 1 172 ? 12.139 11.390 -19.434 1.00 32.66 187 LEU B C 1
ATOM 3209 O O . LEU B 1 172 ? 13.187 11.133 -20.032 1.00 32.22 187 LEU B O 1
ATOM 3214 N N . LYS B 1 173 ? 11.439 10.479 -18.764 1.00 31.39 188 LYS B N 1
ATOM 3215 C CA . LYS B 1 173 ? 11.850 9.086 -18.705 1.00 31.49 188 LYS B CA 1
ATOM 3216 C C . LYS B 1 173 ? 11.557 8.484 -20.081 1.00 32.66 188 LYS B C 1
ATOM 3217 O O . LYS B 1 173 ? 10.698 8.986 -20.810 1.00 31.98 188 LYS B O 1
ATOM 3223 N N . GLY B 1 174 ? 12.296 7.445 -20.456 1.00 32.71 189 GLY B N 1
ATOM 3224 C CA . GLY B 1 174 ? 12.098 6.845 -21.764 1.00 33.07 189 GLY B CA 1
ATOM 3225 C C . GLY B 1 174 ? 13.077 7.392 -22.792 1.00 33.78 189 GLY B C 1
ATOM 3226 O O . GLY B 1 174 ? 13.055 6.987 -23.956 1.00 36.15 189 GLY B O 1
ATOM 3227 N N . TYR B 1 175 ? 13.892 8.360 -22.380 1.00 33.96 190 TYR B N 1
ATOM 3228 C CA . TYR B 1 175 ? 14.914 8.952 -23.244 1.00 33.95 190 TYR B CA 1
ATOM 3229 C C . TYR B 1 175 ? 16.253 8.703 -22.553 1.00 33.66 190 TYR B C 1
ATOM 3230 O O . TYR B 1 175 ? 16.316 8.605 -21.324 1.00 34.16 190 TYR B O 1
ATOM 3239 N N . GLU B 1 176 ? 17.317 8.623 -23.345 1.00 31.29 191 GLU B N 1
ATOM 3240 C CA . GLU B 1 176 ? 18.652 8.308 -22.844 1.00 30.72 191 GLU B CA 1
ATOM 3241 C C . GLU B 1 176 ? 19.293 9.116 -21.722 1.00 29.02 191 GLU B C 1
ATOM 3242 O O . GLU B 1 176 ? 19.852 8.529 -20.796 1.00 27.84 191 GLU B O 1
ATOM 3248 N N . VAL B 1 177 ? 19.211 10.441 -21.776 1.00 26.61 192 VAL B N 1
ATOM 3249 C CA . VAL B 1 177 ? 19.836 11.238 -20.728 1.00 25.86 192 VAL B CA 1
ATOM 3250 C C . VAL B 1 177 ? 19.241 10.945 -19.363 1.00 25.47 192 VAL B C 1
ATOM 3251 O O . VAL B 1 177 ? 19.966 10.631 -18.423 1.00 28.29 192 VAL B O 1
ATOM 3255 N N . THR B 1 178 ? 17.917 10.989 -19.272 1.00 25.67 193 THR B N 1
ATOM 3256 C CA . THR B 1 178 ? 17.227 10.717 -18.017 1.00 25.64 193 THR B CA 1
ATOM 3257 C C . THR B 1 178 ? 17.419 9.263 -17.586 1.00 25.17 193 THR B C 1
ATOM 3258 O O . THR B 1 178 ? 17.805 9.002 -16.454 1.00 26.19 193 THR B O 1
ATOM 3262 N N . ASP B 1 179 ? 17.200 8.323 -18.503 1.00 24.65 194 ASP B N 1
ATOM 3263 C CA . ASP B 1 179 ? 17.367 6.907 -18.172 1.00 26.81 194 ASP B CA 1
ATOM 3264 C C . ASP B 1 179 ? 18.776 6.569 -17.677 1.00 25.90 194 ASP B C 1
ATOM 3265 O O . ASP B 1 179 ? 18.920 5.940 -16.634 1.00 26.02 194 ASP B O 1
ATOM 3286 N N . GLN B 1 182 ? 19.402 8.303 -14.285 1.00 26.30 197 GLN B N 1
ATOM 3287 C CA . GLN B 1 182 ? 18.644 7.634 -13.237 1.00 26.17 197 GLN B CA 1
ATOM 3288 C C . GLN B 1 182 ? 19.165 6.213 -13.025 1.00 26.36 197 GLN B C 1
ATOM 3289 O O . GLN B 1 182 ? 19.076 5.673 -11.920 1.00 28.11 197 GLN B O 1
ATOM 3295 N N . LYS B 1 183 ? 19.740 5.621 -14.072 1.00 25.01 198 LYS B N 1
ATOM 3296 C CA . LYS B 1 183 ? 20.290 4.267 -13.971 1.00 26.19 198 LYS B CA 1
ATOM 3297 C C . LYS B 1 183 ? 21.501 4.256 -13.046 1.00 23.51 198 LYS B C 1
ATOM 3298 O O . LYS B 1 183 ? 21.652 3.352 -12.230 1.00 21.22 198 LYS B O 1
ATOM 3304 N N . ALA B 1 184 ? 22.375 5.247 -13.206 1.00 22.81 199 ALA B N 1
ATOM 3305 C CA . ALA B 1 184 ? 23.562 5.368 -12.363 1.00 25.00 199 ALA B CA 1
ATOM 3306 C C . ALA B 1 184 ? 23.110 5.457 -10.901 1.00 26.10 199 ALA B C 1
ATOM 3307 O O . ALA B 1 184 ? 23.723 4.866 -10.013 1.00 28.44 199 ALA B O 1
ATOM 3309 N N . LEU B 1 185 ? 21.995 6.144 -10.668 1.00 28.31 200 LEU B N 1
ATOM 3310 C CA . LEU B 1 185 ? 21.453 6.282 -9.318 1.00 31.37 200 LEU B CA 1
ATOM 3311 C C . LEU B 1 185 ? 20.896 4.970 -8.770 1.00 31.92 200 LEU B C 1
ATOM 3312 O O . LEU B 1 185 ? 21.202 4.593 -7.637 1.00 33.35 200 LEU B O 1
ATOM 3317 N N . PHE B 1 186 ? 20.093 4.268 -9.567 1.00 32.90 201 PHE B N 1
ATOM 3318 C CA . PHE B 1 186 ? 19.534 2.987 -9.126 1.00 34.42 201 PHE B CA 1
ATOM 3319 C C . PHE B 1 186 ? 20.652 1.979 -8.846 1.00 35.71 201 PHE B C 1
ATOM 3320 O O . PHE B 1 186 ? 20.609 1.268 -7.837 1.00 35.13 201 PHE B O 1
ATOM 3328 N N . ASP B 1 187 ? 21.660 1.941 -9.722 1.00 35.98 202 ASP B N 1
ATOM 3329 C CA . ASP B 1 187 ? 22.796 1.025 -9.560 1.00 37.22 202 ASP B CA 1
ATOM 3330 C C . ASP B 1 187 ? 23.539 1.264 -8.249 1.00 36.10 202 ASP B C 1
ATOM 3331 O O . ASP B 1 187 ? 23.872 0.321 -7.538 1.00 37.57 202 ASP B O 1
ATOM 3336 N N . PHE B 1 188 ? 23.791 2.529 -7.936 1.00 36.79 203 PHE B N 1
ATOM 3337 C CA . PHE B 1 188 ? 24.476 2.899 -6.705 1.00 38.42 203 PHE B CA 1
ATOM 3338 C C . PHE B 1 188 ? 23.680 2.428 -5.474 1.00 39.51 203 PHE B C 1
ATOM 3339 O O . PHE B 1 188 ? 24.227 1.757 -4.594 1.00 38.40 203 PHE B O 1
ATOM 3347 N N . LEU B 1 189 ? 22.384 2.743 -5.445 1.00 38.81 204 LEU B N 1
ATOM 3348 C CA . LEU B 1 189 ? 21.521 2.376 -4.325 1.00 38.33 204 LEU B CA 1
ATOM 3349 C C . LEU B 1 189 ? 21.450 0.873 -4.107 1.00 40.07 204 LEU B C 1
ATOM 3350 O O . LEU B 1 189 ? 21.387 0.409 -2.966 1.00 38.04 204 LEU B O 1
ATOM 3355 N N . LYS B 1 190 ? 21.454 0.116 -5.201 1.00 42.76 205 LYS B N 1
ATOM 3356 C CA . LYS B 1 190 ? 21.388 -1.343 -5.124 1.00 45.68 205 LYS B CA 1
ATOM 3357 C C . LYS B 1 190 ? 22.502 -1.933 -4.268 1.00 47.54 205 LYS B C 1
ATOM 3358 O O . LYS B 1 190 ? 22.281 -2.907 -3.550 1.00 46.08 205 LYS B O 1
ATOM 3364 N N . HIS B 1 191 ? 23.696 -1.349 -4.348 1.00 50.76 206 HIS B N 1
ATOM 3365 C CA . HIS B 1 191 ? 24.816 -1.865 -3.576 1.00 55.49 206 HIS B CA 1
ATOM 3366 C C . HIS B 1 191 ? 25.062 -1.225 -2.212 1.00 56.08 206 HIS B C 1
ATOM 3367 O O . HIS B 1 191 ? 25.361 -1.940 -1.253 1.00 57.26 206 HIS B O 1
ATOM 3374 N N . ARG B 1 192 ? 24.914 0.095 -2.096 1.00 55.66 207 ARG B N 1
ATOM 3375 C CA . ARG B 1 192 ? 25.147 0.727 -0.797 1.00 56.52 207 ARG B CA 1
ATOM 3376 C C . ARG B 1 192 ? 24.067 0.360 0.215 1.00 54.94 207 ARG B C 1
ATOM 3377 O O . ARG B 1 192 ? 24.312 0.360 1.420 1.00 55.10 207 ARG B O 1
ATOM 3385 N N . PHE B 1 193 ? 22.868 0.064 -0.275 1.00 53.17 208 PHE B N 1
ATOM 3386 C CA . PHE B 1 193 ? 21.772 -0.304 0.606 1.00 52.33 208 PHE B CA 1
ATOM 3387 C C . PHE B 1 193 ? 21.369 -1.759 0.418 1.00 53.49 208 PHE B C 1
ATOM 3388 O O . PHE B 1 193 ? 20.226 -2.135 0.686 1.00 53.27 208 PHE B O 1
ATOM 3396 N N . ASP B 1 194 ? 22.324 -2.580 -0.018 1.00 54.35 209 ASP B N 1
ATOM 3397 C CA . ASP B 1 194 ? 22.072 -4.002 -0.228 1.00 55.47 209 ASP B CA 1
ATOM 3398 C C . ASP B 1 194 ? 21.661 -4.678 1.083 1.00 54.84 209 ASP B C 1
ATOM 3399 O O . ASP B 1 194 ? 22.285 -4.463 2.125 1.00 54.06 209 ASP B O 1
ATOM 3404 N N . GLY B 1 195 ? 20.597 -5.474 1.021 1.00 54.36 210 GLY B N 1
ATOM 3405 C CA . GLY B 1 195 ? 20.111 -6.170 2.200 1.00 55.15 210 GLY B CA 1
ATOM 3406 C C . GLY B 1 195 ? 19.077 -5.400 3.008 1.00 56.26 210 GLY B C 1
ATOM 3407 O O . GLY B 1 195 ? 18.473 -5.945 3.933 1.00 57.13 210 GLY B O 1
ATOM 3408 N N . ARG B 1 196 ? 18.873 -4.132 2.663 1.00 55.98 211 ARG B N 1
ATOM 3409 C CA . ARG B 1 196 ? 17.909 -3.291 3.363 1.00 55.76 211 ARG B CA 1
ATOM 3410 C C . ARG B 1 196 ? 17.158 -2.378 2.394 1.00 54.81 211 ARG B C 1
ATOM 3411 O O . ARG B 1 196 ? 16.547 -1.389 2.800 1.00 55.16 211 ARG B O 1
ATOM 3419 N N . ILE B 1 197 ? 17.196 -2.728 1.112 1.00 53.40 212 ILE B N 1
ATOM 3420 C CA . ILE B 1 197 ? 16.518 -1.945 0.090 1.00 51.86 212 ILE B CA 1
ATOM 3421 C C . ILE B 1 197 ? 15.639 -2.832 -0.779 1.00 50.78 212 ILE B C 1
ATOM 3422 O O . ILE B 1 197 ? 15.905 -4.023 -0.957 1.00 50.92 212 ILE B O 1
ATOM 3427 N N . SER B 1 198 ? 14.577 -2.234 -1.296 1.00 48.89 213 SER B N 1
ATOM 3428 C CA . SER B 1 198 ? 13.631 -2.920 -2.154 1.00 47.77 213 SER B CA 1
ATOM 3429 C C . SER B 1 198 ? 13.331 -1.982 -3.317 1.00 46.98 213 SER B C 1
ATOM 3430 O O . SER B 1 198 ? 12.702 -0.943 -3.136 1.00 46.61 213 SER B O 1
ATOM 3433 N N . ILE B 1 199 ? 13.854 -2.323 -4.493 1.00 45.90 214 ILE B N 1
ATOM 3434 C CA . ILE B 1 199 ? 13.647 -1.528 -5.694 1.00 44.11 214 ILE B CA 1
ATOM 3435 C C . ILE B 1 199 ? 12.657 -2.237 -6.599 1.00 43.09 214 ILE B C 1
ATOM 3436 O O . ILE B 1 199 ? 12.870 -3.382 -6.992 1.00 45.01 214 ILE B O 1
ATOM 3441 N N . THR B 1 200 ? 11.567 -1.555 -6.922 1.00 41.05 215 THR B N 1
ATOM 3442 C CA . THR B 1 200 ? 10.543 -2.143 -7.767 1.00 40.17 215 THR B CA 1
ATOM 3443 C C . THR B 1 200 ? 10.100 -1.204 -8.874 1.00 39.04 215 THR B C 1
ATOM 3444 O O . THR B 1 200 ? 10.002 0.011 -8.683 1.00 39.35 215 THR B O 1
ATOM 3448 N N . ARG B 1 201 ? 9.880 -1.778 -10.050 1.00 36.55 216 ARG B N 1
ATOM 3449 C CA . ARG B 1 201 ? 9.426 -1.011 -11.191 1.00 36.35 216 ARG B CA 1
ATOM 3450 C C . ARG B 1 201 ? 7.907 -0.959 -11.160 1.00 35.39 216 ARG B C 1
ATOM 3451 O O . ARG B 1 201 ? 7.250 -1.927 -10.780 1.00 36.16 216 ARG B O 1
ATOM 3459 N N . VAL B 1 202 ? 7.363 0.187 -11.541 1.00 35.60 217 VAL B N 1
ATOM 3460 C CA . VAL B 1 202 ? 5.925 0.404 -11.584 1.00 35.90 217 VAL B CA 1
ATOM 3461 C C . VAL B 1 202 ? 5.618 0.996 -12.949 1.00 36.58 217 VAL B C 1
ATOM 3462 O O . VAL B 1 202 ? 6.113 2.073 -13.283 1.00 36.88 217 VAL B O 1
ATOM 3466 N N . THR B 1 203 ? 4.828 0.276 -13.742 1.00 37.61 218 THR B N 1
ATOM 3467 C CA . THR B 1 203 ? 4.453 0.725 -15.087 1.00 38.60 218 THR B CA 1
ATOM 3468 C C . THR B 1 203 ? 3.112 1.451 -15.126 1.00 40.27 218 THR B C 1
ATOM 3469 O O . THR B 1 203 ? 2.867 2.259 -16.025 1.00 40.07 218 THR B O 1
ATOM 3473 N N . ALA B 1 204 ? 2.253 1.158 -14.150 1.00 41.44 219 ALA B N 1
ATOM 3474 C CA . ALA B 1 204 ? 0.936 1.779 -14.057 1.00 44.28 219 ALA B CA 1
ATOM 3475 C C . ALA B 1 204 ? 1.053 3.277 -13.800 1.00 47.09 219 ALA B C 1
ATOM 3476 O O . ALA B 1 204 ? 1.996 3.731 -13.142 1.00 47.79 219 ALA B O 1
ATOM 3478 N N . ASP B 1 205 ? 0.095 4.036 -14.326 1.00 49.61 220 ASP B N 1
ATOM 3479 C CA . ASP B 1 205 ? 0.074 5.489 -14.173 1.00 52.58 220 ASP B CA 1
ATOM 3480 C C . ASP B 1 205 ? -0.440 5.897 -12.790 1.00 54.07 220 ASP B C 1
ATOM 3481 O O . ASP B 1 205 ? -1.628 6.186 -12.615 1.00 55.44 220 ASP B O 1
ATOM 3486 N N . LEU B 1 206 ? 0.474 5.947 -11.823 1.00 54.48 221 LEU B N 1
ATOM 3487 C CA . LEU B 1 206 ? 0.152 6.302 -10.443 1.00 55.88 221 LEU B CA 1
ATOM 3488 C C . LEU B 1 206 ? -0.513 7.660 -10.249 1.00 59.42 221 LEU B C 1
ATOM 3489 O O . LEU B 1 206 ? -1.046 7.930 -9.174 1.00 60.09 221 LEU B O 1
ATOM 3494 N N . SER B 1 207 ? -0.468 8.519 -11.268 1.00 63.55 222 SER B N 1
ATOM 3495 C CA . SER B 1 207 ? -1.074 9.847 -11.167 1.00 68.09 222 SER B CA 1
ATOM 3496 C C . SER B 1 207 ? -2.602 9.802 -11.115 1.00 71.39 222 SER B C 1
ATOM 3497 O O . SER B 1 207 ? -3.235 10.694 -10.549 1.00 71.61 222 SER B O 1
ATOM 3500 N N . LEU B 1 208 ? -3.179 8.740 -11.674 1.00 75.57 223 LEU B N 1
ATOM 3501 C CA . LEU B 1 208 ? -4.629 8.553 -11.704 1.00 80.45 223 LEU B CA 1
ATOM 3502 C C . LEU B 1 208 ? -5.226 8.210 -10.334 1.00 83.35 223 LEU B C 1
ATOM 3503 O O . LEU B 1 208 ? -6.447 8.209 -10.165 1.00 84.15 223 LEU B O 1
ATOM 3508 N N . ALA B 1 209 ? -4.359 7.936 -9.362 1.00 86.68 224 ALA B N 1
ATOM 3509 C CA . ALA B 1 209 ? -4.782 7.583 -8.008 1.00 89.85 224 ALA B CA 1
ATOM 3510 C C . ALA B 1 209 ? -5.406 8.750 -7.248 1.00 92.16 224 ALA B C 1
ATOM 3511 O O . ALA B 1 209 ? -5.087 9.914 -7.501 1.00 92.78 224 ALA B O 1
ATOM 3513 N N . LYS B 1 210 ? -6.297 8.422 -6.316 1.00 94.46 225 LYS B N 1
ATOM 3514 C CA . LYS B 1 210 ? -6.977 9.418 -5.490 1.00 96.24 225 LYS B CA 1
ATOM 3515 C C . LYS B 1 210 ? -6.361 9.463 -4.090 1.00 96.66 225 LYS B C 1
ATOM 3516 O O . LYS B 1 210 ? -7.031 9.783 -3.106 1.00 96.95 225 LYS B O 1
ATOM 3522 N N . SER B 1 230 ? -3.808 4.170 -16.873 1.00 93.13 245 SER B N 1
ATOM 3523 C CA . SER B 1 230 ? -5.055 3.872 -17.566 1.00 92.66 245 SER B CA 1
ATOM 3524 C C . SER B 1 230 ? -6.103 3.288 -16.612 1.00 92.11 245 SER B C 1
ATOM 3525 O O . SER B 1 230 ? -6.938 4.019 -16.073 1.00 92.46 245 SER B O 1
ATOM 3528 N N . SER B 1 231 ? -6.035 1.977 -16.389 1.00 90.77 246 SER B N 1
ATOM 3529 C CA . SER B 1 231 ? -6.975 1.280 -15.515 1.00 89.41 246 SER B CA 1
ATOM 3530 C C . SER B 1 231 ? -6.863 1.684 -14.051 1.00 88.42 246 SER B C 1
ATOM 3531 O O . SER B 1 231 ? -5.820 1.496 -13.423 1.00 88.73 246 SER B O 1
ATOM 3534 N N . ILE B 1 232 ? -7.958 2.202 -13.505 1.00 86.77 247 ILE B N 1
ATOM 3535 C CA . ILE B 1 232 ? -7.995 2.619 -12.109 1.00 85.66 247 ILE B CA 1
ATOM 3536 C C . ILE B 1 232 ? -7.927 1.394 -11.196 1.00 84.67 247 ILE B C 1
ATOM 3537 O O . ILE B 1 232 ? -7.578 1.497 -10.019 1.00 84.92 247 ILE B O 1
ATOM 3542 N N . ALA B 1 233 ? -8.222 0.229 -11.766 1.00 83.26 248 ALA B N 1
ATOM 3543 C CA . ALA B 1 233 ? -8.197 -1.025 -11.029 1.00 81.47 248 ALA B CA 1
ATOM 3544 C C . ALA B 1 233 ? -6.778 -1.435 -10.656 1.00 80.28 248 ALA B C 1
ATOM 3545 O O . ALA B 1 233 ? -6.512 -1.770 -9.502 1.00 80.12 248 ALA B O 1
ATOM 3547 N N . GLU B 1 234 ? -5.868 -1.400 -11.630 1.00 79.05 249 GLU B N 1
ATOM 3548 C CA . GLU B 1 234 ? -4.477 -1.780 -11.383 1.00 77.15 249 GLU B CA 1
ATOM 3549 C C . GLU B 1 234 ? -3.700 -0.705 -10.629 1.00 74.40 249 GLU B C 1
ATOM 3550 O O . GLU B 1 234 ? -2.698 -1.003 -9.980 1.00 73.07 249 GLU B O 1
ATOM 3556 N N . VAL B 1 235 ? -4.153 0.543 -10.734 1.00 71.88 250 VAL B N 1
ATOM 3557 C CA . VAL B 1 235 ? -3.512 1.646 -10.030 1.00 70.17 250 VAL B CA 1
ATOM 3558 C C . VAL B 1 235 ? -3.704 1.392 -8.538 1.00 69.33 250 VAL B C 1
ATOM 3559 O O . VAL B 1 235 ? -2.779 1.581 -7.753 1.00 68.70 250 VAL B O 1
ATOM 3563 N N . GLN B 1 236 ? -4.901 0.937 -8.163 1.00 68.10 251 GLN B N 1
ATOM 3564 C CA . GLN B 1 236 ? -5.205 0.617 -6.771 1.00 66.52 251 GLN B CA 1
ATOM 3565 C C . GLN B 1 236 ? -4.347 -0.565 -6.349 1.00 64.24 251 GLN B C 1
ATOM 3566 O O . GLN B 1 236 ? -3.825 -0.593 -5.237 1.00 64.70 251 GLN B O 1
ATOM 3572 N N . SER B 1 237 ? -4.215 -1.537 -7.251 1.00 61.52 252 SER B N 1
ATOM 3573 C CA . SER B 1 237 ? -3.428 -2.744 -7.006 1.00 59.91 252 SER B CA 1
ATOM 3574 C C . SER B 1 237 ? -1.971 -2.418 -6.728 1.00 57.77 252 SER B C 1
ATOM 3575 O O . SER B 1 237 ? -1.351 -3.035 -5.865 1.00 57.80 252 SER B O 1
ATOM 3578 N N . GLU B 1 238 ? -1.415 -1.481 -7.493 1.00 55.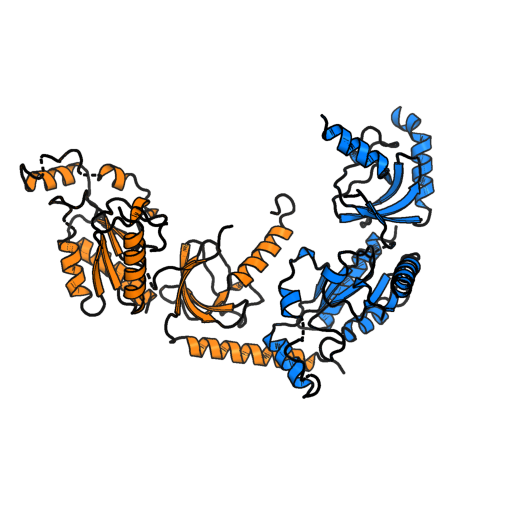32 253 GLU B N 1
ATOM 3579 C CA . GLU B 1 238 ? -0.026 -1.081 -7.310 1.00 52.33 253 GLU B CA 1
ATOM 3580 C C . GLU B 1 238 ? 0.143 -0.322 -6.002 1.00 50.08 253 GLU B C 1
ATOM 3581 O O . GLU B 1 238 ? 1.105 -0.557 -5.266 1.00 47.94 253 GLU B O 1
ATOM 3587 N N . ILE B 1 239 ? -0.803 0.576 -5.720 1.00 47.28 254 ILE B N 1
ATOM 3588 C CA . ILE B 1 239 ? -0.801 1.365 -4.491 1.00 46.08 254 ILE B CA 1
ATOM 3589 C C . ILE B 1 239 ? -0.765 0.379 -3.326 1.00 45.52 254 ILE B C 1
ATOM 3590 O O . ILE B 1 239 ? 0.069 0.492 -2.429 1.00 45.61 254 ILE B O 1
ATOM 3595 N N . GLU B 1 240 ? -1.641 -0.621 -3.388 1.00 46.61 255 GLU B N 1
ATOM 3596 C CA . GLU B 1 240 ? -1.725 -1.655 -2.363 1.00 47.78 255 GLU B CA 1
ATOM 3597 C C . GLU B 1 240 ? -0.443 -2.471 -2.311 1.00 46.09 255 GLU B C 1
ATOM 3598 O O . GLU B 1 240 ? 0.011 -2.842 -1.234 1.00 46.78 255 GLU B O 1
ATOM 3604 N N . ARG B 1 241 ? 0.147 -2.732 -3.474 1.00 44.27 256 ARG B N 1
ATOM 3605 C CA . ARG B 1 241 ? 1.383 -3.504 -3.539 1.00 43.55 256 ARG B CA 1
ATOM 3606 C C . ARG B 1 241 ? 2.557 -2.790 -2.857 1.00 43.08 256 ARG B C 1
ATOM 3607 O O . ARG B 1 241 ? 3.322 -3.425 -2.129 1.00 42.63 256 ARG B O 1
ATOM 3615 N N . ILE B 1 242 ? 2.694 -1.479 -3.057 1.00 41.34 257 ILE B N 1
ATOM 3616 C CA . ILE B 1 242 ? 3.811 -0.789 -2.422 1.00 43.56 257 ILE B CA 1
ATOM 3617 C C . ILE B 1 242 ? 3.604 -0.597 -0.921 1.00 43.42 257 ILE B C 1
ATOM 3618 O O . ILE B 1 242 ? 4.573 -0.516 -0.170 1.00 43.18 257 ILE B O 1
ATOM 3623 N N . PHE B 1 243 ? 2.345 -0.554 -0.486 1.00 44.16 258 PHE B N 1
ATOM 3624 C CA . PHE B 1 243 ? 2.032 -0.432 0.938 1.00 45.85 258 PHE B CA 1
ATOM 3625 C C . PHE B 1 243 ? 2.535 -1.701 1.626 1.00 47.27 258 PHE B C 1
ATOM 3626 O O . PHE B 1 243 ? 3.171 -1.637 2.680 1.00 47.33 258 PHE B O 1
ATOM 3634 N N . GLU B 1 244 ? 2.271 -2.847 0.995 1.00 48.65 259 GLU B N 1
ATOM 3635 C CA . GLU B 1 244 ? 2.694 -4.144 1.517 1.00 50.60 259 GLU B CA 1
ATOM 3636 C C . GLU B 1 244 ? 4.220 -4.212 1.582 1.00 50.47 259 GLU B C 1
ATOM 3637 O O . GLU B 1 244 ? 4.778 -4.652 2.586 1.00 51.06 259 GLU B O 1
ATOM 3643 N N . LEU B 1 245 ? 4.887 -3.755 0.518 1.00 49.11 260 LEU B N 1
ATOM 3644 C CA . LEU B 1 245 ? 6.352 -3.755 0.456 1.00 48.32 260 LEU B CA 1
ATOM 3645 C C . LEU B 1 245 ? 7.009 -2.932 1.564 1.00 47.99 260 LEU B C 1
ATOM 3646 O O . LEU B 1 245 ? 8.101 -3.264 2.025 1.00 48.60 260 LEU B O 1
ATOM 3651 N N . ALA B 1 246 ? 6.351 -1.851 1.972 1.00 48.24 261 ALA B N 1
ATOM 3652 C CA . ALA B 1 246 ? 6.879 -0.967 3.014 1.00 48.43 261 ALA B CA 1
ATOM 3653 C C . ALA B 1 246 ? 6.733 -1.505 4.438 1.00 48.59 261 ALA B C 1
ATOM 3654 O O . ALA B 1 246 ? 7.421 -1.039 5.348 1.00 47.74 261 ALA B O 1
ATOM 3656 N N . LYS B 1 247 ? 5.839 -2.475 4.624 1.00 50.81 262 LYS B N 1
ATOM 3657 C CA . LYS B 1 247 ? 5.590 -3.076 5.937 1.00 54.16 262 LYS B CA 1
ATOM 3658 C C . LYS B 1 247 ? 6.835 -3.654 6.604 1.00 54.08 262 LYS B C 1
ATOM 3659 O O . LYS B 1 247 ? 6.971 -3.599 7.824 1.00 54.61 262 LYS B O 1
ATOM 3665 N N . SER B 1 248 ? 7.728 -4.217 5.797 1.00 55.61 263 SER B N 1
ATOM 3666 C CA . SER B 1 248 ? 8.968 -4.820 6.287 1.00 55.87 263 SER B CA 1
ATOM 3667 C C . SER B 1 248 ? 9.962 -3.788 6.820 1.00 55.51 263 SER B C 1
ATOM 3668 O O . SER B 1 248 ? 10.999 -4.152 7.377 1.00 55.55 263 SER B O 1
ATOM 3671 N N . LEU B 1 249 ? 9.643 -2.510 6.626 1.00 54.37 264 LEU B N 1
ATOM 3672 C CA . LEU B 1 249 ? 10.483 -1.393 7.063 1.00 54.34 264 LEU B CA 1
ATOM 3673 C C . LEU B 1 249 ? 11.772 -1.204 6.262 1.00 53.07 264 LEU B C 1
ATOM 3674 O O . LEU B 1 249 ? 12.646 -0.429 6.649 1.00 52.58 264 LEU B O 1
ATOM 3679 N N . GLN B 1 250 ? 11.889 -1.915 5.146 1.00 52.21 265 GLN B N 1
ATOM 3680 C CA . GLN B 1 250 ? 13.059 -1.778 4.288 1.00 51.29 265 GLN B CA 1
ATOM 3681 C C . GLN B 1 250 ? 12.822 -0.588 3.372 1.00 48.81 265 GLN B C 1
ATOM 3682 O O . GLN B 1 250 ? 11.671 -0.212 3.133 1.00 47.48 265 GLN B O 1
ATOM 3688 N N . LEU B 1 251 ? 13.905 0.030 2.902 1.00 46.40 266 LEU B N 1
ATOM 3689 C CA . LEU B 1 251 ? 13.802 1.180 2.007 1.00 44.28 266 LEU B CA 1
ATOM 3690 C C . LEU B 1 251 ? 13.128 0.792 0.701 1.00 42.77 266 LEU B C 1
ATOM 3691 O O . LEU B 1 251 ? 13.571 -0.123 0.012 1.00 42.86 266 LEU B O 1
ATOM 3696 N N . VAL B 1 252 ? 12.026 1.460 0.390 1.00 40.84 267 VAL B N 1
ATOM 3697 C CA . VAL B 1 252 ? 11.303 1.179 -0.841 1.00 38.20 267 VAL B CA 1
ATOM 3698 C C . VAL B 1 252 ? 11.616 2.244 -1.882 1.00 35.76 267 VAL B C 1
ATOM 3699 O O . VAL B 1 252 ? 11.458 3.439 -1.630 1.00 33.57 267 VAL B O 1
ATOM 3703 N N . VAL B 1 253 ? 12.107 1.797 -3.035 1.00 33.17 268 VAL B N 1
ATOM 3704 C CA . VAL B 1 253 ? 12.453 2.687 -4.128 1.00 30.83 268 VAL B CA 1
ATOM 3705 C C . VAL B 1 253 ? 11.702 2.253 -5.380 1.00 32.25 268 VAL B C 1
ATOM 3706 O O . VAL B 1 253 ? 11.829 1.108 -5.833 1.00 30.90 268 VAL B O 1
ATOM 3710 N N . LEU B 1 254 ? 10.952 3.187 -5.955 1.00 29.77 269 LEU B N 1
ATOM 3711 C CA . LEU B 1 254 ? 10.161 2.904 -7.141 1.00 30.75 269 LEU B CA 1
ATOM 3712 C C . LEU B 1 254 ? 10.792 3.407 -8.430 1.00 30.99 269 LEU B C 1
ATOM 3713 O O . LEU B 1 254 ? 11.424 4.461 -8.450 1.00 32.02 269 LEU B O 1
ATOM 3718 N N . ASP B 1 255 ? 10.672 2.612 -9.485 1.00 29.82 270 ASP B N 1
ATOM 3719 C CA . ASP B 1 255 ? 11.122 3.037 -10.801 1.00 31.41 270 ASP B CA 1
ATOM 3720 C C . ASP B 1 255 ? 9.768 3.232 -11.477 1.00 30.79 270 ASP B C 1
ATOM 3721 O O . ASP B 1 255 ? 9.256 2.328 -12.138 1.00 29.07 270 ASP B O 1
ATOM 3726 N N . ALA B 1 256 ? 9.156 4.380 -11.203 1.00 28.76 271 ALA B N 1
ATOM 3727 C CA . ALA B 1 256 ? 7.841 4.710 -11.734 1.00 29.11 271 ALA B CA 1
ATOM 3728 C C . ALA B 1 256 ? 7.933 5.343 -13.116 1.00 30.01 271 ALA B C 1
ATOM 3729 O O . ALA B 1 256 ? 8.181 6.545 -13.243 1.00 27.69 271 ALA B O 1
ATOM 3731 N N . ASP B 1 257 ? 7.684 4.526 -14.138 1.00 30.37 272 ASP B N 1
ATOM 3732 C CA . ASP B 1 257 ? 7.745 4.933 -15.541 1.00 31.99 272 ASP B CA 1
ATOM 3733 C C . ASP B 1 257 ? 7.055 6.233 -15.931 1.00 33.13 272 ASP B C 1
ATOM 3734 O O . ASP B 1 257 ? 7.596 7.004 -16.721 1.00 32.64 272 ASP B O 1
ATOM 3739 N N . THR B 1 258 ? 5.862 6.468 -15.392 1.00 33.69 273 THR B N 1
ATOM 3740 C CA . THR B 1 258 ? 5.085 7.648 -15.764 1.00 35.68 273 THR B CA 1
ATOM 3741 C C . THR B 1 258 ? 5.279 8.932 -14.979 1.00 35.79 273 THR B C 1
ATOM 3742 O O . THR B 1 258 ? 4.753 9.971 -15.374 1.00 36.44 273 THR B O 1
ATOM 3746 N N . ILE B 1 259 ? 6.036 8.879 -13.887 1.00 36.26 274 ILE B N 1
ATOM 3747 C CA . ILE B 1 259 ? 6.244 10.069 -13.065 1.00 35.82 274 ILE B CA 1
ATOM 3748 C C . ILE B 1 259 ? 7.426 10.945 -13.485 1.00 36.88 274 ILE B C 1
ATOM 3749 O O . ILE B 1 259 ? 8.579 10.645 -13.170 1.00 37.13 274 ILE B O 1
ATOM 3754 N N . ASN B 1 260 ? 7.119 12.050 -14.156 1.00 37.17 275 ASN B N 1
ATOM 3755 C CA . ASN B 1 260 ? 8.123 13.008 -14.611 1.00 39.11 275 ASN B CA 1
ATOM 3756 C C . ASN B 1 260 ? 7.969 14.368 -13.910 1.00 41.94 275 ASN B C 1
ATOM 3757 O O . ASN B 1 260 ? 8.768 15.281 -14.141 1.00 39.63 275 ASN B O 1
ATOM 3762 N N . HIS B 1 261 ? 6.942 14.492 -13.066 1.00 44.60 276 HIS B N 1
ATOM 3763 C CA . HIS B 1 261 ? 6.645 15.735 -12.345 1.00 46.38 276 HIS B CA 1
ATOM 3764 C C . HIS B 1 261 ? 6.043 15.401 -10.976 1.00 46.50 276 HIS B C 1
ATOM 3765 O O . HIS B 1 261 ? 5.236 14.479 -10.863 1.00 46.28 276 HIS B O 1
ATOM 3772 N N . PRO B 1 262 ? 6.425 16.152 -9.921 1.00 47.10 277 PRO B N 1
ATOM 3773 C CA . PRO B 1 262 ? 5.939 15.961 -8.541 1.00 47.88 277 PRO B CA 1
ATOM 3774 C C . PRO B 1 262 ? 4.410 16.049 -8.403 1.00 47.78 277 PRO B C 1
ATOM 3775 O O . PRO B 1 262 ? 3.796 15.299 -7.642 1.00 47.43 277 PRO B O 1
ATOM 3779 N N . ALA B 1 263 ? 3.811 16.986 -9.132 1.00 48.39 278 ALA B N 1
ATOM 3780 C CA . ALA B 1 263 ? 2.365 17.202 -9.106 1.00 50.10 278 ALA B CA 1
ATOM 3781 C C . ALA B 1 263 ? 1.567 15.934 -9.382 1.00 50.42 278 ALA B C 1
ATOM 3782 O O . ALA B 1 263 ? 0.435 15.786 -8.922 1.00 51.00 278 ALA B O 1
ATOM 3784 N N . GLN B 1 264 ? 2.174 15.016 -10.123 1.00 50.73 279 GLN B N 1
ATOM 3785 C CA . GLN B 1 264 ? 1.534 13.759 -10.476 1.00 50.71 279 GLN B CA 1
ATOM 3786 C C . GLN B 1 264 ? 1.373 12.813 -9.292 1.00 50.70 279 GLN B C 1
ATOM 3787 O O . GLN B 1 264 ? 0.670 11.814 -9.391 1.00 51.04 279 GLN B O 1
ATOM 3793 N N . LEU B 1 265 ? 2.016 13.130 -8.173 1.00 50.47 280 LEU B N 1
ATOM 3794 C CA . LEU B 1 265 ? 1.929 12.286 -6.983 1.00 52.82 280 LEU B CA 1
ATOM 3795 C C . LEU B 1 265 ? 1.449 13.027 -5.737 1.00 54.45 280 LEU B C 1
ATOM 3796 O O . LEU B 1 265 ? 1.271 12.421 -4.678 1.00 53.13 280 LEU B O 1
ATOM 3801 N N . ALA B 1 266 ? 1.234 14.332 -5.874 1.00 56.34 281 ALA B N 1
ATOM 3802 C CA . ALA B 1 266 ? 0.796 15.173 -4.765 1.00 58.99 281 ALA B CA 1
ATOM 3803 C C . ALA B 1 266 ? -0.487 14.710 -4.070 1.00 60.38 281 ALA B C 1
ATOM 3804 O O . ALA B 1 266 ? -0.556 14.684 -2.837 1.00 61.04 281 ALA B O 1
ATOM 3806 N N . LYS B 1 267 ? -1.493 14.326 -4.851 1.00 61.12 282 LYS B N 1
ATOM 3807 C CA . LYS B 1 267 ? -2.763 13.889 -4.277 1.00 62.29 282 LYS B CA 1
ATOM 3808 C C . LYS B 1 267 ? -2.938 12.382 -4.072 1.00 61.47 282 LYS B C 1
ATOM 3809 O O . LYS B 1 267 ? -4.061 11.875 -4.067 1.00 62.15 282 LYS B O 1
ATOM 3815 N N . THR B 1 268 ? -1.829 11.673 -3.880 1.00 59.91 283 THR B N 1
ATOM 3816 C CA . THR B 1 268 ? -1.872 10.230 -3.655 1.00 56.97 283 THR B CA 1
ATOM 3817 C C . THR B 1 268 ? -1.579 9.934 -2.189 1.00 54.84 283 THR B C 1
ATOM 3818 O O . THR B 1 268 ? -1.022 10.773 -1.476 1.00 55.21 283 THR B O 1
ATOM 3822 N N . SER B 1 269 ? -1.932 8.728 -1.757 1.00 51.89 284 SER B N 1
ATOM 3823 C CA . SER B 1 269 ? -1.710 8.298 -0.381 1.00 49.04 284 SER B CA 1
ATOM 3824 C C . SER B 1 269 ? -0.303 7.731 -0.163 1.00 45.92 284 SER B C 1
ATOM 3825 O O . SER B 1 269 ? 0.017 7.269 0.932 1.00 45.28 284 SER B O 1
ATOM 3828 N N . LEU B 1 270 ? 0.543 7.799 -1.187 1.00 42.34 285 LEU B N 1
ATOM 3829 C CA . LEU B 1 270 ? 1.895 7.260 -1.085 1.00 40.21 285 LEU B CA 1
ATOM 3830 C C . LEU B 1 270 ? 2.885 8.080 -0.265 1.00 39.22 285 LEU B C 1
ATOM 3831 O O . LEU B 1 270 ? 3.835 7.520 0.290 1.00 35.94 285 LEU B O 1
ATOM 3836 N N . ALA B 1 271 ? 2.655 9.392 -0.178 1.00 38.72 286 ALA B N 1
ATOM 3837 C CA . ALA B 1 271 ? 3.543 10.297 0.560 1.00 38.01 286 ALA B CA 1
ATOM 3838 C C . ALA B 1 271 ? 4.992 9.989 0.147 1.00 38.17 286 ALA B C 1
ATOM 3839 O O . ALA B 1 271 ? 5.859 9.756 0.991 1.00 38.73 286 ALA B O 1
ATOM 3841 N N . PRO B 1 272 ? 5.274 10.032 -1.164 1.00 38.64 287 PRO B N 1
ATOM 3842 C CA . PRO B 1 272 ? 6.600 9.743 -1.713 1.00 38.17 287 PRO B CA 1
ATOM 3843 C C . PRO B 1 272 ? 7.719 10.706 -1.375 1.00 37.94 287 PRO B C 1
ATOM 3844 O O . PRO B 1 272 ? 7.495 11.894 -1.137 1.00 38.07 287 PRO B O 1
ATOM 3848 N N . ILE B 1 273 ? 8.931 10.165 -1.349 1.00 37.20 288 ILE B N 1
ATOM 3849 C CA . ILE B 1 273 ? 10.124 10.967 -1.145 1.00 36.55 288 ILE B CA 1
ATOM 3850 C C . ILE B 1 273 ? 10.512 11.308 -2.588 1.00 36.16 288 ILE B C 1
ATOM 3851 O O . ILE B 1 273 ? 11.007 10.457 -3.326 1.00 35.81 288 ILE B O 1
ATOM 3856 N N . ILE B 1 274 ? 10.167 12.514 -3.018 1.00 37.06 289 ILE B N 1
ATOM 3857 C CA . ILE B 1 274 ? 10.464 12.950 -4.374 1.00 39.06 289 ILE B CA 1
ATOM 3858 C C . ILE B 1 274 ? 11.897 13.439 -4.492 1.00 39.73 289 ILE B C 1
ATOM 3859 O O . ILE B 1 274 ? 12.309 14.365 -3.786 1.00 39.83 289 ILE B O 1
ATOM 3864 N N . VAL B 1 275 ? 12.656 12.791 -5.373 1.00 37.90 290 VAL B N 1
ATOM 3865 C CA . VAL B 1 275 ? 14.049 13.148 -5.601 1.00 36.54 290 VAL B CA 1
ATOM 3866 C C . VAL B 1 275 ? 14.192 13.769 -6.984 1.00 36.84 290 VAL B C 1
ATOM 3867 O O . VAL B 1 275 ? 13.892 13.137 -7.993 1.00 38.55 290 VAL B O 1
ATOM 3871 N N . PHE B 1 276 ? 14.622 15.023 -7.022 1.00 36.76 291 PHE B N 1
ATOM 3872 C CA . PHE B 1 276 ? 14.815 15.725 -8.282 1.00 36.58 291 PHE B CA 1
ATOM 3873 C C . PHE B 1 276 ? 16.259 15.551 -8.737 1.00 36.88 291 PHE B C 1
ATOM 3874 O O . PHE B 1 276 ? 17.176 16.115 -8.133 1.00 36.76 291 PHE B O 1
ATOM 3882 N N . VAL B 1 277 ? 16.465 14.719 -9.755 1.00 37.03 292 VAL B N 1
ATOM 3883 C CA . VAL B 1 277 ? 17.803 14.509 -10.311 1.00 37.13 292 VAL B CA 1
ATOM 3884 C C . VAL B 1 277 ? 17.952 15.695 -11.258 1.00 36.85 292 VAL B C 1
ATOM 3885 O O . VAL B 1 277 ? 17.443 15.679 -12.375 1.00 35.15 292 VAL B O 1
ATOM 3889 N N . LYS B 1 278 ? 18.630 16.733 -10.779 1.00 39.28 293 LYS B N 1
ATOM 3890 C CA . LYS B 1 278 ? 18.773 17.982 -11.519 1.00 41.15 293 LYS B CA 1
ATOM 3891 C C . LYS B 1 278 ? 20.060 18.246 -12.284 1.00 42.50 293 LYS B C 1
ATOM 3892 O O . LYS B 1 278 ? 21.159 17.896 -11.844 1.00 42.38 293 LYS B O 1
ATOM 3898 N N . VAL B 1 279 ? 19.893 18.899 -13.430 1.00 42.98 294 VAL B N 1
ATOM 3899 C CA . VAL B 1 279 ? 20.998 19.303 -14.286 1.00 44.94 294 VAL B CA 1
ATOM 3900 C C . VAL B 1 279 ? 21.126 20.819 -14.103 1.00 45.42 294 VAL B C 1
ATOM 3901 O O . VAL B 1 279 ? 20.131 21.541 -14.172 1.00 44.23 294 VAL B O 1
ATOM 3905 N N . SER B 1 280 ? 22.353 21.283 -13.869 1.00 46.58 295 SER B N 1
ATOM 3906 C CA . SER B 1 280 ? 22.645 22.697 -13.616 1.00 47.83 295 SER B CA 1
ATOM 3907 C C . SER B 1 280 ? 21.968 23.767 -14.470 1.00 47.85 295 SER B C 1
ATOM 3908 O O . SER B 1 280 ? 21.662 24.847 -13.963 1.00 49.54 295 SER B O 1
ATOM 3911 N N . SER B 1 281 ? 21.704 23.470 -15.740 1.00 47.82 296 SER B N 1
ATOM 3912 C CA . SER B 1 281 ? 21.074 24.443 -16.629 1.00 47.18 296 SER B CA 1
ATOM 3913 C C . SER B 1 281 ? 20.595 23.807 -17.930 1.00 47.86 296 SER B C 1
ATOM 3914 O O . SER B 1 281 ? 20.980 22.681 -18.258 1.00 46.78 296 SER B O 1
ATOM 3917 N N . PRO B 1 282 ? 19.745 24.530 -18.692 1.00 48.17 297 PRO B N 1
ATOM 3918 C CA . PRO B 1 282 ? 19.202 24.058 -19.972 1.00 48.22 297 PRO B CA 1
ATOM 3919 C C . PRO B 1 282 ? 20.312 23.855 -21.002 1.00 48.87 297 PRO B C 1
ATOM 3920 O O . PRO B 1 282 ? 20.166 23.072 -21.939 1.00 49.05 297 PRO B O 1
ATOM 3924 N N . LYS B 1 283 ? 21.414 24.578 -20.829 1.00 48.85 298 LYS B N 1
ATOM 3925 C CA . LYS B 1 283 ? 22.554 24.468 -21.732 1.00 48.96 298 LYS B CA 1
ATOM 3926 C C . LYS B 1 283 ? 23.211 23.104 -21.525 1.00 46.12 298 LYS B C 1
ATOM 3927 O O . LYS B 1 283 ? 23.516 22.400 -22.482 1.00 45.48 298 LYS B O 1
ATOM 3933 N N . VAL B 1 284 ? 23.405 22.740 -20.261 1.00 44.55 299 VAL B N 1
ATOM 3934 C CA . VAL B 1 284 ? 24.011 21.469 -19.893 1.00 43.72 299 VAL B CA 1
ATOM 3935 C C . VAL B 1 284 ? 23.145 20.288 -20.344 1.00 42.60 299 VAL B C 1
ATOM 3936 O O . VAL B 1 284 ? 23.674 19.281 -20.816 1.00 43.27 299 VAL B O 1
ATOM 3940 N N . LEU B 1 285 ? 21.824 20.429 -20.243 1.00 41.49 300 LEU B N 1
ATOM 3941 C CA . LEU B 1 285 ? 20.910 19.366 -20.660 1.00 40.65 300 LEU B CA 1
ATOM 3942 C C . LEU B 1 285 ? 20.981 19.170 -22.170 1.00 41.28 300 LEU B C 1
ATOM 3943 O O . LEU B 1 285 ? 20.960 18.031 -22.655 1.00 40.89 300 LEU B O 1
ATOM 3948 N N . GLN B 1 286 ? 21.056 20.279 -22.906 1.00 39.69 301 GLN B N 1
ATOM 3949 C CA . GLN B 1 286 ? 21.135 20.225 -24.361 1.00 39.35 301 GLN B CA 1
ATOM 3950 C C . GLN B 1 286 ? 22.442 19.560 -24.800 1.00 37.47 301 GLN B C 1
ATOM 3951 O O . GLN B 1 286 ? 22.480 18.861 -25.812 1.00 37.16 301 GLN B O 1
ATOM 3957 N N . ARG B 1 287 ? 23.502 19.764 -24.024 1.00 35.63 302 ARG B N 1
ATOM 3958 C CA . ARG B 1 287 ? 24.790 19.149 -24.323 1.00 35.46 302 ARG B CA 1
ATOM 3959 C C . ARG B 1 287 ? 24.705 17.643 -24.081 1.00 33.97 302 ARG B C 1
ATOM 3960 O O . ARG B 1 287 ? 25.207 16.849 -24.876 1.00 33.46 302 ARG B O 1
ATOM 3968 N N . LEU B 1 288 ? 24.072 17.261 -22.974 1.00 32.81 303 LEU B N 1
ATOM 3969 C CA . LEU B 1 288 ? 23.901 15.854 -22.632 1.00 31.50 303 LEU B CA 1
ATOM 3970 C C . LEU B 1 288 ? 23.121 15.149 -23.740 1.00 30.48 303 LEU B C 1
ATOM 3971 O O . LEU B 1 288 ? 23.514 14.082 -24.206 1.00 31.27 303 LEU B O 1
ATOM 3976 N N . ILE B 1 289 ? 22.039 15.775 -24.190 1.00 30.58 304 ILE B N 1
ATOM 3977 C CA . ILE B 1 289 ? 21.219 15.213 -25.250 1.00 30.93 304 ILE B CA 1
ATOM 3978 C C . ILE B 1 289 ? 22.014 15.125 -26.548 1.00 32.41 304 ILE B C 1
ATOM 3979 O O . ILE B 1 289 ? 21.980 14.098 -27.229 1.00 32.27 304 ILE B O 1
ATOM 3984 N N . ARG B 1 290 ? 22.772 16.180 -26.852 1.00 33.92 305 ARG B N 1
ATOM 3985 C CA . ARG B 1 290 ? 23.597 16.215 -28.057 1.00 33.41 305 ARG B CA 1
ATOM 3986 C C . ARG B 1 290 ? 24.625 15.082 -28.048 1.00 31.54 305 ARG B C 1
ATOM 3987 O O . ARG B 1 290 ? 24.813 14.397 -29.057 1.00 30.01 305 ARG B O 1
ATOM 3995 N N . SER B 1 291 ? 25.249 14.861 -26.892 1.00 28.92 306 SER B N 1
ATOM 3996 C CA . SER B 1 291 ? 26.263 13.823 -26.746 1.00 26.73 306 SER B CA 1
ATOM 3997 C C . SER B 1 291 ? 25.738 12.415 -27.060 1.00 27.24 306 SER B C 1
ATOM 3998 O O . SER B 1 291 ? 26.520 11.513 -27.389 1.00 24.83 306 SER B O 1
ATOM 4001 N N . ARG B 1 292 ? 24.421 12.233 -26.970 1.00 27.70 307 ARG B N 1
ATOM 4002 C CA . ARG B 1 292 ? 23.811 10.933 -27.254 1.00 30.41 307 ARG B CA 1
ATOM 4003 C C . ARG B 1 292 ? 23.304 10.752 -28.690 1.00 32.43 307 ARG B C 1
ATOM 4004 O O . ARG B 1 292 ? 22.720 9.720 -29.023 1.00 33.31 307 ARG B O 1
ATOM 4012 N N . GLY B 1 293 ? 23.513 11.765 -29.526 1.00 34.05 308 GLY B N 1
ATOM 4013 C CA . GLY B 1 293 ? 23.131 11.669 -30.924 1.00 36.15 308 GLY B CA 1
ATOM 4014 C C . GLY B 1 293 ? 21.764 12.065 -31.460 1.00 36.66 308 GLY B C 1
ATOM 4015 O O . GLY B 1 293 ? 20.890 12.564 -30.752 1.00 37.66 308 GLY B O 1
ATOM 4016 N N . LYS B 1 294 ? 21.617 11.812 -32.758 1.00 36.16 309 LYS B N 1
ATOM 4017 C CA . LYS B 1 294 ? 20.425 12.091 -33.548 1.00 36.56 309 LYS B CA 1
ATOM 4018 C C . LYS B 1 294 ? 19.103 11.632 -32.934 1.00 37.14 309 LYS B C 1
ATOM 4019 O O . LYS B 1 294 ? 18.135 12.398 -32.901 1.00 37.60 309 LYS B O 1
ATOM 4025 N N . SER B 1 295 ? 19.062 10.380 -32.477 1.00 33.96 310 SER B N 1
ATOM 4026 C CA . SER B 1 295 ? 17.854 9.799 -31.906 1.00 34.67 310 SER B CA 1
ATOM 4027 C C . SER B 1 295 ? 17.346 10.518 -30.661 1.00 34.54 310 SER B C 1
ATOM 4028 O O . SER B 1 295 ? 16.165 10.432 -30.328 1.00 34.49 310 SER B O 1
ATOM 4031 N N . GLN B 1 296 ? 18.246 11.187 -29.953 1.00 34.32 311 GLN B N 1
ATOM 4032 C CA . GLN B 1 296 ? 17.868 11.915 -28.758 1.00 34.23 311 GLN B CA 1
ATOM 4033 C C . GLN B 1 296 ? 17.653 13.374 -29.119 1.00 35.90 311 GLN B C 1
ATOM 4034 O O . GLN B 1 296 ? 16.713 14.012 -28.643 1.00 35.96 311 GLN B O 1
ATOM 4048 N N . LYS B 1 298 ? 16.542 14.474 -31.779 1.00 45.06 313 LYS B N 1
ATOM 4049 C CA . LYS B 1 298 ? 15.266 14.524 -32.485 1.00 46.11 313 LYS B CA 1
ATOM 4050 C C . LYS B 1 298 ? 14.151 15.030 -31.568 1.00 46.97 313 LYS B C 1
ATOM 4051 O O . LYS B 1 298 ? 13.294 15.806 -31.992 1.00 47.25 313 LYS B O 1
ATOM 4057 N N . HIS B 1 299 ? 14.186 14.592 -30.309 1.00 46.47 314 HIS B N 1
ATOM 4058 C CA . HIS B 1 299 ? 13.192 14.974 -29.312 1.00 44.98 314 HIS B CA 1
ATOM 4059 C C . HIS B 1 299 ? 13.721 16.025 -28.340 1.00 44.51 314 HIS B C 1
ATOM 4060 O O . HIS B 1 299 ? 13.381 16.013 -27.148 1.00 45.16 314 HIS B O 1
ATOM 4067 N N . LEU B 1 300 ? 14.545 16.935 -28.852 1.00 44.15 315 LEU B N 1
ATOM 4068 C CA . LEU B 1 300 ? 15.138 17.997 -28.042 1.00 44.17 315 LEU B CA 1
ATOM 4069 C C . LEU B 1 300 ? 14.107 18.892 -27.361 1.00 45.21 315 LEU B C 1
ATOM 4070 O O . LEU B 1 300 ? 14.250 19.225 -26.186 1.00 44.87 315 LEU B O 1
ATOM 4075 N N . THR B 1 301 ? 13.066 19.268 -28.098 1.00 45.60 316 THR B N 1
ATOM 4076 C CA . THR B 1 301 ? 12.041 20.155 -27.566 1.00 46.51 316 THR B CA 1
ATOM 4077 C C . THR B 1 301 ? 11.221 19.582 -26.414 1.00 45.34 316 THR B C 1
ATOM 4078 O O . THR B 1 301 ? 11.110 20.218 -25.367 1.00 44.80 316 THR B O 1
ATOM 4082 N N . VAL B 1 302 ? 10.662 18.389 -26.592 1.00 45.97 317 VAL B N 1
ATOM 4083 C CA . VAL B 1 302 ? 9.860 17.777 -25.534 1.00 46.10 317 VAL B CA 1
ATOM 4084 C C . VAL B 1 302 ? 10.637 17.580 -24.237 1.00 45.32 317 VAL B C 1
ATOM 4085 O O . VAL B 1 302 ? 10.096 17.796 -23.153 1.00 46.89 317 VAL B O 1
ATOM 4089 N N . GLN B 1 303 ? 11.911 17.211 -24.352 1.00 43.72 318 GLN B N 1
ATOM 4090 C CA . GLN B 1 303 ? 12.753 17.000 -23.178 1.00 40.92 318 GLN B CA 1
ATOM 4091 C C . GLN B 1 303 ? 13.062 18.328 -22.504 1.00 40.05 318 GLN B C 1
ATOM 4092 O O . GLN B 1 303 ? 13.349 18.391 -21.307 1.00 38.24 318 GLN B O 1
ATOM 4114 N N . ALA B 1 306 ? 10.099 19.461 -20.459 1.00 56.47 321 ALA B N 1
ATOM 4115 C CA . ALA B 1 306 ? 9.933 18.699 -19.217 1.00 51.56 321 ALA B CA 1
ATOM 4116 C C . ALA B 1 306 ? 10.895 19.224 -18.156 1.00 49.37 321 ALA B C 1
ATOM 4117 O O . ALA B 1 306 ? 10.555 19.303 -16.973 1.00 47.48 321 ALA B O 1
ATOM 4119 N N . TYR B 1 307 ? 12.093 19.592 -18.601 1.00 47.28 322 TYR B N 1
ATOM 4120 C CA . TYR B 1 307 ? 13.113 20.138 -17.723 1.00 46.82 322 TYR B CA 1
ATOM 4121 C C . TYR B 1 307 ? 12.662 21.501 -17.192 1.00 47.84 322 TYR B C 1
ATOM 4122 O O . TYR B 1 307 ? 12.872 21.826 -16.020 1.00 46.49 322 TYR B O 1
ATOM 4131 N N . ASP B 1 308 ? 12.081 22.307 -18.078 1.00 48.83 323 ASP B N 1
ATOM 4132 C CA . ASP B 1 308 ? 11.600 23.633 -17.707 1.00 52.55 323 ASP B CA 1
ATOM 4133 C C . ASP B 1 308 ? 10.543 23.564 -16.609 1.00 52.79 323 ASP B C 1
ATOM 4134 O O . ASP B 1 308 ? 10.664 24.242 -15.586 1.00 51.90 323 ASP B O 1
ATOM 4139 N N . LYS B 1 309 ? 9.535 22.716 -16.811 1.00 53.61 324 LYS B N 1
ATOM 4140 C CA . LYS B 1 309 ? 8.456 22.546 -15.836 1.00 55.22 324 LYS B CA 1
ATOM 4141 C C . LYS B 1 309 ? 8.991 22.147 -14.464 1.00 55.19 324 LYS B C 1
ATOM 4142 O O . LYS B 1 309 ? 8.482 22.592 -13.436 1.00 56.40 324 LYS B O 1
ATOM 4148 N N . LEU B 1 310 ? 10.015 21.299 -14.454 1.00 55.17 325 LEU B N 1
ATOM 4149 C CA . LEU B 1 310 ? 10.612 20.836 -13.206 1.00 54.68 325 LEU B CA 1
ATOM 4150 C C . LEU B 1 310 ? 11.329 21.944 -12.436 1.00 54.53 325 LEU B C 1
ATOM 4151 O O . LEU B 1 310 ? 11.177 22.060 -11.219 1.00 53.36 325 LEU B O 1
ATOM 4156 N N . VAL B 1 311 ? 12.099 22.758 -13.153 1.00 55.16 326 VAL B N 1
ATOM 4157 C CA . VAL B 1 311 ? 12.846 23.853 -12.550 1.00 57.56 326 VAL B CA 1
ATOM 4158 C C . VAL B 1 311 ? 11.917 24.947 -12.018 1.00 57.90 326 VAL B C 1
ATOM 4159 O O . VAL B 1 311 ? 12.265 25.665 -11.085 1.00 57.05 326 VAL B O 1
ATOM 4163 N N . GLN B 1 312 ? 10.726 25.044 -12.601 1.00 59.32 327 GLN B N 1
ATOM 4164 C CA . GLN B 1 312 ? 9.733 26.029 -12.185 1.00 61.31 327 GLN B CA 1
ATOM 4165 C C . GLN B 1 312 ? 9.104 25.656 -10.841 1.00 61.85 327 GLN B C 1
ATOM 4166 O O . GLN B 1 312 ? 8.656 26.523 -10.090 1.00 61.34 327 GLN B O 1
ATOM 4172 N N . CYS B 1 313 ? 9.078 24.361 -10.542 1.00 62.26 328 CYS B N 1
ATOM 4173 C CA . CYS B 1 313 ? 8.509 23.874 -9.292 1.00 62.84 328 CYS B CA 1
ATOM 4174 C C . CYS B 1 313 ? 9.180 24.465 -8.059 1.00 64.25 328 CYS B C 1
ATOM 4175 O O . CYS B 1 313 ? 10.403 24.633 -8.020 1.00 64.61 328 CYS B O 1
ATOM 4178 N N . PRO B 1 314 ? 8.376 24.813 -7.040 1.00 65.54 329 PRO B N 1
ATOM 4179 C CA . PRO B 1 314 ? 8.891 25.383 -5.791 1.00 65.39 329 PRO B CA 1
ATOM 4180 C C . PRO B 1 314 ? 9.790 24.342 -5.127 1.00 65.50 329 PRO B C 1
ATOM 4181 O O . PRO B 1 314 ? 9.476 23.154 -5.133 1.00 65.39 329 PRO B O 1
ATOM 4185 N N . PRO B 1 315 ? 10.924 24.772 -4.555 1.00 65.69 330 PRO B N 1
ATOM 4186 C CA . PRO B 1 315 ? 11.860 23.858 -3.893 1.00 65.61 330 PRO B CA 1
ATOM 4187 C C . PRO B 1 315 ? 11.206 22.848 -2.948 1.00 65.75 330 PRO B C 1
ATOM 4188 O O . PRO B 1 315 ? 11.599 21.681 -2.916 1.00 64.71 330 PRO B O 1
ATOM 4192 N N . GLU B 1 316 ? 10.184 23.290 -2.217 1.00 65.37 331 GLU B N 1
ATOM 4193 C CA . GLU B 1 316 ? 9.479 22.428 -1.266 1.00 64.91 331 GLU B CA 1
ATOM 4194 C C . GLU B 1 316 ? 8.664 21.336 -1.957 1.00 63.23 331 GLU B C 1
ATOM 4195 O O . GLU B 1 316 ? 8.178 20.413 -1.306 1.00 62.68 331 GLU B O 1
ATOM 4201 N N . SER B 1 317 ? 8.504 21.450 -3.273 1.00 61.59 332 SER B N 1
ATOM 4202 C CA . SER B 1 317 ? 7.761 20.459 -4.042 1.00 60.00 332 SER B CA 1
ATOM 4203 C C . SER B 1 317 ? 8.573 19.154 -4.121 1.00 58.33 332 SER B C 1
ATOM 4204 O O . SER B 1 317 ? 8.030 18.084 -4.408 1.00 58.00 332 SER B O 1
ATOM 4207 N N . PHE B 1 318 ? 9.868 19.258 -3.829 1.00 55.40 333 PHE B N 1
ATOM 4208 C CA . PHE B 1 318 ? 10.782 18.120 -3.840 1.00 54.14 333 PHE B CA 1
ATOM 4209 C C . PHE B 1 318 ? 11.284 17.870 -2.422 1.00 54.05 333 PHE B C 1
ATOM 4210 O O . PHE B 1 318 ? 11.434 18.809 -1.641 1.00 54.47 333 PHE B O 1
ATOM 4218 N N . ASP B 1 319 ? 11.547 16.610 -2.090 1.00 52.93 334 ASP B N 1
ATOM 4219 C CA . ASP B 1 319 ? 12.060 16.276 -0.766 1.00 53.02 334 ASP B CA 1
ATOM 4220 C C . ASP B 1 319 ? 13.578 16.360 -0.784 1.00 52.90 334 ASP B C 1
ATOM 4221 O O . ASP B 1 319 ? 14.200 16.776 0.193 1.00 52.75 334 ASP B O 1
ATOM 4226 N N . VAL B 1 320 ? 14.166 15.968 -1.912 1.00 53.81 335 VAL B N 1
ATOM 4227 C CA . VAL B 1 320 ? 15.612 16.010 -2.101 1.00 53.98 335 VAL B CA 1
ATOM 4228 C C . VAL B 1 320 ? 15.902 16.569 -3.489 1.00 54.95 335 VAL B C 1
ATOM 4229 O O . VAL B 1 320 ? 15.199 16.261 -4.453 1.00 53.27 335 VAL B O 1
ATOM 4233 N N . ILE B 1 321 ? 16.923 17.414 -3.577 1.00 56.90 336 ILE B N 1
ATOM 4234 C CA . ILE B 1 321 ? 17.321 17.999 -4.850 1.00 58.32 336 ILE B CA 1
ATOM 4235 C C . ILE B 1 321 ? 18.806 17.747 -5.027 1.00 60.05 336 ILE B C 1
ATOM 4236 O O . ILE B 1 321 ? 19.602 18.072 -4.150 1.00 59.86 336 ILE B O 1
ATOM 4241 N N . LEU B 1 322 ? 19.167 17.118 -6.140 1.00 62.79 337 LEU B N 1
ATOM 4242 C CA . LEU B 1 322 ? 20.566 16.825 -6.430 1.00 65.80 337 LEU B CA 1
ATOM 4243 C C . LEU B 1 322 ? 21.157 17.924 -7.318 1.00 68.76 337 LEU B C 1
ATOM 4244 O O . LEU B 1 322 ? 21.026 17.890 -8.543 1.00 68.48 337 LEU B O 1
ATOM 4249 N N . ASP B 1 323 ? 21.778 18.912 -6.673 1.00 73.00 338 ASP B N 1
ATOM 4250 C CA . ASP B 1 323 ? 22.382 20.057 -7.354 1.00 76.93 338 ASP B CA 1
ATOM 4251 C C . ASP B 1 323 ? 23.736 19.755 -7.984 1.00 79.52 338 ASP B C 1
ATOM 4252 O O . ASP B 1 323 ? 24.011 20.175 -9.110 1.00 80.94 338 ASP B O 1
ATOM 4257 N N . GLU B 1 324 ? 24.590 19.054 -7.242 1.00 82.25 339 GLU B N 1
ATOM 4258 C CA . GLU B 1 324 ? 25.928 18.710 -7.716 1.00 85.13 339 GLU B CA 1
ATOM 4259 C C . GLU B 1 324 ? 25.914 17.989 -9.061 1.00 86.05 339 GLU B C 1
ATOM 4260 O O . GLU B 1 324 ? 25.170 17.027 -9.252 1.00 87.29 339 GLU B O 1
ATOM 4266 N N . ASN B 1 325 ? 26.715 18.484 -10.002 1.00 86.74 340 ASN B N 1
ATOM 4267 C CA . ASN B 1 325 ? 26.784 17.894 -11.336 1.00 87.60 340 ASN B CA 1
ATOM 4268 C C . ASN B 1 325 ? 27.403 16.497 -11.388 1.00 87.28 340 ASN B C 1
ATOM 4269 O O . ASN B 1 325 ? 26.945 15.653 -12.161 1.00 88.23 340 ASN B O 1
ATOM 4274 N N . GLN B 1 326 ? 28.431 16.250 -10.576 1.00 85.82 341 GLN B N 1
ATOM 4275 C CA . GLN B 1 326 ? 29.073 14.937 -10.554 1.00 85.04 341 GLN B CA 1
ATOM 4276 C C . GLN B 1 326 ? 28.181 13.873 -9.911 1.00 83.80 341 GLN B C 1
ATOM 4277 O O . GLN B 1 326 ? 27.811 13.974 -8.740 1.00 83.43 341 GLN B O 1
ATOM 4283 N N . LEU B 1 327 ? 27.841 12.861 -10.708 1.00 82.16 342 LEU B N 1
ATOM 4284 C CA . LEU B 1 327 ? 26.985 11.752 -10.297 1.00 81.10 342 LEU B CA 1
ATOM 4285 C C . LEU B 1 327 ? 27.467 11.013 -9.056 1.00 79.90 342 LEU B C 1
ATOM 4286 O O . LEU B 1 327 ? 26.665 10.606 -8.218 1.00 79.74 342 LEU B O 1
ATOM 4291 N N . ASP B 1 328 ? 28.779 10.836 -8.948 1.00 78.78 343 ASP B N 1
ATOM 4292 C CA . ASP B 1 328 ? 29.375 10.145 -7.812 1.00 77.74 343 ASP B CA 1
ATOM 4293 C C . ASP B 1 328 ? 29.112 10.871 -6.494 1.00 76.24 343 ASP B C 1
ATOM 4294 O O . ASP B 1 328 ? 28.951 10.236 -5.450 1.00 76.18 343 ASP B O 1
ATOM 4299 N N . ASP B 1 329 ? 29.059 12.199 -6.550 1.00 73.61 344 ASP B N 1
ATOM 4300 C CA . ASP B 1 329 ? 28.801 13.010 -5.365 1.00 71.33 344 ASP B CA 1
ATOM 4301 C C . ASP B 1 329 ? 27.305 13.100 -5.063 1.00 69.41 344 ASP B C 1
ATOM 4302 O O . ASP B 1 329 ? 26.897 13.079 -3.901 1.00 69.00 344 ASP B O 1
ATOM 4307 N N . ALA B 1 330 ? 26.494 13.197 -6.115 1.00 67.14 345 ALA B N 1
ATOM 4308 C CA . ALA B 1 330 ? 25.042 13.265 -5.981 1.00 64.51 345 ALA B CA 1
ATOM 4309 C C . ALA B 1 330 ? 24.558 11.983 -5.309 1.00 63.02 345 ALA B C 1
ATOM 4310 O O . ALA B 1 330 ? 23.634 11.999 -4.491 1.00 62.10 345 ALA B O 1
ATOM 4312 N N . CYS B 1 331 ? 25.219 10.880 -5.641 1.00 61.21 346 CYS B N 1
ATOM 4313 C CA . CYS B 1 331 ? 24.897 9.582 -5.070 1.00 60.56 346 CYS B CA 1
ATOM 4314 C C . CYS B 1 331 ? 25.082 9.600 -3.559 1.00 60.01 346 CYS B C 1
ATOM 4315 O O . CYS B 1 331 ? 24.262 9.046 -2.827 1.00 59.61 346 CYS B O 1
ATOM 4318 N N . GLU B 1 332 ? 26.161 10.232 -3.097 1.00 58.56 347 GLU B N 1
ATOM 4319 C CA . GLU B 1 332 ? 26.436 10.318 -1.664 1.00 57.72 347 GLU B CA 1
ATOM 4320 C C . GLU B 1 332 ? 25.431 11.234 -0.980 1.00 55.24 347 GLU B C 1
ATOM 4321 O O . GLU B 1 332 ? 25.058 11.001 0.166 1.00 55.82 347 GLU B O 1
ATOM 4327 N N . HIS B 1 333 ? 24.999 12.271 -1.693 1.00 53.06 348 HIS B N 1
ATOM 4328 C CA . HIS B 1 333 ? 24.017 13.214 -1.176 1.00 51.08 348 HIS B CA 1
ATOM 4329 C C . HIS B 1 333 ? 22.730 12.438 -0.893 1.00 50.12 348 HIS B C 1
ATOM 4330 O O . HIS B 1 333 ? 22.239 12.426 0.236 1.00 50.08 348 HIS B O 1
ATOM 4337 N N . LEU B 1 334 ? 22.219 11.749 -1.912 1.00 47.88 349 LEU B N 1
ATOM 4338 C CA . LEU B 1 334 ? 21.005 10.954 -1.767 1.00 44.73 349 LEU B CA 1
ATOM 4339 C C . LEU B 1 334 ? 21.239 9.841 -0.752 1.00 43.48 349 LEU B C 1
ATOM 4340 O O . LEU B 1 334 ? 20.329 9.449 -0.027 1.00 44.37 349 LEU B O 1
ATOM 4345 N N . ALA B 1 335 ? 22.468 9.344 -0.695 1.00 43.71 350 ALA B N 1
ATOM 4346 C CA . ALA B 1 335 ? 22.813 8.271 0.229 1.00 43.72 350 ALA B CA 1
ATOM 4347 C C . ALA B 1 335 ? 22.744 8.699 1.693 1.00 43.90 350 ALA B C 1
ATOM 4348 O O . ALA B 1 335 ? 22.255 7.945 2.534 1.00 42.98 350 ALA B O 1
ATOM 4350 N N . GLU B 1 336 ? 23.242 9.897 1.998 1.00 46.40 351 GLU B N 1
ATOM 4351 C CA . GLU B 1 336 ? 23.223 10.396 3.372 1.00 49.21 351 GLU B CA 1
ATOM 4352 C C . GLU B 1 336 ? 21.785 10.643 3.814 1.00 48.50 351 GLU B C 1
ATOM 4353 O O . GLU B 1 336 ? 21.422 10.343 4.951 1.00 48.39 351 GLU B O 1
ATOM 4359 N N . TYR B 1 337 ? 20.966 11.154 2.896 1.00 48.66 352 TYR B N 1
ATOM 4360 C CA . TYR B 1 337 ? 19.565 11.423 3.184 1.00 48.76 352 TYR B CA 1
ATOM 4361 C C . TYR B 1 337 ? 18.856 10.130 3.562 1.00 48.94 352 TYR B C 1
ATOM 4362 O O . TYR B 1 337 ? 18.223 10.044 4.612 1.00 50.45 352 TYR B O 1
ATOM 4371 N N . LEU B 1 338 ? 18.979 9.121 2.710 1.00 48.51 353 LEU B N 1
ATOM 4372 C CA . LEU B 1 338 ? 18.351 7.843 2.977 1.00 48.92 353 LEU B CA 1
ATOM 4373 C C . LEU B 1 338 ? 18.968 7.204 4.214 1.00 50.04 353 LEU B C 1
ATOM 4374 O O . LEU B 1 338 ? 18.297 6.461 4.927 1.00 50.35 353 LEU B O 1
ATOM 4379 N N . GLU B 1 339 ? 20.232 7.526 4.491 1.00 50.82 354 GLU B N 1
ATOM 4380 C CA . GLU B 1 339 ? 20.917 6.982 5.659 1.00 51.20 354 GLU B CA 1
ATOM 4381 C C . GLU B 1 339 ? 20.287 7.571 6.931 1.00 49.71 354 GLU B C 1
ATOM 4382 O O . GLU B 1 339 ? 20.076 6.863 7.914 1.00 49.00 354 GLU B O 1
ATOM 4388 N N . VAL B 1 340 ? 19.970 8.863 6.884 1.00 48.25 355 VAL B N 1
ATOM 4389 C CA . VAL B 1 340 ? 19.331 9.560 7.996 1.00 48.41 355 VAL B CA 1
ATOM 4390 C C . VAL B 1 340 ? 17.906 9.023 8.176 1.00 49.79 355 VAL B C 1
ATOM 4391 O O . VAL B 1 340 ? 17.469 8.758 9.297 1.00 50.53 355 VAL B O 1
ATOM 4395 N N . TYR B 1 341 ? 17.201 8.842 7.060 1.00 49.72 356 TYR B N 1
ATOM 4396 C CA . TYR B 1 341 ? 15.830 8.341 7.068 1.00 48.77 356 TYR B CA 1
ATOM 4397 C C . TYR B 1 341 ? 15.762 6.931 7.644 1.00 49.34 356 TYR B C 1
ATOM 4398 O O . TYR B 1 341 ? 14.830 6.601 8.375 1.00 50.40 356 TYR B O 1
ATOM 4407 N N . TRP B 1 342 ? 16.752 6.106 7.312 1.00 49.90 357 TRP B N 1
ATOM 4408 C CA . TRP B 1 342 ? 16.812 4.735 7.801 1.00 49.70 357 TRP B CA 1
ATOM 4409 C C . TRP B 1 342 ? 16.882 4.726 9.328 1.00 50.27 357 TRP B C 1
ATOM 4410 O O . TRP B 1 342 ? 16.200 3.936 9.982 1.00 49.50 357 TRP B O 1
ATOM 4421 N N . ARG B 1 343 ? 17.699 5.619 9.882 1.00 51.53 358 ARG B N 1
ATOM 4422 C CA . ARG B 1 343 ? 17.859 5.738 11.327 1.00 53.82 358 ARG B CA 1
ATOM 4423 C C . ARG B 1 343 ? 16.598 6.333 11.946 1.00 53.50 358 ARG B C 1
ATOM 4424 O O . ARG B 1 343 ? 16.187 5.937 13.032 1.00 53.54 358 ARG B O 1
ATOM 4432 N N . ALA B 1 344 ? 15.966 7.250 11.223 1.00 53.18 359 ALA B N 1
ATOM 4433 C CA . ALA B 1 344 ? 14.741 7.893 11.678 1.00 53.52 359 ALA B CA 1
ATOM 4434 C C . ALA B 1 344 ? 13.584 6.895 11.747 1.00 53.83 359 ALA B C 1
ATOM 4435 O O . ALA B 1 344 ? 12.699 7.015 12.593 1.00 53.87 359 ALA B O 1
ATOM 4437 N N . THR B 1 345 ? 13.607 5.907 10.858 1.00 53.89 360 THR B N 1
ATOM 4438 C CA . THR B 1 345 ? 12.560 4.891 10.799 1.00 53.47 360 THR B CA 1
ATOM 4439 C C . THR B 1 345 ? 12.895 3.629 11.581 1.00 54.47 360 THR B C 1
ATOM 4440 O O . THR B 1 345 ? 12.023 2.793 11.826 1.00 53.12 360 THR B O 1
ATOM 4444 N N . HIS B 1 346 ? 14.164 3.477 11.949 1.00 56.35 361 HIS B N 1
ATOM 4445 C CA . HIS B 1 346 ? 14.595 2.309 12.708 1.00 58.72 361 HIS B CA 1
ATOM 4446 C C . HIS B 1 346 ? 15.123 2.705 14.083 1.00 60.07 361 HIS B C 1
ATOM 4447 O O . HIS B 1 346 ? 14.578 2.194 15.084 1.00 61.95 361 HIS B O 1
ATOM 4454 N N . HIS B 1 347 ? 16.049 3.541 14.147 1.00 62.22 362 HIS B N 1
#

CATH classification: 2.30.30.40 (+1 more: 3.40.50.300)

Radius of gyration: 33.5 Å; Cα contacts (8 Å, |Δi|>4): 950; chains: 2; bounding box: 78×74×88 Å

Solvent-accessible surface area: 28293 Å² total

Foldseek 3Di:
DVLCVQLVVVVVVLVVLQPAAFPFKKFFQAFDQQLPVPPFSRHRFAAGDHHRWMWGFRAAPDQQWTWTFTLAQVTGIGIYGDQVNVVVVVVCVVVCVRGIFTEALAAAEEADLFAFVFPVGVCVLLVVLCCVLQPPQEDEDEDADQCLCACVPVSNVVVRVVQSVVCRVVGHHYYHYRNDRFLNSCPSHRNNHQYEYAHDQDLVRVLVVCVVVDDVSVCSVRRSNVRHVPDDPVSHNHYQHDNDPVVSNVSVVVVVVSSSSSSDD/DDCVVVVVVVLVVQLVVVVVVQVVQQPAAQPFKKFFQAWDDQQPDPPFSYHPQGDTGGHRWMWGFRAADDPQWTWTFTLAAPTTIGIYGDLVVVVVVVQVVLVVPVPQRDPDGRIFTEALAEAEEADLFAPPFPVGVCVLLVVLCCPVQPPQEDEEEDADQCLPACVDPVVNVVVRVVVSVVCSVVGHHYYHYNNDRALNSPVSHRNSYQYEYAHDQDLVRVLVSLVVVDDVSVCSPNRSNVNRVPDDPVSHNHYQNDPDPVVSSVRVVVVVVRSSNSSD

InterPro domains:
  IPR000584 Voltage-dependent calcium channel, L-type, beta subunit [PR01626] (170-184)
  IPR000584 Voltage-dependent calcium channel, L-type, beta subunit [PR01626] (185-199)
  IPR000584 Voltage-dependent calcium channel, L-type, beta subunit [PR01626] (200-215)
  IPR000584 Voltage-dependent calcium channel, L-type, beta subunit [PR01626] (216-230)
  IPR000584 Voltage-dependent calcium channel, L-type, beta subunit [PR01626] (249-263)
  IPR000584 Voltage-dependent calcium channel, L-type, beta subunit [PR01626] (264-279)
  IPR000584 Voltage-dependent calcium channel, L-type, beta subunit [PR01626] (282-298)
  IPR000584 Voltage-dependent calcium channel, L-type, beta subunit [PR01626] (303-318)
  IPR000584 Voltage-dependent calcium channel, L-type, beta subunit [PR01626] (319-330)
  IPR001452 SH3 domain [PS50002] (59-128)
  IPR008079 Voltage-dependent calcium channel, L-type, beta-3 subunit [PR01696] (1-18)
  IPR008079 Voltage-dependent calcium channel, L-type, beta-3 subunit [PR01696] (38-51)
  IPR008079 Voltage-dependent calcium channel, L-type, beta-3 subunit [PR01696] (366-386)
  IPR008079 Voltage-dependent calcium channel, L-type, beta-3 subunit [PR01696] (440-458)
  IPR008145 Guanylate kinase/L-type calcium channel beta subunit [PF00625] (176-354)
  IPR008145 Guanylate kinase/L-type calcium channel beta subunit [SM00072] (176-357)
  IPR027417 P-loop containing nucleoside triphosphate hydrolase [G3DSA:3.40.50.300] (178-369)
  IPR027417 P-loop containing nucleoside triphosphate hydrolase [SSF52540] (175-360)
  IPR035760 Voltage-dependent L-type calcium channel subunit beta-3, SH3 domain [cd12042] (58-125)
  IPR036028 SH3-like domain superfamily [SSF50044] (40-174)

B-factor: mean 41.65, std 17.83, range [11.38, 113.12]

Sequence (545 aa):
SARREVESQAQQQLERAKHKPVAFAVRTNVSYCGVLDEECPVQGSGVNFEAKDFLHIKEKYSNDWWIGRLVKEGGDIAFIPSPQRLESIRLKQEQKVPPYDVVPSRPVVLVGPSLKGYEVTDQKALFDFLKHRFDGRISITRVTADLSLAKSIAEVQSEIERIFELAKSLQLVVLDADTINHPAQLAKTSLAPIIVFVKVSSPKVLQRLIRSRGKSQKHLTVQAYDKLVQCPPESFDVILDENQLDDACEHLAEYLEVYWRATHHVSLEEDRESARREVESQAQQQLERAKHKPVAFAVRTNVSYCGVLDEECPVQGSGVNFEAKDFLHIKEKYSNDWWIGRLVKEGGDIAFIPSPQRLESIRLKQEQKARRSGNHVPPYDVVPSRPVVLVGPSLKGYEVTDQKALFDFLKHRFDGRISITRVTADLSLAKSSIAEVQSEIERIFELAKSLQLVVLDADTINHPAQLAKTSLAPIIVFVKVSSPKVLQRLIRSRGKSQKHLTVQAYDKLVQCPPESFDVILDENQLDDACEHLAEYLEVYWRATH